Protein 4JIO (pdb70)

CATH classification: 1.20.120.560 (+1 more: 1.20.140.50)

Structure (mmCIF, N/CA/C/O backbone):
data_4JIO
#
_entry.id   4JIO
#
_cell.length_a   63.430
_cell.length_b   92.320
_cell.length_c   229.450
_cell.angle_alpha   90.00
_cell.angle_beta   90.00
_cell.angle_gamma   90.00
#
_symmetry.space_group_name_H-M   'P 21 21 21'
#
loop_
_entity.id
_entity.type
_entity.pdbx_description
1 polymer BRO1
2 polymer Ubiquitin
#
loop_
_atom_site.group_PDB
_atom_site.id
_atom_site.type_symbol
_atom_site.label_atom_id
_atom_site.label_alt_id
_atom_site.label_comp_id
_atom_site.label_asym_id
_atom_site.label_entity_id
_atom_site.label_seq_id
_atom_site.pdbx_PDB_ins_code
_atom_site.Cartn_x
_atom_site.Cartn_y
_atom_site.Cartn_z
_atom_site.occupancy
_atom_site.B_iso_or_equiv
_atom_site.auth_seq_id
_atom_site.auth_comp_id
_atom_site.auth_asym_id
_atom_site.auth_atom_id
_atom_site.pdbx_PDB_model_num
ATOM 1 N N . PRO A 1 3 ? 8.422 63.405 203.287 1.00 159.57 367 PRO A N 1
ATOM 2 C CA . PRO A 1 3 ? 7.052 63.414 203.810 1.00 157.57 367 PRO A CA 1
ATOM 3 C C . PRO A 1 3 ? 6.032 63.733 202.721 1.00 155.06 367 PRO A C 1
ATOM 4 O O . PRO A 1 3 ? 5.721 64.903 202.502 1.00 154.52 367 PRO A O 1
ATOM 6 N N . PHE A 1 4 ? 5.519 62.705 202.050 1.00 179.77 368 PHE A N 1
ATOM 7 C CA . PHE A 1 4 ? 5.894 61.324 202.337 1.00 180.61 368 PHE A CA 1
ATOM 8 C C . PHE A 1 4 ? 6.710 60.715 201.200 1.00 181.68 368 PHE A C 1
ATOM 9 O O . PHE A 1 4 ? 7.149 61.419 200.290 1.00 181.87 368 PHE A O 1
ATOM 11 N N . THR A 1 5 ? 6.905 59.402 201.261 1.00 135.99 369 THR A N 1
ATOM 12 C CA . THR A 1 5 ? 7.699 58.686 200.267 1.00 136.87 369 THR A CA 1
ATOM 13 C C . THR A 1 5 ? 6.825 57.983 199.230 1.00 135.01 369 THR A C 1
ATOM 14 O O . THR A 1 5 ? 7.332 57.413 198.265 1.00 135.40 369 THR A O 1
ATOM 16 N N . GLU A 1 6 ? 5.513 58.021 199.442 1.00 154.68 370 GLU A N 1
ATOM 17 C CA . GLU A 1 6 ? 4.565 57.367 198.545 1.00 152.96 370 GLU A CA 1
ATOM 18 C C . GLU A 1 6 ? 4.535 58.016 197.163 1.00 152.23 370 GLU A C 1
ATOM 19 O O . GLU A 1 6 ? 4.355 57.333 196.151 1.00 151.84 370 GLU A O 1
ATOM 21 N N . ILE A 1 7 ? 4.707 59.334 197.127 1.00 114.76 371 ILE A N 1
ATOM 22 C CA . ILE A 1 7 ? 4.734 60.074 195.869 1.00 112.87 371 ILE A CA 1
ATOM 23 C C . ILE A 1 7 ? 5.858 59.586 194.959 1.00 114.55 371 ILE A C 1
ATOM 24 O O . ILE A 1 7 ? 5.649 59.358 193.765 1.00 113.22 371 ILE A O 1
ATOM 26 N N . TYR A 1 8 ? 7.047 59.421 195.530 1.00 107.15 372 TYR A N 1
ATOM 27 C CA . TYR A 1 8 ? 8.197 58.936 194.776 1.00 109.05 372 TYR A CA 1
ATOM 28 C C . TYR A 1 8 ? 7.996 57.486 194.346 1.00 109.47 372 TYR A C 1
ATOM 29 O O . TYR A 1 8 ? 8.575 57.037 193.358 1.00 109.95 372 TYR A O 1
ATOM 31 N N . GLU A 1 9 ? 7.168 56.760 195.091 1.00 122.13 373 GLU A N 1
ATOM 32 C CA . GLU A 1 9 ? 6.849 55.378 194.757 1.00 122.56 373 GLU A CA 1
ATOM 33 C C . GLU A 1 9 ? 5.950 55.327 193.528 1.00 119.70 373 GLU A C 1
ATOM 34 O O . GLU A 1 9 ? 6.217 54.585 192.581 1.00 120.00 373 GLU A O 1
ATOM 36 N N . LYS A 1 10 ? 4.880 56.117 193.552 1.00 104.25 374 LYS A N 1
ATOM 37 C CA . LYS A 1 10 ? 3.978 56.220 192.410 1.00 101.52 374 LYS A CA 1
ATOM 38 C C . LYS A 1 10 ? 4.730 56.699 191.170 1.00 101.25 374 LYS A C 1
ATOM 39 O O . LYS A 1 10 ? 4.573 56.144 190.077 1.00 100.60 374 LYS A O 1
ATOM 41 N N . GLU A 1 11 ? 5.550 57.731 191.354 1.00 101.88 375 GLU A N 1
ATOM 42 C CA . GLU A 1 11 ? 6.388 58.256 190.282 1.00 102.01 375 GLU A CA 1
ATOM 43 C C . GLU A 1 11 ? 7.308 57.174 189.727 1.00 104.07 375 GLU A C 1
ATOM 44 O O . GLU A 1 11 ? 7.516 57.084 188.516 1.00 103.50 375 GLU A O 1
ATOM 46 N N . SER A 1 12 ? 7.856 56.355 190.620 1.00 106.55 376 SER A N 1
ATOM 47 C CA . SER A 1 12 ? 8.713 55.245 190.219 1.00 108.72 376 SER A CA 1
ATOM 48 C C . SER A 1 12 ? 7.938 54.226 189.390 1.00 107.54 376 SER A C 1
ATOM 49 O O . SER A 1 12 ? 8.467 53.664 188.431 1.00 108.11 376 SER A O 1
ATOM 51 N N . ILE A 1 13 ? 6.686 53.989 189.770 1.00 105.99 377 ILE A N 1
ATOM 52 C CA . ILE A 1 13 ? 5.822 53.068 189.036 1.00 104.87 377 ILE A CA 1
ATOM 53 C C . ILE A 1 13 ? 5.552 53.574 187.619 1.00 102.73 377 ILE A C 1
ATOM 54 O O . ILE A 1 13 ? 5.700 52.831 186.641 1.00 102.95 377 ILE A O 1
ATOM 56 N N . TYR A 1 14 ? 5.156 54.840 187.519 1.00 111.67 378 TYR A N 1
ATOM 57 C CA . TYR A 1 14 ? 4.903 55.463 186.223 1.00 110.18 378 TYR A CA 1
ATOM 58 C C . TYR A 1 14 ? 6.153 55.425 185.350 1.00 112.53 378 TYR A C 1
ATOM 59 O O . TYR A 1 14 ? 6.082 55.135 184.152 1.00 112.60 378 TYR A O 1
ATOM 61 N N . SER A 1 15 ? 7.298 55.714 185.962 1.00 102.29 379 SER A N 1
ATOM 62 C CA . SER A 1 15 ? 8.579 55.659 185.269 1.00 103.94 379 SER A CA 1
ATOM 63 C C . SER A 1 15 ? 8.874 54.247 184.773 1.00 105.22 379 SER A C 1
ATOM 64 O O . SER A 1 15 ? 9.459 54.064 183.706 1.00 105.53 379 SER A O 1
ATOM 66 N N . GLU A 1 16 ? 8.464 53.253 185.555 1.00 106.04 380 GLU A N 1
ATOM 67 C CA . GLU A 1 16 ? 8.643 51.856 185.176 1.00 107.35 380 GLU A CA 1
ATOM 68 C C . GLU A 1 16 ? 7.802 51.518 183.950 1.00 105.42 380 GLU A C 1
ATOM 69 O O . GLU A 1 16 ? 8.287 50.884 183.009 1.00 106.07 380 GLU A O 1
ATOM 71 N N . GLU A 1 17 ? 6.541 51.940 183.970 1.00 103.96 381 GLU A N 1
ATOM 72 C CA . GLU A 1 17 ? 5.646 51.739 182.832 1.00 102.10 381 GLU A CA 1
ATOM 73 C C . GLU A 1 17 ? 6.203 52.387 181.564 1.00 101.48 381 GLU A C 1
ATOM 74 O O . GLU A 1 17 ? 6.268 51.755 180.502 1.00 101.54 381 GLU A O 1
ATOM 76 N N . LYS A 1 18 ? 6.602 53.650 181.687 1.00 100.15 382 LYS A N 1
ATOM 77 C CA . LYS A 1 18 ? 7.205 54.382 180.578 1.00 99.80 382 LYS A CA 1
ATOM 78 C C . LYS A 1 18 ? 8.441 53.658 180.047 1.00 101.89 382 LYS A C 1
ATOM 79 O O . LYS A 1 18 ? 8.653 53.575 178.835 1.00 101.61 382 LYS A O 1
ATOM 81 N N . ALA A 1 19 ? 9.249 53.135 180.964 1.00 104.08 383 ALA A N 1
ATOM 82 C CA . ALA A 1 19 ? 10.437 52.370 180.601 1.00 106.28 383 ALA A CA 1
ATOM 83 C C . ALA A 1 19 ? 10.065 51.116 179.817 1.00 106.27 383 ALA A C 1
ATOM 84 O O . ALA A 1 19 ? 10.777 50.716 178.897 1.00 107.07 383 ALA A O 1
ATOM 86 N N . GLN A 1 20 ? 8.951 50.496 180.195 1.00 105.46 384 GLN A N 1
ATOM 87 C CA . GLN A 1 20 ? 8.463 49.310 179.498 1.00 105.46 384 GLN A CA 1
ATOM 88 C C . GLN A 1 20 ? 8.029 49.643 178.071 1.00 103.70 384 GLN A C 1
ATOM 89 O O . GLN A 1 20 ? 8.398 48.946 177.119 1.00 104.32 384 GLN A O 1
ATOM 91 N N . LEU A 1 21 ?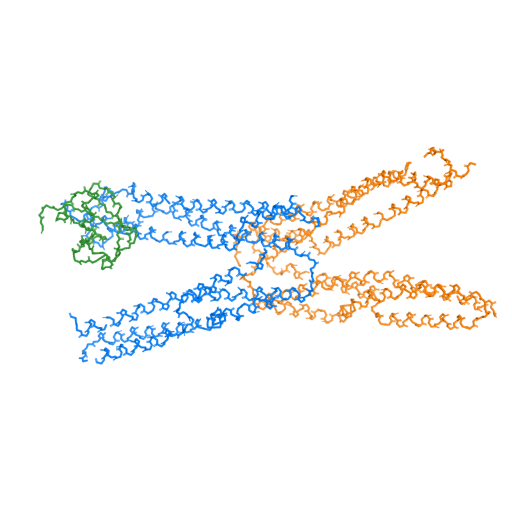 7.241 50.706 177.927 1.00 101.59 385 LEU A N 1
ATOM 92 C CA . LEU A 1 21 ? 6.787 51.139 176.606 1.00 99.99 385 LEU A CA 1
ATOM 93 C C . LEU A 1 21 ? 7.967 51.490 175.701 1.00 100.82 385 LEU A C 1
ATOM 94 O O . LEU A 1 21 ? 8.033 51.057 174.543 1.00 100.78 385 LEU A O 1
ATOM 96 N N . LEU A 1 22 ? 8.903 52.263 176.244 1.00 101.69 386 LEU A N 1
ATOM 97 C CA . LEU A 1 22 ? 10.100 52.655 175.508 1.00 102.72 386 LEU A CA 1
ATOM 98 C C . LEU A 1 22 ? 10.933 51.432 175.138 1.00 104.59 386 LEU A C 1
ATOM 99 O O . LEU A 1 22 ? 11.574 51.405 174.090 1.00 105.01 386 LEU A O 1
ATOM 101 N N . ARG A 1 23 ? 10.922 50.425 176.007 1.00 105.80 387 ARG A N 1
ATOM 102 C CA . ARG A 1 23 ? 11.610 49.169 175.735 1.00 107.65 387 ARG A CA 1
ATOM 103 C C . ARG A 1 23 ? 10.980 48.448 174.547 1.00 106.78 387 ARG A C 1
ATOM 104 O O . ARG A 1 23 ? 11.686 47.954 173.668 1.00 107.67 387 ARG A O 1
ATOM 106 N N . LYS A 1 24 ? 9.651 48.381 174.534 1.00 105.12 388 LYS A N 1
ATOM 107 C CA . LYS A 1 24 ? 8.923 47.764 173.426 1.00 104.28 388 LYS A CA 1
ATOM 108 C C . LYS A 1 24 ? 9.221 48.459 172.100 1.00 103.47 388 LYS A C 1
ATOM 109 O O . LYS A 1 24 ? 9.626 47.817 171.119 1.00 104.13 388 LYS A O 1
ATOM 111 N N . GLU A 1 25 ? 9.014 49.774 172.078 1.00 102.12 389 GLU A N 1
ATOM 112 C CA . GLU A 1 25 ? 9.286 50.571 170.882 1.00 101.46 389 GLU A CA 1
ATOM 113 C C . GLU A 1 25 ? 10.729 50.411 170.419 1.00 103.19 389 GLU A C 1
ATOM 114 O O . GLU A 1 25 ? 11.001 50.321 169.216 1.00 103.24 389 GLU A O 1
ATOM 124 N N . GLU A 1 27 ? 12.619 47.814 170.923 1.00 107.68 391 GLU A N 1
ATOM 125 C CA . GLU A 1 27 ? 12.757 46.473 170.360 1.00 108.71 391 GLU A CA 1
ATOM 126 C C . GLU A 1 27 ? 12.290 46.478 168.911 1.00 107.56 391 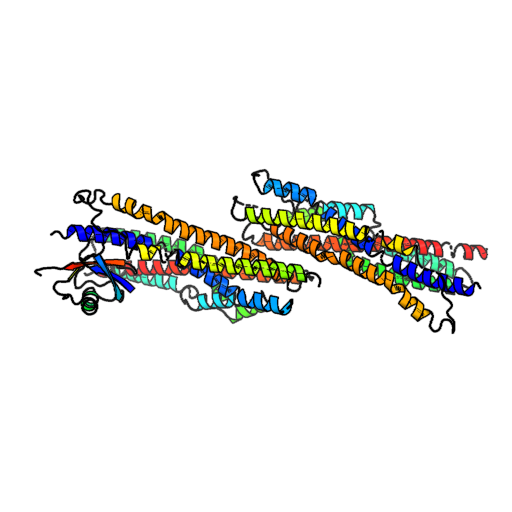GLU A C 1
ATOM 127 O O . GLU A 1 27 ? 12.962 45.934 168.028 1.00 108.46 391 GLU A O 1
ATOM 129 N N . SER A 1 28 ? 11.138 47.100 168.676 1.00 105.64 392 SER A N 1
ATOM 130 C CA . SER A 1 28 ? 10.600 47.234 167.324 1.00 104.55 392 SER A CA 1
ATOM 131 C C . SER A 1 28 ? 11.579 47.918 166.366 1.00 104.88 392 SER A C 1
ATOM 132 O O . SER A 1 28 ? 11.940 47.352 165.328 1.00 105.46 392 SER A O 1
ATOM 134 N N . VAL A 1 29 ? 12.013 49.127 166.714 1.00 104.61 393 VAL A N 1
ATOM 135 C CA . VAL A 1 29 ? 12.956 49.852 165.860 1.00 105.08 393 VAL A CA 1
ATOM 136 C C . VAL A 1 29 ? 14.275 49.111 165.684 1.00 107.06 393 VAL A C 1
ATOM 137 O O . VAL A 1 29 ? 14.896 49.192 164.627 1.00 107.52 393 VAL A O 1
ATOM 139 N N . GLU A 1 30 ? 14.718 48.418 166.729 1.00 109.42 394 GLU A N 1
ATOM 140 C CA . GLU A 1 30 ? 15.939 47.627 166.637 1.00 111.43 394 GLU A CA 1
ATOM 141 C C . GLU A 1 30 ? 15.779 46.517 165.603 1.00 111.62 394 GLU A C 1
ATOM 142 O O . GLU A 1 30 ? 16.674 46.282 164.791 1.00 112.59 394 GLU A O 1
ATOM 144 N N . THR A 1 31 ? 14.633 45.843 165.635 1.00 109.65 395 THR A N 1
ATOM 145 C CA . THR A 1 31 ? 14.333 44.795 164.664 1.00 109.81 395 THR A CA 1
ATOM 146 C C . THR A 1 31 ? 14.290 45.350 163.243 1.00 108.98 395 THR A C 1
ATOM 147 O O . THR A 1 31 ? 14.835 44.749 162.312 1.00 109.79 395 THR A O 1
ATOM 149 N N . ALA A 1 32 ? 13.645 46.504 163.086 1.00 107.46 396 ALA A N 1
ATOM 150 C CA . ALA A 1 32 ? 13.559 47.160 161.784 1.00 106.76 396 ALA A CA 1
ATOM 151 C C . ALA A 1 32 ? 14.941 47.511 161.235 1.00 107.96 396 ALA A C 1
ATOM 152 O O . ALA A 1 32 ? 15.282 47.162 160.101 1.00 108.40 396 ALA A O 1
ATOM 154 N N . ASP A 1 33 ? 15.731 48.200 162.052 1.00 108.57 397 ASP A N 1
ATOM 155 C CA . ASP A 1 33 ? 17.080 48.602 161.672 1.00 109.89 397 ASP A CA 1
ATOM 156 C C . ASP A 1 33 ? 17.948 47.394 161.338 1.00 111.46 397 ASP A C 1
ATOM 157 O O . ASP A 1 33 ? 18.738 47.433 160.398 1.00 112.20 397 ASP A O 1
ATOM 159 N N . LEU A 1 34 ? 17.799 46.325 162.115 1.00 112.04 398 LEU A N 1
ATOM 160 C CA . LEU A 1 34 ? 18.539 45.093 161.866 1.00 113.58 398 LEU A CA 1
ATOM 161 C C . LEU A 1 34 ? 18.149 44.481 160.524 1.00 113.17 398 LEU A C 1
ATOM 162 O O . LEU A 1 34 ? 19.001 43.979 159.788 1.00 114.26 398 LEU A O 1
ATOM 164 N N . GLU A 1 35 ? 16.857 44.535 160.209 1.00 111.66 399 GLU A N 1
ATOM 165 C CA . GLU A 1 35 ? 16.358 44.011 158.941 1.00 111.28 399 GLU A CA 1
ATOM 166 C C . GLU A 1 35 ? 16.916 44.796 157.758 1.00 111.23 399 GLU A C 1
ATOM 167 O O . GLU A 1 35 ? 17.446 44.214 156.807 1.00 112.02 399 GLU A O 1
ATOM 169 N N . TYR A 1 36 ? 16.801 46.119 157.827 1.00 110.38 400 TYR A N 1
ATOM 170 C CA . TYR A 1 36 ? 17.289 46.985 156.759 1.00 110.44 400 TYR A CA 1
ATOM 171 C C . TYR A 1 36 ? 18.804 46.884 156.595 1.00 112.08 400 TYR A C 1
ATOM 172 O O . TYR A 1 36 ? 19.325 46.984 155.483 1.00 112.58 400 TYR A O 1
ATOM 174 N N . THR A 1 37 ? 19.505 46.679 157.706 1.00 113.04 401 THR A N 1
ATOM 175 C CA . THR A 1 37 ? 20.955 46.538 157.672 1.00 114.78 401 THR A CA 1
ATOM 176 C C . THR A 1 37 ? 21.344 45.206 157.047 1.00 115.71 401 THR A C 1
ATOM 177 O O . THR A 1 37 ? 22.338 45.117 156.325 1.00 116.79 401 THR A O 1
ATOM 179 N N . SER A 1 38 ? 20.554 44.173 157.325 1.00 120.15 402 SER A N 1
ATOM 180 C CA . SER A 1 38 ? 20.788 42.860 156.735 1.00 121.03 402 SER A CA 1
ATOM 181 C C . SER A 1 38 ? 20.558 42.910 155.228 1.00 120.52 402 SER A C 1
ATOM 182 O O . SER A 1 38 ? 21.321 42.329 154.451 1.00 121.53 402 SER A O 1
ATOM 184 N N . PHE A 1 39 ? 19.504 43.614 154.824 1.00 139.32 403 PHE A N 1
ATOM 185 C CA . PHE A 1 39 ? 19.197 43.796 153.409 1.00 138.89 403 PHE A CA 1
ATOM 186 C C . PHE A 1 39 ? 20.310 44.557 152.695 1.00 139.64 403 PHE A C 1
ATOM 187 O O . PHE A 1 39 ? 20.808 44.118 151.658 1.00 140.34 403 PHE A O 1
ATOM 189 N N . VAL A 1 40 ? 20.693 45.700 153.256 1.00 114.51 404 VAL A N 1
ATOM 190 C CA . VAL A 1 40 ? 21.736 46.537 152.669 1.00 115.35 404 VAL A CA 1
ATOM 191 C C . VAL A 1 40 ? 23.091 45.835 152.652 1.00 117.05 404 VAL A C 1
ATOM 192 O O . VAL A 1 40 ? 23.942 46.134 151.815 1.00 117.91 404 VAL A O 1
ATOM 194 N N . GLU A 1 41 ? 23.290 44.905 153.580 1.00 125.80 405 GLU A N 1
ATOM 195 C CA . GLU A 1 41 ? 24.532 44.144 153.637 1.00 127.50 405 GLU A CA 1
ATOM 196 C C . GLU A 1 41 ? 24.552 43.054 152.572 1.00 127.81 405 GLU A C 1
ATOM 197 O O . GLU A 1 41 ? 25.555 42.863 151.884 1.00 128.92 405 GLU A O 1
ATOM 199 N N . PHE A 1 42 ? 23.437 42.342 152.444 1.00 123.93 406 PHE A N 1
ATOM 200 C CA . PHE A 1 42 ? 23.330 41.252 151.480 1.00 124.25 406 PHE A CA 1
ATOM 201 C C . PHE A 1 42 ? 23.344 41.752 150.037 1.00 123.97 406 PHE A C 1
ATOM 202 O O . PHE A 1 42 ? 24.050 41.206 149.189 1.00 124.89 406 PHE A O 1
ATOM 204 N N . THR A 1 43 ? 22.558 42.789 149.764 1.00 120.37 407 THR A N 1
ATOM 205 C CA . THR A 1 43 ? 22.408 43.302 148.405 1.00 120.15 407 THR A CA 1
ATOM 206 C C . THR A 1 43 ? 23.647 44.035 147.895 1.00 121.16 407 THR A C 1
ATOM 207 O O . THR A 1 43 ? 23.937 44.005 146.698 1.00 121.60 407 THR A O 1
ATOM 209 N N . ASN A 1 44 ? 24.370 44.686 148.804 1.00 118.84 408 ASN A N 1
ATOM 210 C CA . ASN A 1 44 ? 25.527 45.508 148.448 1.00 119.92 408 ASN A CA 1
ATOM 211 C C . ASN A 1 44 ? 25.183 46.561 147.397 1.00 119.52 408 ASN A C 1
ATOM 212 O O . ASN A 1 44 ? 25.955 46.800 146.468 1.00 120.47 408 ASN A O 1
ATOM 214 N N . LEU A 1 45 ? 24.014 47.176 147.560 1.00 118.19 409 LEU A N 1
ATOM 215 C CA . LEU A 1 45 ? 23.452 48.116 146.589 1.00 117.76 409 LEU A CA 1
ATOM 216 C C . LEU A 1 45 ? 24.407 49.217 146.125 1.00 118.86 409 LEU A C 1
ATOM 217 O O . LEU A 1 45 ? 24.345 49.647 144.973 1.00 119.17 409 LEU A O 1
ATOM 219 N N . PRO A 1 46 ? 25.293 49.675 147.021 1.00 119.63 410 PRO A N 1
ATOM 220 C CA . PRO A 1 46 ? 26.218 50.758 146.669 1.00 120.88 410 PRO A CA 1
ATOM 221 C C . PRO A 1 46 ? 27.248 50.332 145.624 1.00 122.27 410 PRO A C 1
ATOM 222 O O . PRO A 1 46 ? 27.454 51.040 144.636 1.00 122.91 410 PRO A O 1
ATOM 224 N N . LYS A 1 47 ? 27.873 49.178 145.837 1.00 138.13 411 LYS A N 1
ATOM 225 C CA . LYS A 1 47 ? 28.891 48.684 144.918 1.00 139.45 411 LYS A CA 1
ATOM 226 C C . LYS A 1 47 ? 28.259 48.219 143.613 1.00 138.96 411 LYS A C 1
ATOM 227 O O . LYS A 1 47 ? 28.864 48.326 142.547 1.00 139.93 411 LYS A O 1
ATOM 229 N N . LEU A 1 48 ? 27.037 47.704 143.704 1.00 122.24 412 LEU A N 1
ATOM 230 C CA . LEU A 1 48 ? 26.300 47.264 142.527 1.00 121.81 412 LEU A CA 1
ATOM 231 C C . LEU A 1 48 ? 25.935 48.456 141.651 1.00 121.87 412 LEU A C 1
ATOM 232 O O . LEU A 1 48 ? 26.116 48.423 140.433 1.00 122.55 412 LEU A O 1
ATOM 234 N N . ILE A 1 49 ? 25.422 49.508 142.282 1.00 121.25 413 ILE A N 1
ATOM 235 C CA . ILE A 1 49 ? 25.064 50.729 141.570 1.00 121.43 413 ILE A CA 1
ATOM 236 C C . ILE A 1 49 ? 26.297 51.393 140.971 1.00 123.13 413 ILE A C 1
ATOM 237 O O . ILE A 1 49 ? 26.269 51.854 139.831 1.00 123.82 413 ILE A O 1
ATOM 239 N N . ASN A 1 50 ? 27.378 51.439 141.745 1.00 148.54 414 ASN A N 1
ATOM 240 C CA . ASN A 1 50 ? 28.625 52.035 141.275 1.00 150.33 414 ASN A CA 1
ATOM 241 C C . ASN A 1 50 ? 29.215 51.278 140.088 1.00 151.23 414 ASN A C 1
ATOM 242 O O . ASN A 1 50 ? 29.684 51.883 139.121 1.00 152.42 414 ASN A O 1
ATOM 244 N N . ASP A 1 51 ? 29.168 49.951 140.161 1.00 141.83 415 ASP A N 1
ATOM 245 C CA . ASP A 1 51 ? 29.699 49.104 139.099 1.00 142.59 415 ASP A CA 1
ATOM 246 C C . ASP A 1 51 ? 28.854 49.209 137.835 1.00 142.31 415 ASP A C 1
ATOM 247 O O . ASP A 1 51 ? 29.390 49.333 136.733 1.00 143.44 415 ASP A O 1
ATOM 249 N N . LEU A 1 52 ? 27.535 49.149 137.997 1.00 130.44 416 LEU A N 1
ATOM 250 C CA . LEU A 1 52 ? 26.630 49.239 136.858 1.00 130.25 416 LEU A CA 1
ATOM 251 C C . LEU A 1 52 ? 26.744 50.604 136.187 1.00 131.20 416 LEU A C 1
ATOM 252 O O . LEU A 1 52 ? 26.708 50.707 134.962 1.00 132.02 416 LEU A O 1
ATOM 254 N N . ALA A 1 53 ? 26.881 51.649 136.998 1.00 125.99 417 ALA A N 1
ATOM 255 C CA . ALA A 1 53 ? 27.046 53.003 136.480 1.00 127.07 417 ALA A CA 1
ATOM 256 C C . ALA A 1 53 ? 28.387 53.157 135.772 1.00 128.96 417 ALA A C 1
ATOM 257 O O . ALA A 1 53 ? 28.507 53.908 134.803 1.00 130.16 417 ALA A O 1
ATOM 259 N N . ALA A 1 54 ? 29.395 52.442 136.262 1.00 179.30 418 ALA A N 1
ATOM 260 C CA . ALA A 1 54 ? 30.726 52.492 135.667 1.00 181.10 418 ALA A CA 1
ATOM 261 C C . ALA A 1 54 ? 30.770 51.788 134.314 1.00 181.59 418 ALA A C 1
ATOM 262 O O . ALA A 1 54 ? 31.431 52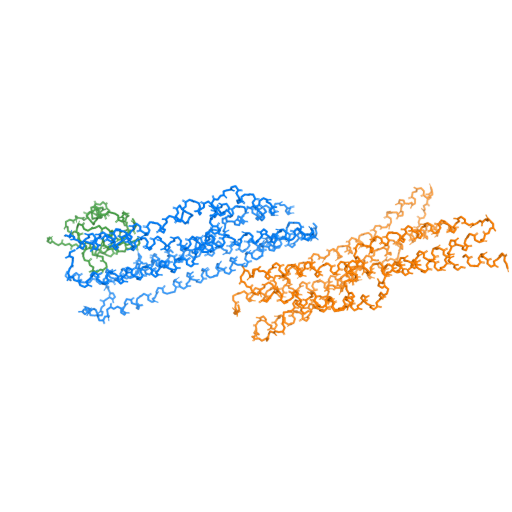.252 133.385 1.00 183.14 418 ALA A O 1
ATOM 264 N N . ALA A 1 55 ? 30.063 50.667 134.207 1.00 177.08 419 ALA A N 1
ATOM 265 C CA . ALA A 1 55 ? 30.065 49.878 132.979 1.00 177.52 419 ALA A CA 1
ATOM 266 C C . ALA A 1 55 ? 29.070 50.403 131.946 1.00 177.60 419 ALA A C 1
ATOM 267 O O . ALA A 1 55 ? 29.044 49.937 130.807 1.00 178.22 419 ALA A O 1
ATOM 269 N N . TYR A 1 56 ? 28.253 51.371 132.347 1.00 169.52 420 TYR A N 1
ATOM 270 C CA . TYR A 1 56 ? 27.241 51.932 131.458 1.00 169.67 420 TYR A CA 1
ATOM 271 C C . TYR A 1 56 ? 27.786 53.124 130.679 1.00 171.49 420 TYR A C 1
ATOM 272 O O . TYR A 1 56 ? 27.878 53.089 129.452 1.00 172.66 420 TYR A O 1
ATOM 274 N N . THR A 1 57 ? 28.145 54.180 131.403 1.00 197.26 421 THR A N 1
ATOM 275 C CA . THR A 1 57 ? 28.626 55.408 130.783 1.00 199.11 421 THR A CA 1
ATOM 276 C C . THR A 1 57 ? 30.059 55.255 130.284 1.00 200.81 421 THR A C 1
ATOM 277 O O . THR A 1 57 ? 30.297 55.101 129.086 1.00 201.99 421 THR A O 1
ATOM 279 N N . PRO A 1 67 ? 27.395 40.178 140.696 1.00 123.96 431 PRO A N 1
ATOM 280 C CA . PRO A 1 67 ? 26.384 39.272 140.142 1.00 123.52 431 PRO A CA 1
ATOM 281 C C . PRO A 1 67 ? 25.470 38.701 141.222 1.00 122.76 431 PRO A C 1
ATOM 282 O O . PRO A 1 67 ? 25.805 38.751 142.404 1.00 122.76 431 PRO A O 1
ATOM 284 N N . GLN A 1 68 ? 24.326 38.169 140.807 1.00 122.62 432 GLN A N 1
ATOM 285 C CA . GLN A 1 68 ? 23.359 37.589 141.732 1.00 121.99 432 GLN A CA 1
ATOM 286 C C . GLN A 1 68 ? 23.905 36.335 142.408 1.00 122.84 432 GLN A C 1
ATOM 287 O O . GLN A 1 68 ? 23.592 36.061 143.564 1.00 122.61 432 GLN A O 1
ATOM 289 N N . LEU A 1 69 ? 24.712 35.574 141.676 1.00 123.53 433 LEU A N 1
ATOM 290 C CA . LEU A 1 69 ? 25.326 34.363 142.209 1.00 124.56 433 LEU A CA 1
ATOM 291 C C . LEU A 1 69 ? 26.292 34.680 143.343 1.00 124.99 433 LEU A C 1
ATOM 292 O O . LEU A 1 69 ? 26.377 33.935 144.322 1.00 125.51 433 LEU A O 1
ATOM 294 N N . GLU A 1 70 ? 27.018 35.785 143.210 1.00 124.95 434 GLU A N 1
ATOM 295 C CA . GLU A 1 70 ? 27.923 36.224 144.262 1.00 125.47 434 GLU A CA 1
ATOM 296 C C . GLU A 1 70 ? 27.116 36.563 145.514 1.00 124.63 434 GLU A C 1
ATOM 297 O O . GLU A 1 70 ? 27.530 36.261 146.638 1.00 125.24 434 GLU A O 1
ATOM 315 N N . ARG A 1 73 ? 25.751 33.390 147.120 1.00 125.60 437 ARG A N 1
ATOM 316 C CA . ARG A 1 73 ? 26.865 32.716 147.763 1.00 127.14 437 ARG A CA 1
ATOM 317 C C . ARG A 1 73 ? 27.156 33.376 149.101 1.00 127.19 437 ARG A C 1
ATOM 318 O O . ARG A 1 73 ? 27.367 32.692 150.100 1.00 128.20 437 ARG A O 1
ATOM 320 N N . ASP A 1 74 ? 27.165 34.707 149.108 1.00 126.25 438 ASP A N 1
ATOM 321 C CA . ASP A 1 74 ? 27.431 35.473 150.323 1.00 126.29 438 ASP A CA 1
ATOM 322 C C . ASP A 1 74 ? 26.383 35.222 151.404 1.00 125.72 438 ASP A C 1
ATOM 323 O O . ASP A 1 74 ? 26.717 34.982 152.566 1.00 126.59 438 ASP A O 1
ATOM 325 N N . GLN A 1 75 ? 25.115 35.277 151.008 1.00 124.36 439 GLN A N 1
ATOM 326 C CA . GLN A 1 75 ? 23.999 35.082 151.926 1.00 123.71 439 GLN A CA 1
ATOM 327 C C . GLN A 1 75 ? 23.948 33.657 152.461 1.00 124.99 439 GLN A C 1
ATOM 328 O O . GLN A 1 75 ? 23.737 33.445 153.657 1.00 125.36 439 GLN A O 1
ATOM 330 N N . ILE A 1 76 ? 24.143 32.683 151.576 1.00 125.77 440 ILE A N 1
ATOM 331 C CA . ILE A 1 76 ? 24.158 31.289 152.002 1.00 127.21 440 ILE A CA 1
ATOM 332 C C . ILE A 1 76 ? 25.331 31.026 152.944 1.00 128.83 440 ILE A C 1
ATOM 333 O O . ILE A 1 76 ? 25.195 30.297 153.925 1.00 129.86 440 ILE A O 1
ATOM 335 N N . LYS A 1 77 ? 26.480 31.624 152.642 1.00 129.19 441 LYS A N 1
ATOM 336 C CA . LYS A 1 77 ? 27.664 31.474 153.483 1.00 130.86 441 LYS A CA 1
ATOM 337 C C . LYS A 1 77 ? 27.431 32.071 154.868 1.00 130.76 441 LYS A C 1
ATOM 338 O O . LYS A 1 77 ? 27.783 31.465 155.880 1.00 132.26 441 LYS A O 1
ATOM 340 N N . SER A 1 78 ? 26.839 33.260 154.901 1.00 129.08 442 SER A N 1
ATOM 341 C CA . SER A 1 78 ? 26.547 33.943 156.157 1.00 128.78 442 SER A CA 1
ATOM 342 C C . SER A 1 78 ? 25.552 33.159 157.009 1.00 128.87 442 SER A C 1
ATOM 343 O O . SER A 1 78 ? 25.765 32.962 158.208 1.00 129.96 442 SER A O 1
ATOM 345 N N . TRP A 1 79 ? 24.469 32.710 156.381 1.00 127.88 443 TRP A N 1
ATOM 346 C CA . TRP A 1 79 ? 23.442 31.940 157.076 1.00 128.00 443 TRP A CA 1
ATOM 347 C C . TRP A 1 79 ? 23.997 30.624 157.615 1.00 130.27 443 TRP A C 1
ATOM 348 O O . TRP A 1 79 ? 23.753 30.260 158.768 1.00 131.12 443 TRP A O 1
ATOM 350 N N . ALA A 1 80 ? 24.747 29.917 156.774 1.00 131.31 444 ALA A N 1
ATOM 351 C CA . ALA A 1 80 ? 25.337 28.641 157.161 1.00 133.58 444 ALA A CA 1
ATOM 352 C C . ALA A 1 80 ? 26.350 28.813 158.287 1.00 135.12 444 ALA A C 1
ATOM 353 O O . ALA A 1 80 ? 26.425 27.985 159.191 1.00 136.85 444 ALA A O 1
ATOM 355 N N . TYR A 1 81 ? 27.134 29.884 158.217 1.00 148.02 445 TYR A N 1
ATOM 356 C CA . TYR A 1 81 ? 28.130 30.175 159.244 1.00 149.55 445 TYR A CA 1
ATOM 357 C C . TYR A 1 81 ? 27.471 30.505 160.580 1.00 149.44 445 TYR A C 1
ATOM 358 O O . TYR A 1 81 ? 27.895 30.017 161.628 1.00 151.35 445 TYR A O 1
ATOM 360 N N . ALA A 1 82 ? 26.434 31.337 160.534 1.00 133.94 446 ALA A N 1
ATOM 361 C CA . ALA A 1 82 ? 25.705 31.716 161.740 1.00 133.57 446 ALA A CA 1
ATOM 362 C C . ALA A 1 82 ? 25.031 30.505 162.376 1.00 134.70 446 ALA A C 1
ATOM 363 O O . ALA A 1 82 ? 25.060 30.337 163.595 1.00 135.92 446 ALA A O 1
ATOM 365 N N . VAL A 1 83 ? 24.422 29.667 161.544 1.00 134.42 447 VAL A N 1
ATOM 366 C CA . VAL A 1 83 ? 23.780 28.444 162.016 1.00 135.68 447 VAL A CA 1
ATOM 367 C C . VAL A 1 83 ? 24.802 27.473 162.603 1.00 13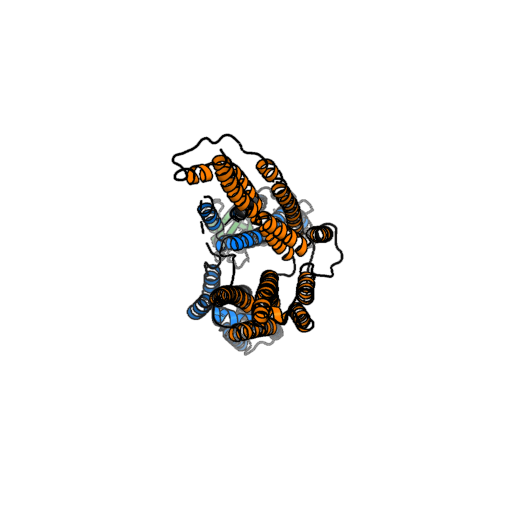8.54 447 VAL A C 1
ATOM 368 O O . VAL A 1 83 ? 24.525 26.776 163.579 1.00 140.07 447 VAL A O 1
ATOM 370 N N . GLN A 1 84 ? 25.984 27.437 161.996 1.00 183.17 448 GLN A N 1
ATOM 371 C CA . GLN A 1 84 ? 27.063 26.556 162.431 1.00 185.94 448 GLN A CA 1
ATOM 372 C C . GLN A 1 84 ? 27.659 26.987 163.766 1.00 187.32 448 GLN A C 1
ATOM 373 O O . GLN A 1 84 ? 28.010 26.148 164.595 1.00 189.74 448 GLN A O 1
ATOM 375 N N . GLN A 1 85 ? 27.777 28.296 163.968 1.00 198.98 449 GLN A N 1
ATOM 376 C CA . GLN A 1 85 ? 28.395 28.827 165.179 1.00 200.33 449 GLN A CA 1
ATOM 377 C C . GLN A 1 85 ? 27.551 28.503 166.407 1.00 200.96 449 GLN A C 1
ATOM 378 O O . GLN A 1 85 ? 28.061 27.977 167.397 1.00 203.41 449 GLN A O 1
ATOM 380 N N . ASN A 1 86 ? 26.263 28.821 166.341 1.00 111.48 450 ASN A N 1
ATOM 381 C CA . ASN A 1 86 ? 25.353 28.533 167.442 1.00 109.99 450 ASN A CA 1
ATOM 382 C C . ASN A 1 86 ? 25.139 27.030 167.587 1.00 107.97 450 ASN A C 1
ATOM 383 O O . ASN A 1 86 ? 24.137 26.487 167.120 1.00 106.84 450 ASN A O 1
ATOM 385 N N . GLU A 1 87 ? 26.088 26.363 168.237 1.00 205.18 451 GLU A N 1
ATOM 386 C CA . GLU A 1 87 ? 26.053 24.912 168.381 1.00 203.51 451 GLU A CA 1
ATOM 387 C C . GLU A 1 87 ? 24.953 24.462 169.335 1.00 201.79 451 GLU A C 1
ATOM 388 O O . GLU A 1 87 ? 25.225 24.052 170.463 1.00 201.21 451 GLU A O 1
ATOM 390 N N . PHE A 1 88 ? 23.710 24.536 168.872 1.00 178.15 452 PHE A N 1
ATOM 391 C CA . PHE A 1 88 ? 22.566 24.112 169.670 1.00 176.83 452 PHE A CA 1
ATOM 392 C C . PHE A 1 88 ? 21.553 23.322 168.845 1.00 176.05 452 PHE A C 1
ATOM 393 O O . PHE A 1 88 ? 21.035 22.299 169.293 1.00 174.74 452 PHE A O 1
ATOM 395 N N . ASN A 1 89 ? 21.278 23.802 167.638 1.00 239.80 453 ASN A N 1
ATOM 396 C CA . ASN A 1 89 ? 20.269 23.190 166.781 1.00 239.54 453 ASN A CA 1
ATOM 397 C C . ASN A 1 89 ? 20.781 21.960 166.035 1.00 239.27 453 ASN A C 1
ATOM 398 O O . ASN A 1 89 ? 20.075 20.959 165.912 1.00 238.62 453 ASN A O 1
ATOM 400 N N . ASP A 1 90 ? 22.010 22.045 165.537 1.00 210.77 454 ASP A N 1
ATOM 401 C CA . ASP A 1 90 ? 22.587 20.989 164.710 1.00 211.06 454 ASP A CA 1
ATOM 402 C C . ASP A 1 90 ? 22.825 19.687 165.475 1.00 209.88 454 ASP A C 1
ATOM 403 O O . ASP A 1 90 ? 22.525 18.603 164.976 1.00 209.77 454 ASP A O 1
ATOM 405 N N . ILE A 1 91 ? 23.371 19.805 166.681 1.00 183.69 455 ILE A N 1
ATOM 406 C CA . ILE A 1 91 ? 23.747 18.643 167.483 1.00 182.64 455 ILE A CA 1
ATOM 407 C C . ILE A 1 91 ? 22.580 17.734 167.869 1.00 181.33 455 ILE A C 1
ATOM 408 O O . ILE A 1 91 ? 22.754 16.519 167.982 1.00 180.84 455 ILE A O 1
ATOM 410 N N . GLU A 1 92 ? 21.406 18.327 168.087 1.00 107.55 456 GLU A N 1
ATOM 411 C CA . GLU A 1 92 ? 20.201 17.590 168.483 1.00 106.62 456 GLU A CA 1
ATOM 412 C C . GLU A 1 92 ? 20.386 16.888 169.833 1.00 105.23 456 GLU A C 1
ATOM 413 O O . GLU A 1 92 ? 19.597 16.022 170.212 1.00 104.45 456 GLU A O 1
ATOM 415 N N . ARG A 1 93 ? 21.440 17.277 170.544 1.00 135.43 457 ARG A N 1
ATOM 416 C CA . ARG A 1 93 ? 21.756 16.767 171.875 1.00 134.27 457 ARG A CA 1
ATOM 417 C C . ARG A 1 93 ? 20.806 17.325 172.929 1.00 133.65 457 ARG A C 1
ATOM 418 O O . ARG A 1 93 ? 20.752 16.832 174.056 1.00 132.62 457 ARG A O 1
ATOM 420 N N . ILE A 1 94 ? 20.061 18.359 172.551 1.00 167.49 458 ILE A N 1
ATOM 421 C CA . ILE A 1 94 ? 19.120 19.023 173.447 1.00 167.53 458 ILE A CA 1
ATOM 422 C C . ILE A 1 94 ? 18.030 18.091 173.970 1.00 169.87 458 ILE A C 1
ATOM 423 O O . ILE A 1 94 ? 17.560 18.262 175.091 1.00 170.08 458 ILE A O 1
ATOM 425 N N . ILE A 1 95 ? 17.613 17.123 173.161 1.00 171.73 459 ILE A N 1
ATOM 426 C CA . ILE A 1 95 ? 16.620 16.152 173.610 1.00 174.14 459 ILE A CA 1
ATOM 427 C C . ILE A 1 95 ? 17.196 15.284 174.730 1.00 174.43 459 ILE A C 1
ATOM 428 O O . ILE A 1 95 ? 16.535 15.035 175.744 1.00 175.55 459 ILE A O 1
ATOM 430 N N . ASN A 1 96 ? 18.433 14.833 174.543 1.00 234.26 460 ASN A N 1
ATOM 431 C CA . ASN A 1 96 ? 19.135 14.059 175.561 1.00 234.41 460 ASN A CA 1
ATOM 432 C C . ASN A 1 96 ? 19.358 14.881 176.827 1.00 233.06 460 ASN A C 1
ATOM 433 O O . ASN A 1 96 ? 19.299 14.358 177.942 1.00 233.91 460 ASN A O 1
ATOM 435 N N . VAL A 1 97 ? 19.613 16.172 176.640 1.00 194.60 461 VAL A N 1
ATOM 436 C CA . VAL A 1 97 ? 19.778 17.100 177.752 1.00 193.21 461 VAL A CA 1
ATOM 437 C C . VAL A 1 97 ? 18.473 17.210 178.528 1.00 194.60 461 VAL A C 1
ATOM 438 O O . VAL A 1 97 ? 18.471 17.237 179.757 1.00 194.69 461 VAL A O 1
ATOM 440 N N . ILE A 1 98 ? 17.367 17.287 177.795 1.00 171.50 462 ILE A N 1
ATOM 441 C CA . ILE A 1 98 ? 16.037 17.325 178.389 1.00 173.17 462 ILE A CA 1
ATOM 442 C C . ILE A 1 98 ? 15.781 16.053 179.187 1.00 175.32 462 ILE A C 1
ATOM 443 O O . ILE A 1 98 ? 15.172 16.092 180.256 1.00 176.24 462 ILE A O 1
ATOM 445 N N . SER A 1 99 ? 16.240 14.923 178.654 1.00 210.22 463 SER A N 1
ATOM 446 C CA . SER A 1 99 ? 16.117 13.648 179.353 1.00 212.27 463 SER A CA 1
ATOM 447 C C . SER A 1 99 ? 16.928 13.664 180.648 1.00 211.45 463 SER A C 1
ATOM 448 O O . SER A 1 99 ? 16.496 13.129 181.671 1.00 213.04 463 SER A O 1
ATOM 450 N N . SER A 1 100 ? 18.102 14.287 180.594 1.00 182.71 464 SER A N 1
ATOM 451 C CA . SER A 1 100 ? 18.967 14.408 181.764 1.00 181.78 464 SER A CA 1
ATOM 452 C C . SER A 1 100 ? 18.305 15.267 182.838 1.00 181.64 464 SER A C 1
ATOM 453 O O . SER A 1 100 ? 18.337 14.933 184.023 1.00 182.48 464 SER A O 1
ATOM 455 N N . LYS A 1 101 ? 17.715 16.378 182.410 1.00 173.04 465 LYS A N 1
ATOM 456 C CA . LYS A 1 101 ? 16.985 17.266 183.306 1.00 172.93 465 LYS A CA 1
ATOM 457 C C . LYS A 1 101 ? 15.812 16.522 183.932 1.00 175.71 465 LYS A C 1
ATOM 458 O O . LYS A 1 101 ? 15.515 16.694 185.113 1.00 176.28 465 LYS A O 1
ATOM 460 N N . ARG A 1 102 ? 15.144 15.703 183.125 1.00 191.12 466 ARG A N 1
ATOM 461 C CA . ARG A 1 102 ? 14.048 14.869 183.603 1.00 194.03 466 ARG A CA 1
ATOM 462 C C . ARG A 1 102 ? 14.545 13.894 184.664 1.00 195.19 466 ARG A C 1
ATOM 463 O O . ARG A 1 102 ? 13.837 13.593 185.625 1.00 197.07 466 ARG A O 1
ATOM 465 N N . LYS A 1 103 ? 15.767 13.401 184.482 1.00 182.17 467 LYS A N 1
ATOM 466 C CA . LYS A 1 103 ? 16.379 12.498 185.450 1.00 183.15 467 LYS A CA 1
ATOM 467 C C . LYS A 1 103 ? 16.683 13.239 186.749 1.00 182.26 467 LYS A C 1
ATOM 468 O O . LYS A 1 103 ? 16.540 12.686 187.841 1.00 183.90 467 LYS A O 1
ATOM 470 N N . GLU A 1 104 ? 17.102 14.494 186.619 1.00 180.27 468 GLU A N 1
ATOM 471 C CA . GLU A 1 104 ? 17.371 15.341 187.776 1.00 179.23 468 GLU A CA 1
ATOM 472 C C . GLU A 1 104 ? 16.090 15.579 188.569 1.00 180.95 468 GLU A C 1
ATOM 473 O O . GLU A 1 104 ? 16.074 15.454 189.794 1.00 181.89 468 GLU A O 1
ATOM 475 N N . ILE A 1 105 ? 15.021 15.929 187.860 1.00 179.35 469 ILE A N 1
ATOM 476 C CA . ILE A 1 105 ? 13.713 16.129 188.472 1.00 181.21 469 ILE A CA 1
ATOM 477 C C . ILE A 1 105 ? 13.215 14.840 189.117 1.00 184.31 469 ILE A C 1
ATOM 478 O O . ILE A 1 105 ? 12.528 14.870 190.138 1.00 185.92 469 ILE A O 1
ATOM 480 N N . LEU A 1 106 ? 13.565 13.710 188.511 1.00 199.93 470 LEU A N 1
ATOM 481 C CA . LEU A 1 106 ? 13.192 12.405 189.043 1.00 202.88 470 LEU A CA 1
ATOM 482 C C . LEU A 1 106 ? 13.920 12.142 190.356 1.00 203.12 470 LEU A C 1
ATOM 483 O O . LEU A 1 106 ? 13.349 11.585 191.294 1.00 205.55 470 LEU A O 1
ATOM 485 N N . ASP A 1 107 ? 15.187 12.542 190.413 1.00 224.57 471 ASP A N 1
ATOM 486 C CA . ASP A 1 107 ? 15.984 12.395 191.626 1.00 224.60 471 ASP A CA 1
ATOM 487 C C . ASP A 1 107 ? 15.454 13.307 192.729 1.00 224.69 471 ASP A C 1
ATOM 488 O O . ASP A 1 107 ? 15.409 12.924 193.898 1.00 226.34 471 ASP A O 1
ATOM 490 N N . ILE A 1 108 ? 15.059 14.516 192.344 1.00 184.41 472 ILE A N 1
ATOM 491 C CA . ILE A 1 108 ? 14.496 15.485 193.277 1.00 184.34 472 ILE A CA 1
ATOM 492 C C . ILE A 1 108 ? 13.167 15.005 193.852 1.00 187.49 472 ILE A C 1
ATOM 493 O O . ILE A 1 108 ? 12.901 15.169 195.043 1.00 188.63 472 ILE A O 1
ATOM 495 N N . LEU A 1 109 ? 12.336 14.418 192.997 1.00 189.01 473 LEU A N 1
ATOM 496 C CA . LEU A 1 109 ? 11.043 13.888 193.417 1.00 192.23 473 LEU A CA 1
ATOM 497 C C . LEU A 1 109 ? 11.196 12.752 194.426 1.00 194.75 473 LEU A C 1
ATOM 498 O O . LEU A 1 109 ? 10.325 12.538 195.270 1.00 197.28 473 LEU A O 1
ATOM 500 N N . ALA A 1 110 ? 12.306 12.028 194.334 1.00 194.17 474 ALA A N 1
ATOM 501 C CA . ALA A 1 110 ? 12.582 10.931 195.255 1.00 196.47 474 ALA A CA 1
ATOM 502 C C . ALA A 1 110 ? 13.049 11.454 196.610 1.00 196.18 474 ALA A C 1
ATOM 503 O O . ALA A 1 110 ? 13.150 12.664 196.820 1.00 194.15 474 ALA A O 1
ATOM 505 N N . LEU A 1 112 ? 10.573 12.434 199.905 1.00 214.74 476 LEU A N 1
ATOM 506 C CA . LEU A 1 112 ? 9.959 12.294 201.220 1.00 217.55 476 LEU A CA 1
ATOM 507 C C . LEU A 1 112 ? 8.893 13.361 201.447 1.00 217.68 476 LEU A C 1
ATOM 508 O O . LEU A 1 112 ? 8.359 13.487 202.549 1.00 219.72 476 LEU A O 1
ATOM 510 N N . PRO A 1 113 ? 8.579 14.132 200.395 1.00 231.36 477 PRO A N 1
ATOM 511 C CA . PRO A 1 113 ? 7.587 15.211 200.450 1.00 231.23 477 PRO A CA 1
ATOM 512 C C . PRO A 1 113 ? 6.180 14.664 200.674 1.00 234.98 477 PRO A C 1
ATOM 513 O O . PRO A 1 113 ? 5.873 13.556 200.235 1.00 237.03 477 PRO A O 1
ATOM 515 N N . ALA A 1 114 ? 5.340 15.441 201.350 1.00 257.51 478 ALA A N 1
ATOM 516 C CA . ALA A 1 114 ? 4.011 14.980 201.739 1.00 261.33 478 ALA A CA 1
ATOM 517 C C . ALA A 1 114 ? 2.912 15.985 201.396 1.00 261.26 478 ALA A C 1
ATOM 518 O O . ALA A 1 114 ? 1.855 15.993 202.026 1.00 264.12 478 ALA A O 1
ATOM 520 N N . GLU A 1 115 ? 3.157 16.826 200.396 1.00 254.66 479 GLU A N 1
ATOM 521 C CA . GLU A 1 115 ? 2.192 17.860 200.034 1.00 254.36 479 GLU A CA 1
ATOM 522 C C . GLU A 1 115 ? 1.736 17.739 198.583 1.00 253.98 479 GLU A C 1
ATOM 523 O O . GLU A 1 115 ? 2.281 16.948 197.812 1.00 253.49 479 GLU A O 1
ATOM 525 N N . GLU A 1 116 ? 0.734 18.533 198.220 1.00 240.44 480 GLU A N 1
ATOM 526 C CA . GLU A 1 116 ? 0.193 18.521 196.865 1.00 240.31 480 GLU A CA 1
ATOM 527 C C . GLU A 1 116 ? 0.895 19.492 195.922 1.00 236.35 480 GLU A C 1
ATOM 528 O O . GLU A 1 116 ? 0.487 19.647 194.771 1.00 235.98 480 GLU A O 1
ATOM 530 N N . LYS A 1 117 ? 1.948 20.145 196.404 1.00 310.15 481 LYS A N 1
ATOM 531 C CA . LYS A 1 117 ? 2.695 21.066 195.556 1.00 302.65 481 LYS A CA 1
ATOM 532 C C . LYS A 1 117 ? 3.691 20.285 194.707 1.00 296.63 481 LYS A C 1
ATOM 533 O O . LYS A 1 117 ? 4.384 20.850 193.861 1.00 290.00 481 LYS A O 1
ATOM 535 N N . GLU A 1 118 ? 3.747 18.978 194.942 1.00 239.71 482 GLU A N 1
ATOM 536 C CA . GLU A 1 118 ? 4.594 18.088 194.163 1.00 234.78 482 GLU A CA 1
ATOM 537 C C . GLU A 1 118 ? 3.819 17.652 192.930 1.00 233.49 482 GLU A C 1
ATOM 538 O O . GLU A 1 118 ? 4.368 17.547 191.834 1.00 227.38 482 GLU A O 1
ATOM 540 N N . ASN A 1 119 ? 2.529 17.395 193.131 1.00 239.50 483 ASN A N 1
ATOM 541 C CA . ASN A 1 119 ? 1.632 17.017 192.048 1.00 239.30 483 ASN A CA 1
ATOM 542 C C . ASN A 1 119 ? 1.410 18.174 191.083 1.00 234.73 483 ASN A C 1
ATOM 543 O O . ASN A 1 119 ? 1.295 17.972 189.876 1.00 230.88 483 ASN A O 1
ATOM 545 N N . ILE A 1 120 ? 1.332 19.385 191.628 1.00 255.23 484 ILE A N 1
ATOM 546 C CA . ILE A 1 120 ? 1.230 20.591 190.815 1.00 250.84 484 ILE A CA 1
ATOM 547 C C . ILE A 1 120 ? 2.484 20.761 189.964 1.00 242.68 484 ILE A C 1
ATOM 548 O O . ILE A 1 120 ? 2.409 21.104 188.782 1.00 238.11 484 ILE A O 1
ATOM 550 N N . LEU A 1 121 ? 3.637 20.515 190.581 1.00 222.64 485 LEU A N 1
ATOM 551 C CA . LEU A 1 121 ? 4.916 20.556 189.883 1.00 215.32 485 LEU A CA 1
ATOM 552 C C . LEU A 1 121 ? 4.935 19.509 188.778 1.00 212.55 485 LEU A C 1
ATOM 553 O O . LEU A 1 121 ? 5.494 19.730 187.703 1.00 206.32 485 LEU A O 1
ATOM 555 N N . LYS A 1 122 ? 4.320 18.364 189.057 1.00 215.94 486 LYS A N 1
ATOM 556 C CA . LYS A 1 122 ? 4.202 17.290 188.081 1.00 214.29 486 LYS A CA 1
ATOM 557 C C . LYS A 1 122 ? 3.352 17.739 186.898 1.00 212.45 486 LYS A C 1
ATOM 558 O O . LYS A 1 122 ? 3.676 17.445 185.751 1.00 207.53 486 LYS A O 1
ATOM 560 N N . LEU A 1 123 ? 2.252 18.428 187.187 1.00 238.49 487 LEU A N 1
ATOM 561 C CA . LEU A 1 123 ? 1.393 18.987 186.147 1.00 237.17 487 LEU A CA 1
ATOM 562 C C . LEU A 1 123 ? 2.151 19.991 185.280 1.00 229.86 487 LEU A C 1
ATOM 563 O O . LEU A 1 123 ? 2.016 19.994 184.053 1.00 226.01 487 LEU A O 1
ATOM 565 N N . LYS A 1 124 ? 2.943 20.843 185.925 1.00 206.26 488 LYS A N 1
ATOM 566 C CA . LYS A 1 124 ? 3.780 21.805 185.211 1.00 199.46 488 LYS A CA 1
ATOM 567 C C . LYS A 1 124 ? 4.771 21.076 184.309 1.00 193.65 488 LYS A C 1
ATOM 568 O O . LYS A 1 124 ? 5.038 21.499 183.180 1.00 188.27 488 LYS A O 1
ATOM 570 N N . ALA A 1 125 ? 5.303 19.970 184.820 1.00 194.95 489 ALA A N 1
ATOM 571 C CA . ALA A 1 125 ? 6.221 19.126 184.067 1.00 190.18 489 ALA A CA 1
ATOM 572 C C . ALA A 1 125 ? 5.518 18.546 182.845 1.00 189.18 489 ALA A C 1
ATOM 573 O O . ALA A 1 125 ? 6.110 18.436 181.774 1.00 183.59 489 ALA A O 1
ATOM 575 N N . SER A 1 126 ? 4.260 18.158 183.026 1.00 194.81 490 SER A N 1
ATOM 576 C CA . SER A 1 126 ? 3.440 17.640 181.938 1.00 194.73 490 SER A CA 1
ATOM 577 C C . SER A 1 126 ? 3.253 18.702 180.862 1.00 190.30 490 SER A C 1
ATOM 578 O O . SER A 1 126 ? 3.363 18.413 179.670 1.00 186.28 490 SER A O 1
ATOM 580 N N . LEU A 1 127 ? 2.952 19.927 181.286 1.00 191.24 491 LEU A N 1
ATOM 581 C CA . LEU A 1 127 ? 2.811 21.044 180.356 1.00 187.20 491 LEU A CA 1
ATOM 582 C C . LEU A 1 127 ? 4.108 21.271 179.579 1.00 179.70 491 LEU A C 1
ATOM 583 O O . LEU A 1 127 ? 4.087 21.527 178.371 1.00 175.50 491 LEU A O 1
ATOM 585 N N . VAL A 1 128 ? 5.234 21.161 180.279 1.00 178.19 492 VAL A N 1
ATOM 586 C CA . VAL A 1 128 ? 6.546 21.300 179.652 1.00 171.43 492 VAL A CA 1
ATOM 587 C C . VAL A 1 128 ? 6.771 20.187 178.632 1.00 168.66 492 VAL A C 1
ATOM 588 O O . VAL A 1 128 ? 7.381 20.400 177.582 1.00 162.95 492 VAL A O 1
ATOM 590 N N . GLU A 1 129 ? 6.270 18.999 178.956 1.00 185.35 493 GLU A N 1
ATOM 591 C CA . GLU A 1 129 ? 6.363 17.842 178.075 1.00 183.64 493 GLU A CA 1
ATOM 592 C C . GLU A 1 129 ? 5.572 18.100 176.800 1.00 181.93 493 GLU A C 1
ATOM 593 O O . GLU A 1 129 ? 6.035 17.799 175.701 1.00 177.22 493 GLU A O 1
ATOM 595 N N . ALA A 1 130 ? 4.368 18.641 176.960 1.00 173.50 494 ALA A N 1
ATOM 596 C CA . ALA A 1 130 ? 3.533 19.015 175.825 1.00 172.35 494 ALA A CA 1
ATOM 597 C C . ALA A 1 130 ? 4.261 20.039 174.961 1.00 165.79 494 ALA A C 1
ATOM 598 O O . ALA A 1 130 ? 4.218 19.972 173.731 1.00 162.20 494 ALA A O 1
ATOM 600 N N . SER A 1 131 ? 4.928 20.987 175.615 1.00 164.39 495 SER A N 1
ATOM 601 C CA . SER A 1 131 ? 5.717 21.992 174.908 1.00 158.32 495 SER A CA 1
ATOM 602 C C . SER A 1 131 ? 6.837 21.331 174.106 1.00 152.82 495 SER A C 1
ATOM 603 O O . SER A 1 131 ? 7.169 21.770 173.004 1.00 147.89 495 SER A O 1
ATOM 605 N N . GLN A 1 132 ? 7.411 20.270 174.667 1.00 178.70 496 GLN A N 1
ATOM 606 C CA . GLN A 1 132 ? 8.452 19.503 173.986 1.00 174.07 496 GLN A CA 1
ATOM 607 C C . GLN A 1 132 ? 7.877 18.797 172.759 1.00 173.08 496 GLN A C 1
ATOM 608 O O . GLN A 1 132 ? 8.512 18.740 171.702 1.00 167.91 496 GLN A O 1
ATOM 610 N N . SER A 1 133 ? 6.675 18.251 172.916 1.00 153.38 497 SER A N 1
ATOM 611 C CA . SER A 1 133 ? 5.977 17.581 171.826 1.00 153.29 497 SER A CA 1
ATOM 612 C C . SER A 1 133 ? 5.741 18.562 170.683 1.00 149.47 497 SER A C 1
ATOM 613 O O . SER A 1 133 ? 5.941 18.228 169.516 1.00 145.78 497 SER A O 1
ATOM 615 N N . ASP A 1 134 ? 5.303 19.769 171.030 1.00 150.54 498 ASP A N 1
ATOM 616 C CA . ASP A 1 134 ? 5.122 20.830 170.045 1.00 147.04 498 ASP A CA 1
ATOM 617 C C . ASP A 1 134 ? 6.460 21.188 169.402 1.00 140.28 498 ASP A C 1
ATOM 618 O O . ASP A 1 134 ? 6.523 21.531 168.221 1.00 136.34 498 ASP A O 1
ATOM 620 N N . GLU A 1 135 ? 7.526 21.105 170.192 1.00 172.60 499 GLU A N 1
ATOM 621 C CA . GLU A 1 135 ? 8.878 21.394 169.720 1.00 166.56 499 GLU A CA 1
ATOM 622 C C . GLU A 1 135 ? 9.342 20.356 168.699 1.00 163.31 499 GLU A C 1
ATOM 623 O O . GLU A 1 135 ? 10.156 20.651 167.824 1.00 157.99 499 GLU A O 1
ATOM 625 N N . LYS A 1 136 ? 8.815 19.142 168.821 1.00 172.03 500 LYS A N 1
ATOM 626 C CA . LYS A 1 136 ? 9.167 18.044 167.923 1.00 169.64 500 LYS A CA 1
ATOM 627 C C . LYS A 1 136 ? 8.636 18.249 166.502 1.00 167.13 500 LYS A C 1
ATOM 628 O O . LYS A 1 136 ? 9.271 17.837 165.532 1.00 162.93 500 LYS A O 1
ATOM 630 N N . LEU A 1 137 ? 7.465 18.867 166.387 1.00 162.39 501 LEU A N 1
ATOM 631 C CA . LEU A 1 137 ? 6.829 19.107 165.091 1.00 161.12 501 LEU A CA 1
ATOM 632 C C . LEU A 1 137 ? 7.694 19.931 164.132 1.00 153.50 501 LEU A C 1
ATOM 633 O O . LEU A 1 137 ? 7.647 19.733 162.918 1.00 150.01 501 LEU A O 1
ATOM 635 N N . PHE A 1 138 ? 8.476 20.854 164.682 1.00 121.03 502 PHE A N 1
ATOM 636 C CA . PHE A 1 138 ? 9.343 21.723 163.886 1.00 115.32 502 PHE A CA 1
ATOM 637 C C . PHE A 1 138 ? 10.680 21.074 163.521 1.00 110.93 502 PHE A C 1
ATOM 638 O O . PHE A 1 138 ? 11.484 21.661 162.797 1.00 106.07 502 PHE A O 1
ATOM 640 N N . ARG A 1 139 ? 10.914 19.869 164.029 1.00 159.19 503 ARG A N 1
ATOM 641 C CA . ARG A 1 139 ? 12.161 19.150 163.775 1.00 149.93 503 ARG A CA 1
ATOM 642 C C . ARG A 1 139 ? 12.288 18.650 162.335 1.00 145.17 503 ARG A C 1
ATOM 643 O O . ARG A 1 139 ? 13.398 18.459 161.841 1.00 137.23 503 ARG A O 1
ATOM 645 N N . LEU A 1 140 ? 11.156 18.431 161.673 1.00 152.02 504 LEU A N 1
ATOM 646 C CA . LEU A 1 140 ? 11.147 17.908 160.307 1.00 147.31 504 LEU A CA 1
ATOM 647 C C . LEU A 1 140 ? 11.920 18.791 159.326 1.00 139.76 504 LEU A C 1
ATOM 648 O O . LEU A 1 140 ? 12.897 18.348 158.723 1.00 131.55 504 LEU A O 1
ATOM 650 N N . ILE A 1 141 ? 11.479 20.034 159.168 1.00 98.65 505 ILE A N 1
ATOM 651 C CA . ILE A 1 141 ? 12.139 20.966 158.259 1.00 93.63 505 ILE A CA 1
ATOM 652 C C . ILE A 1 141 ? 13.535 21.341 158.749 1.00 90.44 505 ILE A C 1
ATOM 653 O O . ILE A 1 141 ? 14.436 21.597 157.951 1.00 86.95 505 ILE A O 1
ATOM 655 N N . LYS A 1 142 ? 13.701 21.374 160.067 1.00 267.87 506 LYS A N 1
ATOM 656 C CA . LYS A 1 142 ? 14.959 21.789 160.681 1.00 264.51 506 LYS A CA 1
ATOM 657 C C . LYS A 1 142 ? 16.115 20.830 160.399 1.00 261.55 506 LYS A C 1
ATOM 658 O O . LYS A 1 142 ? 17.155 21.244 159.887 1.00 258.40 506 LYS A O 1
ATOM 660 N N . PRO A 1 143 ? 15.931 19.543 160.733 1.00 186.55 507 PRO A N 1
ATOM 661 C CA . PRO A 1 143 ? 16.971 18.510 160.644 1.00 185.89 507 PRO A CA 1
ATOM 662 C C . PRO A 1 143 ? 17.563 18.350 159.246 1.00 182.23 507 PRO A C 1
ATOM 663 O O . PRO A 1 143 ? 18.784 18.265 159.116 1.00 180.28 507 PRO A O 1
ATOM 665 N N . TYR A 1 144 ? 16.717 18.305 158.222 1.00 110.87 508 TYR A N 1
ATOM 666 C CA . TYR A 1 144 ? 17.201 18.153 156.855 1.00 107.59 508 TYR A CA 1
ATOM 667 C C . TYR A 1 144 ? 18.014 19.363 156.406 1.00 104.03 508 TYR A C 1
ATOM 668 O O . TYR A 1 144 ? 19.087 19.220 155.820 1.00 101.50 508 TYR A O 1
ATOM 670 N N . VAL A 1 145 ? 17.495 20.553 156.687 1.00 145.48 509 VAL A N 1
ATOM 671 C CA . VAL A 1 145 ? 18.172 21.795 156.331 1.00 142.41 509 VAL A CA 1
ATOM 672 C C . VAL A 1 145 ? 19.481 22.002 157.091 1.00 141.75 509 VAL A C 1
ATOM 673 O O . VAL A 1 145 ? 20.533 22.217 156.489 1.00 138.82 509 VAL A O 1
ATOM 675 N N . ALA A 1 146 ? 19.402 21.938 158.418 1.00 136.69 510 ALA A N 1
ATOM 676 C CA . ALA A 1 146 ? 20.557 22.176 159.282 1.00 136.56 510 ALA A CA 1
ATOM 677 C C . ALA A 1 146 ? 21.716 21.204 159.071 1.00 135.57 510 ALA A C 1
ATOM 678 O O . ALA A 1 146 ? 22.878 21.605 159.123 1.00 133.65 510 ALA A O 1
ATOM 680 N N . GLU A 1 147 ? 21.406 19.932 158.839 1.00 139.60 511 GLU A N 1
ATOM 681 C CA . GLU A 1 147 ? 22.458 18.940 158.641 1.00 139.03 511 GLU A CA 1
ATOM 682 C C . GLU A 1 147 ? 23.203 19.181 157.334 1.00 135.18 511 GLU A C 1
ATOM 683 O O . GLU A 1 147 ? 24.427 19.063 157.276 1.00 133.70 511 GLU A O 1
ATOM 685 N N . ILE A 1 148 ? 22.458 19.520 156.287 1.00 222.05 512 ILE A N 1
ATOM 686 C CA . ILE A 1 148 ? 23.054 19.797 154.986 1.00 218.48 512 ILE A CA 1
ATOM 687 C C . ILE A 1 148 ? 23.798 21.128 155.004 1.00 215.91 512 ILE A C 1
ATOM 688 O O . ILE A 1 148 ? 24.686 21.367 154.186 1.00 212.90 512 ILE A O 1
ATOM 690 N N . LYS A 1 149 ? 23.425 21.988 155.946 1.00 106.94 513 LYS A N 1
ATOM 691 C CA . LYS A 1 149 ? 24.072 23.284 156.115 1.00 104.99 513 LYS A CA 1
ATOM 692 C C . LYS A 1 149 ? 25.326 23.186 156.977 1.00 105.16 513 LYS A C 1
ATOM 693 O O . LYS A 1 149 ? 26.292 23.920 156.766 1.00 102.76 513 LYS A O 1
ATOM 695 N N . LEU A 1 150 ? 25.299 22.280 157.949 1.00 195.55 514 LEU A N 1
ATOM 696 C CA . LEU A 1 150 ? 26.430 22.078 158.851 1.00 196.20 514 LEU A CA 1
ATOM 697 C C . LEU A 1 150 ? 27.696 21.642 158.117 1.00 193.75 514 LEU A C 1
ATOM 698 O O . LEU A 1 150 ? 28.807 21.976 158.528 1.00 192.88 514 LEU A O 1
ATOM 700 N N . LEU A 1 151 ? 27.520 20.896 157.032 1.00 144.35 515 LEU A N 1
ATOM 701 C CA . LEU A 1 151 ? 28.649 20.437 156.231 1.00 144.57 515 LEU A CA 1
ATOM 702 C C . LEU A 1 151 ? 29.008 21.442 155.140 1.00 146.33 515 LEU A C 1
ATOM 703 O O . LEU A 1 151 ? 28.203 21.724 154.253 1.00 147.68 515 LEU A O 1
ATOM 705 N N . CYS A 1 152 ? 30.221 21.981 155.214 1.00 170.66 516 CYS A N 1
ATOM 706 C CA . CYS A 1 152 ? 30.693 22.948 154.231 1.00 172.36 516 CYS A CA 1
ATOM 707 C C . CYS A 1 152 ? 30.883 22.285 152.872 1.00 173.23 516 CYS A C 1
ATOM 708 O O . CYS A 1 152 ? 30.554 22.865 151.835 1.00 174.90 516 CYS A O 1
ATOM 710 N N . ASN A 1 153 ? 31.412 21.066 152.889 1.00 142.66 517 ASN A N 1
ATOM 711 C CA . ASN A 1 153 ? 31.691 20.321 151.667 1.00 143.55 517 ASN A CA 1
ATOM 712 C C . ASN A 1 153 ? 30.435 20.065 150.841 1.00 144.26 517 ASN A C 1
ATOM 713 O O . ASN A 1 153 ? 30.403 20.341 149.642 1.00 145.89 517 ASN A O 1
ATOM 715 N N . ASP A 1 154 ? 29.404 19.534 151.491 1.00 128.27 518 ASP A N 1
ATOM 716 C CA . ASP A 1 154 ? 28.154 19.204 150.815 1.00 129.22 518 ASP A CA 1
ATOM 717 C C . ASP A 1 154 ? 27.460 20.446 150.262 1.00 130.99 518 ASP A C 1
ATOM 718 O O . ASP A 1 154 ? 26.980 20.444 149.127 1.00 132.63 518 ASP A O 1
ATOM 720 N N . SER A 1 155 ? 27.402 21.501 151.069 1.00 108.72 519 SER A N 1
ATOM 721 C CA . SER A 1 155 ? 26.773 22.750 150.650 1.00 110.49 519 SER A CA 1
ATOM 722 C C . SER A 1 155 ? 27.508 23.389 149.475 1.00 112.21 519 SER A C 1
ATOM 723 O O . SER A 1 155 ? 26.884 23.846 148.514 1.00 114.15 519 SER A O 1
ATOM 725 N N . SER A 1 156 ? 28.836 23.409 149.550 1.00 142.71 520 SER A N 1
ATOM 726 C CA . SER A 1 156 ? 29.652 23.965 148.476 1.00 144.25 520 SER A CA 1
ATOM 727 C C . SER A 1 156 ? 29.512 23.149 147.196 1.00 145.25 520 SER A C 1
ATOM 728 O O . SER A 1 156 ? 29.471 23.703 146.097 1.00 147.22 520 SER A O 1
ATOM 730 N N . LEU A 1 157 ? 29.432 21.832 147.348 1.00 132.47 521 LEU A N 1
ATOM 731 C CA . LEU A 1 157 ? 29.296 20.933 146.208 1.00 133.36 521 LEU A CA 1
ATOM 732 C C . LEU A 1 157 ? 27.947 21.114 145.524 1.00 135.03 521 LEU A C 1
ATOM 733 O O . LEU A 1 157 ? 27.866 21.182 144.297 1.00 136.88 521 LEU A O 1
ATOM 735 N N . TRP A 1 158 ? 26.890 21.190 146.327 1.00 109.51 522 TRP A N 1
ATOM 736 C CA . TRP A 1 158 ? 25.542 21.381 145.806 1.00 111.14 522 TRP A CA 1
ATOM 737 C C . TRP A 1 158 ? 25.396 22.741 145.130 1.00 113.34 522 TRP A C 1
ATOM 738 O O . TRP A 1 158 ? 24.776 22.853 144.072 1.00 115.44 522 TRP A O 1
ATOM 740 N N . ARG A 1 159 ? 25.964 23.771 145.750 1.00 134.95 523 ARG A N 1
ATOM 741 C CA . ARG A 1 159 ? 25.918 25.117 145.188 1.00 137.08 523 ARG A CA 1
ATOM 742 C C . ARG A 1 159 ? 26.692 25.199 143.874 1.00 138.67 523 ARG A C 1
ATOM 743 O O . ARG A 1 159 ? 26.243 25.829 142.916 1.00 141.06 523 ARG A O 1
ATOM 745 N N . LYS A 1 160 ? 27.856 24.558 143.839 1.00 180.42 524 LYS A N 1
ATOM 746 C CA . LYS A 1 160 ? 28.696 24.535 142.645 1.00 181.74 524 LYS A CA 1
ATOM 747 C C . LYS A 1 160 ? 28.073 23.735 141.503 1.00 183.09 524 LYS A C 1
ATOM 748 O O . LYS A 1 160 ? 28.240 24.079 140.333 1.00 185.13 524 LYS A O 1
ATOM 750 N N . PHE A 1 161 ? 27.365 22.664 141.850 1.00 173.86 525 PHE A N 1
ATOM 751 C CA . PHE A 1 161 ? 26.730 21.800 140.858 1.00 175.12 525 PHE A CA 1
ATOM 752 C C . PHE A 1 161 ? 25.710 22.541 139.996 1.00 177.84 525 PHE A C 1
ATOM 753 O O . PHE A 1 161 ? 25.725 22.427 138.770 1.00 179.80 525 PHE A O 1
ATOM 755 N N . ASP A 1 162 ? 24.825 23.294 140.640 1.00 189.56 526 ASP A N 1
ATOM 756 C CA . ASP A 1 162 ? 23.809 24.060 139.926 1.00 192.29 526 ASP A CA 1
ATOM 757 C C . ASP A 1 162 ? 24.432 25.186 139.105 1.00 194.27 526 ASP A C 1
ATOM 758 O O . ASP A 1 162 ? 24.687 25.029 137.911 1.00 195.99 526 ASP A O 1
ATOM 760 N N . ASP A 1 179 ? 23.611 45.879 123.983 1.00 189.35 543 ASP A N 1
ATOM 761 C CA . ASP A 1 179 ? 22.609 46.114 122.951 1.00 193.70 543 ASP A CA 1
ATOM 762 C C . ASP A 1 179 ? 21.981 47.497 123.086 1.00 197.31 543 ASP A C 1
ATOM 763 O O . ASP A 1 179 ? 22.633 48.445 123.525 1.00 197.43 543 ASP A O 1
ATOM 765 N N . SER A 1 180 ? 20.712 47.606 122.705 1.00 200.39 544 SER A N 1
ATOM 766 C CA . SER A 1 180 ? 19.991 48.872 122.785 1.00 204.20 544 SER A CA 1
ATOM 767 C C . SER A 1 180 ? 19.162 48.967 124.062 1.00 202.61 544 SER A C 1
ATOM 768 O O . SER A 1 180 ? 18.348 49.876 124.222 1.00 205.67 544 SER A O 1
ATOM 770 N N . LYS A 1 181 ? 19.379 48.020 124.970 1.00 287.33 545 LYS A N 1
ATOM 771 C CA . LYS A 1 181 ? 18.639 47.965 126.226 1.00 285.39 545 LYS A CA 1
ATOM 772 C C . LYS A 1 181 ? 19.333 48.774 127.318 1.00 283.59 545 LYS A C 1
ATOM 773 O O . LYS A 1 181 ? 18.930 48.741 128.481 1.00 281.43 545 LYS A O 1
ATOM 775 N N . THR A 1 182 ? 20.383 49.492 126.932 1.00 131.87 546 THR A N 1
ATOM 776 C CA . THR A 1 182 ? 21.176 50.286 127.867 1.00 133.41 546 THR A CA 1
ATOM 777 C C . THR A 1 182 ? 20.373 51.379 128.571 1.00 135.06 546 THR A C 1
ATOM 778 O O . THR A 1 182 ? 20.552 51.611 129.766 1.00 136.23 546 THR A O 1
ATOM 780 N N . GLU A 1 183 ? 19.500 52.055 127.829 1.00 134.45 547 GLU A N 1
ATOM 781 C CA . GLU A 1 183 ? 18.690 53.134 128.390 1.00 136.07 547 GLU A CA 1
ATOM 782 C C . GLU A 1 183 ? 17.764 52.640 129.500 1.00 136.41 547 GLU A C 1
ATOM 783 O O . GLU A 1 183 ? 17.582 53.315 130.518 1.00 137.91 547 GLU A O 1
ATOM 785 N N . LEU A 1 184 ? 17.186 51.459 129.298 1.00 162.18 548 LEU A N 1
ATOM 786 C CA . LEU A 1 184 ? 16.326 50.841 130.300 1.00 162.41 548 LEU A CA 1
ATOM 787 C C . LEU A 1 184 ? 17.114 50.554 131.573 1.00 163.08 548 LEU A C 1
ATOM 788 O O . LEU A 1 184 ? 16.642 50.812 132.681 1.00 164.25 548 LEU A O 1
ATOM 790 N N . ILE A 1 185 ? 18.316 50.012 131.399 1.00 77.32 549 ILE A N 1
ATOM 791 C CA . ILE A 1 185 ? 19.221 49.753 132.511 1.00 77.99 549 ILE A CA 1
ATOM 792 C C . ILE A 1 185 ? 19.556 51.041 133.256 1.00 79.79 549 ILE A C 1
ATOM 793 O O . ILE A 1 185 ? 19.635 51.052 134.482 1.00 80.82 549 ILE A O 1
ATOM 795 N N . LEU A 1 186 ? 19.766 52.118 132.507 1.00 73.27 550 LEU A N 1
ATOM 796 C CA . LEU A 1 186 ? 20.051 53.422 133.095 1.00 75.08 550 LEU A CA 1
ATOM 797 C C . LEU A 1 186 ? 18.885 53.926 133.943 1.00 76.25 550 LEU A C 1
ATOM 798 O O . LEU A 1 186 ? 19.078 54.383 135.073 1.00 77.61 550 LEU A O 1
ATOM 800 N N . SER A 1 187 ? 17.677 53.840 133.392 1.00 140.04 551 SER A N 1
ATOM 801 C CA . SER A 1 187 ? 16.478 54.269 134.107 1.00 141.11 551 SER A CA 1
ATOM 802 C C . SER A 1 187 ? 16.274 53.453 135.381 1.00 141.27 551 SER A C 1
ATOM 803 O O . SER A 1 187 ? 15.980 54.003 136.447 1.00 142.70 551 SER A O 1
ATOM 805 N N . LYS A 1 188 ? 16.436 52.139 135.257 1.00 91.33 552 LYS A N 1
ATOM 806 C CA . LYS A 1 188 ? 16.343 51.235 136.397 1.00 91.44 552 LYS A CA 1
ATOM 807 C C . LYS A 1 188 ? 17.378 51.584 137.460 1.00 92.60 552 LYS A C 1
ATOM 808 O O . LYS A 1 188 ? 17.099 51.518 138.655 1.00 93.57 552 LYS A O 1
ATOM 810 N N . LEU A 1 189 ? 18.577 51.945 137.013 1.00 77.15 553 LEU A N 1
ATOM 811 C CA . LEU A 1 189 ? 19.647 52.363 137.911 1.00 78.31 553 LEU A CA 1
ATOM 812 C C . LEU A 1 189 ? 19.264 53.625 138.675 1.00 80.13 553 LEU A C 1
ATOM 813 O O . LEU A 1 189 ? 19.476 53.715 139.885 1.00 81.24 553 LEU A O 1
ATOM 815 N N . LYS A 1 190 ? 18.709 54.601 137.962 1.00 93.23 554 LYS A N 1
ATOM 816 C CA . LYS A 1 190 ? 18.252 55.839 138.586 1.00 95.01 554 LYS A CA 1
ATOM 817 C C . LYS A 1 190 ? 17.175 55.567 139.637 1.00 95.57 554 LYS A C 1
ATOM 818 O O . LYS A 1 190 ? 17.227 56.098 140.754 1.00 97.01 554 LYS A O 1
ATOM 820 N N . ALA A 1 191 ? 16.206 54.733 139.272 1.00 116.57 555 ALA A N 1
ATOM 821 C CA . ALA A 1 191 ? 15.133 54.353 140.185 1.00 117.02 555 ALA A CA 1
ATOM 822 C C . ALA A 1 191 ? 15.683 53.644 141.419 1.00 117.35 555 ALA A C 1
ATOM 823 O O . ALA A 1 191 ? 15.206 53.856 142.534 1.00 118.53 555 ALA A O 1
ATOM 825 N N . ILE A 1 192 ? 16.689 52.801 141.208 1.00 77.85 556 ILE A N 1
ATOM 826 C CA . ILE A 1 192 ? 17.345 52.087 142.298 1.00 78.17 556 ILE A CA 1
ATOM 827 C C . ILE A 1 192 ? 18.056 53.056 143.234 1.00 79.82 556 ILE A C 1
ATOM 828 O O . ILE A 1 192 ? 18.035 52.885 144.453 1.00 80.77 556 ILE A O 1
ATOM 830 N N . THR A 1 193 ? 18.690 54.071 142.654 1.00 82.77 557 THR A N 1
ATOM 831 C CA . THR A 1 193 ? 19.364 55.102 143.433 1.00 84.42 557 THR A CA 1
ATOM 832 C C . THR A 1 193 ? 18.369 55.860 144.304 1.00 85.85 557 THR A C 1
ATOM 833 O O . THR A 1 193 ? 18.573 56.011 145.512 1.00 87.04 557 THR A O 1
ATOM 835 N N . GLN A 1 194 ? 17.292 56.335 143.683 1.00 139.91 558 GLN A N 1
ATOM 836 C CA . GLN A 1 194 ? 16.253 57.061 144.407 1.00 141.23 558 GLN A CA 1
ATOM 837 C C . GLN A 1 194 ? 15.643 56.209 145.519 1.00 141.39 558 GLN A C 1
ATOM 838 O O . GLN A 1 194 ? 15.391 56.698 146.622 1.00 142.87 558 GLN A O 1
ATOM 840 N N . PHE A 1 195 ? 15.415 54.933 145.222 1.00 111.13 559 PHE A N 1
ATOM 841 C CA . PHE A 1 195 ? 14.867 54.001 146.201 1.00 111.22 559 PHE A CA 1
ATOM 842 C C . PHE A 1 195 ? 15.811 53.807 147.384 1.00 112.06 559 PHE A C 1
ATOM 843 O O . PHE A 1 195 ? 15.382 53.799 148.539 1.00 113.14 559 PHE A O 1
ATOM 845 N N . ALA A 1 196 ? 17.098 53.650 147.086 1.00 108.52 560 ALA A N 1
ATOM 846 C CA . ALA A 1 196 ? 18.118 53.479 148.116 1.00 109.39 560 ALA A CA 1
ATOM 847 C C . ALA A 1 196 ? 18.190 54.698 149.029 1.00 111.31 560 ALA A C 1
ATOM 848 O O . ALA A 1 196 ? 18.174 54.572 150.258 1.00 112.39 560 ALA A O 1
ATOM 850 N N . GLU A 1 197 ? 18.273 55.877 148.418 1.00 90.79 561 GLU A N 1
ATOM 851 C CA . GLU A 1 197 ? 18.309 57.129 149.164 1.00 92.59 561 GLU A CA 1
ATOM 852 C C . GLU A 1 197 ? 17.063 57.278 150.032 1.00 93.47 561 GLU A C 1
ATOM 853 O O . GLU A 1 197 ? 17.142 57.736 151.173 1.00 94.90 561 GLU A O 1
ATOM 855 N N . ASP A 1 198 ? 15.917 56.884 149.484 1.00 111.66 562 ASP A N 1
ATOM 856 C CA . ASP A 1 198 ? 14.660 56.936 150.222 1.00 112.43 562 ASP A CA 1
ATOM 857 C C . ASP A 1 198 ? 14.680 55.991 151.422 1.00 112.68 562 ASP A C 1
ATOM 858 O O . ASP A 1 198 ? 14.133 56.304 152.480 1.00 113.95 562 ASP A O 1
ATOM 860 N N . LEU A 1 199 ? 15.320 54.838 151.250 1.00 91.80 563 LEU A N 1
ATOM 861 C CA . LEU A 1 199 ? 15.424 53.850 152.319 1.00 92.04 563 LEU A CA 1
ATOM 862 C C . LEU A 1 199 ? 16.316 54.356 153.451 1.00 93.49 563 LEU A C 1
ATOM 863 O O . LEU A 1 199 ? 15.955 54.269 154.630 1.00 94.57 563 LEU A O 1
ATOM 865 N N . ARG A 1 200 ? 17.480 54.886 153.085 1.00 128.62 564 ARG A N 1
ATOM 866 C CA . ARG A 1 200 ? 18.405 55.446 154.066 1.00 130.34 564 ARG A CA 1
ATOM 867 C C . ARG A 1 200 ? 17.761 56.615 154.806 1.00 131.67 564 ARG A C 1
ATOM 868 O O . ARG A 1 200 ? 17.920 56.761 156.022 1.00 133.20 564 ARG A O 1
ATOM 870 N N . LEU A 1 201 ? 17.026 57.438 154.064 1.00 109.11 565 LEU A N 1
ATOM 871 C CA . LEU A 1 201 ? 16.313 58.569 154.647 1.00 110.61 565 LEU A CA 1
ATOM 872 C C . LEU A 1 201 ? 15.227 58.086 155.603 1.00 111.09 565 LEU A C 1
ATOM 873 O O . LEU A 1 201 ? 14.949 58.728 156.617 1.00 112.58 565 LEU A O 1
ATOM 875 N N . LEU A 1 202 ? 14.621 56.950 155.275 1.00 117.19 566 LEU A N 1
ATOM 876 C CA . LEU A 1 202 ? 13.604 56.352 156.132 1.00 117.58 566 LEU A CA 1
ATOM 877 C C . LEU A 1 202 ? 14.223 55.887 157.445 1.00 118.45 566 LEU A C 1
ATOM 878 O O . LEU A 1 202 ? 13.679 56.140 158.525 1.00 119.71 566 LEU A O 1
ATOM 880 N N . LYS A 1 203 ? 15.364 55.211 157.345 1.00 88.70 567 LYS A N 1
ATOM 881 C CA . LYS A 1 203 ? 16.086 54.747 158.526 1.00 89.55 567 LYS A CA 1
ATOM 882 C C . LYS A 1 203 ? 16.481 55.920 159.420 1.00 91.28 567 LYS A C 1
ATOM 883 O O . LYS A 1 203 ? 16.279 55.884 160.640 1.00 92.48 567 LYS A O 1
ATOM 885 N N . GLU A 1 204 ? 17.046 56.956 158.806 1.00 107.13 568 GLU A N 1
ATOM 886 C CA . GLU A 1 204 ? 17.414 58.171 159.526 1.00 108.79 568 GLU A CA 1
ATOM 887 C C . GLU A 1 204 ? 16.206 58.794 160.223 1.00 109.92 568 GLU A C 1
ATOM 888 O O . GLU A 1 204 ? 16.294 59.234 161.373 1.00 111.40 568 GLU A O 1
ATOM 890 N N . GLU A 1 205 ? 15.077 58.813 159.520 1.00 149.37 569 GLU A N 1
ATOM 891 C CA . GLU A 1 205 ? 13.847 59.389 160.051 1.00 150.38 569 GLU A CA 1
ATOM 892 C C . GLU A 1 205 ? 13.341 58.612 161.262 1.00 150.94 569 GLU A C 1
ATOM 893 O O . GLU A 1 205 ? 12.858 59.203 162.228 1.00 152.36 569 GLU A O 1
ATOM 895 N N . ARG A 1 206 ? 13.453 57.288 161.204 1.00 94.15 570 ARG A N 1
ATOM 896 C CA . ARG A 1 206 ? 13.051 56.443 162.325 1.00 94.69 570 ARG A CA 1
ATOM 897 C C . ARG A 1 206 ? 13.960 56.673 163.529 1.00 96.02 570 ARG A C 1
ATOM 898 O O . ARG A 1 206 ? 13.485 56.858 164.655 1.00 97.32 570 ARG A O 1
ATOM 900 N N . ALA A 1 207 ? 15.267 56.663 163.280 1.00 128.26 571 ALA A N 1
ATOM 901 C CA . ALA A 1 207 ? 16.252 56.901 164.329 1.00 129.69 571 ALA A CA 1
ATOM 902 C C . ALA A 1 207 ? 16.009 58.233 165.036 1.00 131.10 571 ALA A C 1
ATOM 903 O O . ALA A 1 207 ? 16.025 58.303 166.265 1.00 132.39 571 ALA A O 1
ATOM 905 N N . ARG A 1 208 ? 15.775 59.285 164.256 1.00 92.43 572 ARG A N 1
ATOM 906 C CA . ARG A 1 208 ? 15.474 60.598 164.822 1.00 94.00 572 ARG A CA 1
ATOM 907 C C . ARG A 1 208 ? 14.150 60.588 165.581 1.00 94.73 572 ARG A C 1
ATOM 908 O O . ARG A 1 208 ? 14.021 61.218 166.637 1.00 96.27 572 ARG A O 1
ATOM 910 N N . THR A 1 209 ? 13.172 59.867 165.041 1.00 151.85 573 THR A N 1
ATOM 911 C CA . THR A 1 209 ? 11.853 59.772 165.661 1.00 152.47 573 THR A CA 1
ATOM 912 C C . THR A 1 209 ? 11.972 59.221 167.082 1.00 153.47 573 THR A C 1
ATOM 913 O O . THR A 1 209 ? 11.459 59.805 168.056 1.00 154.91 573 THR A O 1
ATOM 923 N N . GLY A 1 211 ? 14.871 58.967 168.823 1.00 96.83 575 GLY A N 1
ATOM 924 C CA . GLY A 1 211 ? 15.728 59.899 169.541 1.00 98.26 575 GLY A CA 1
ATOM 925 C C . GLY A 1 211 ? 14.936 60.983 170.242 1.00 99.73 575 GLY A C 1
ATOM 926 O O . GLY A 1 211 ? 15.226 61.338 171.389 1.00 101.19 575 GLY A O 1
ATOM 927 N N . GLU A 1 212 ? 13.895 61.467 169.570 1.00 121.65 576 GLU A N 1
ATOM 928 C CA . GLU A 1 212 ? 13.012 62.462 170.163 1.00 123.01 576 GLU A CA 1
ATOM 929 C C . GLU A 1 212 ? 12.050 61.836 171.178 1.00 123.59 576 GLU A C 1
ATOM 930 O O . GLU A 1 212 ? 11.703 62.474 172.176 1.00 125.09 576 GLU A O 1
ATOM 932 N N . LEU A 1 213 ? 11.631 60.592 170.944 1.00 100.23 577 LEU A N 1
ATOM 933 C CA . LEU A 1 213 ? 10.720 59.939 171.893 1.00 100.82 577 LEU A CA 1
ATOM 934 C C . LEU A 1 213 ? 11.399 59.651 173.239 1.00 102.00 577 LEU A C 1
ATOM 935 O O . LEU A 1 213 ? 10.832 59.901 174.306 1.00 103.33 577 LEU A O 1
ATOM 937 N N . LYS A 1 214 ? 12.615 59.119 173.169 1.00 101.53 578 LYS A N 1
ATOM 938 C CA . LYS A 1 214 ? 13.444 58.849 174.335 1.00 102.62 578 LYS A CA 1
ATOM 939 C C . LYS A 1 214 ? 13.917 60.144 174.983 1.00 104.14 578 LYS A C 1
ATOM 940 O O . LYS A 1 214 ? 14.013 60.232 176.206 1.00 105.52 578 LYS A O 1
ATOM 942 N N . ASP A 1 215 ? 14.222 61.148 174.165 1.00 103.93 579 ASP A N 1
ATOM 943 C CA . ASP A 1 215 ? 14.620 62.441 174.709 1.00 105.42 579 ASP A CA 1
ATOM 944 C C . ASP A 1 215 ? 13.428 63.141 175.351 1.00 106.56 579 ASP A C 1
ATOM 945 O O . ASP A 1 215 ? 13.599 64.093 176.107 1.00 108.04 579 ASP A O 1
ATOM 947 N N . TYR A 1 216 ? 12.221 62.673 175.048 1.00 105.92 580 TYR A N 1
ATOM 948 C CA . TYR A 1 216 ? 11.033 63.238 175.675 1.00 107.02 580 TYR A CA 1
ATOM 949 C C . TYR A 1 216 ? 10.788 62.638 177.056 1.00 108.05 580 TYR A C 1
ATOM 950 O O . TYR A 1 216 ? 10.104 63.240 177.884 1.00 109.38 580 TYR A O 1
ATOM 952 N N . VAL A 1 217 ? 11.344 61.456 177.309 1.00 107.51 581 VAL A N 1
ATOM 953 C CA . VAL A 1 217 ? 11.186 60.830 178.617 1.00 108.54 581 VAL A CA 1
ATOM 954 C C . VAL A 1 217 ? 12.256 61.295 179.602 1.00 109.88 581 VAL A C 1
ATOM 955 O O . VAL A 1 217 ? 11.995 61.426 180.797 1.00 111.28 581 VAL A O 1
ATOM 957 N N . ASN A 1 218 ? 13.463 61.538 179.098 1.00 121.57 582 ASN A N 1
ATOM 958 C CA . ASN A 1 218 ? 14.545 62.050 179.931 1.00 121.62 582 ASN A CA 1
ATOM 959 C C . ASN A 1 218 ? 14.604 63.576 179.942 1.00 121.45 582 ASN A C 1
ATOM 960 O O . ASN A 1 218 ? 15.666 64.158 180.162 1.00 122.44 582 ASN A O 1
ATOM 962 N N . ASN A 1 219 ? 13.467 64.219 179.704 1.00 158.17 583 ASN A N 1
ATOM 963 C CA . ASN A 1 219 ? 13.389 65.674 179.769 1.00 157.86 583 ASN A CA 1
ATOM 964 C C . ASN A 1 219 ? 12.054 66.162 180.316 1.00 155.45 583 ASN A C 1
ATOM 965 O O . ASN A 1 219 ? 11.744 65.974 181.492 1.00 153.42 583 ASN A O 1
ATOM 967 N N . ASN A 1 220 ? 11.269 66.791 179.447 1.00 139.55 584 ASN A N 1
ATOM 968 C CA . ASN A 1 220 ? 10.001 67.390 179.841 1.00 137.56 584 ASN A CA 1
ATOM 969 C C . ASN A 1 220 ? 8.863 66.376 179.899 1.00 136.25 584 ASN A C 1
ATOM 970 O O . ASN A 1 220 ? 7.804 66.584 179.306 1.00 136.01 584 ASN A O 1
ATOM 972 N N . ASP A 1 221 ? 9.088 65.280 180.615 1.00 135.91 585 ASP A N 1
ATOM 973 C CA . ASP A 1 221 ? 8.065 64.258 180.795 1.00 134.61 585 ASP A CA 1
ATOM 974 C C . ASP A 1 221 ? 7.276 64.519 182.071 1.00 131.90 585 ASP A C 1
ATOM 975 O O . ASP A 1 221 ? 6.704 63.598 182.656 1.00 130.52 585 ASP A O 1
ATOM 977 N N . ASP A 1 222 ? 7.258 65.782 182.491 1.00 250.36 586 ASP A N 1
ATOM 978 C CA . ASP A 1 222 ? 6.586 66.207 183.718 1.00 247.91 586 ASP A CA 1
ATOM 979 C C . ASP A 1 222 ? 7.100 65.455 184.943 1.00 246.70 586 ASP A C 1
ATOM 980 O O . ASP A 1 222 ? 8.215 64.931 184.940 1.00 247.91 586 ASP A O 1
ATOM 982 N N . ILE A 1 223 ? 6.282 65.410 185.989 1.00 164.54 587 ILE A N 1
ATOM 983 C CA . ILE A 1 223 ? 6.649 64.723 187.220 1.00 163.20 587 ILE A CA 1
ATOM 984 C C . ILE A 1 223 ? 5.414 64.412 188.057 1.00 160.76 587 ILE A C 1
ATOM 985 O O . ILE A 1 223 ? 4.397 63.956 187.535 1.00 160.47 587 ILE A O 1
ATOM 987 N N . THR A 1 224 ? 5.511 64.664 189.359 1.00 209.01 588 THR A N 1
ATOM 988 C CA . THR A 1 224 ? 4.400 64.426 190.271 1.00 206.63 588 THR A CA 1
ATOM 989 C C . THR A 1 224 ? 3.534 65.673 190.413 1.00 205.62 588 THR A C 1
ATOM 990 O O . THR A 1 224 ? 2.543 65.673 191.143 1.00 203.67 588 THR A O 1
ATOM 992 N N . SER A 1 225 ? 3.917 66.734 189.710 1.00 95.69 589 SER A N 1
ATOM 993 C CA . SER A 1 225 ? 3.169 67.986 189.742 1.00 95.06 589 SER A CA 1
ATOM 994 C C . SER A 1 225 ? 1.810 67.824 189.069 1.00 94.71 589 SER A C 1
ATOM 995 O O . SER A 1 225 ? 0.865 68.552 189.372 1.00 93.56 589 SER A O 1
ATOM 997 N N . LEU A 1 226 ? 1.720 66.865 188.153 1.00 191.87 590 LEU A N 1
ATOM 998 C CA . LEU A 1 226 ? 0.465 66.569 187.475 1.00 191.72 590 LEU A CA 1
ATOM 999 C C . LEU A 1 226 ? -0.351 65.566 188.282 1.00 189.83 590 LEU A C 1
ATOM 1000 O O . LEU A 1 226 ? -1.527 65.337 188.001 1.00 189.28 590 LEU A O 1
ATOM 1002 N N . LEU A 1 227 ? 0.283 64.969 189.287 1.00 158.00 591 LEU A N 1
ATOM 1003 C CA . LEU A 1 227 ? -0.386 64.009 190.156 1.00 156.17 591 LEU A CA 1
ATOM 1004 C C . LEU A 1 227 ? -1.140 64.725 191.271 1.00 154.00 591 LEU A C 1
ATOM 1005 O O . LEU A 1 227 ? -0.700 64.741 192.421 1.00 152.78 591 LEU A O 1
ATOM 1007 N N . LEU A 1 228 ? -2.278 65.318 190.923 1.00 157.28 592 LEU A N 1
ATOM 1008 C CA . LEU A 1 228 ? -3.081 66.061 191.885 1.00 160.52 592 LEU A CA 1
ATOM 1009 C C . LEU A 1 228 ? -4.384 65.337 192.206 1.00 162.70 592 LEU A C 1
ATOM 1010 O O . LEU A 1 228 ? -5.140 65.762 193.079 1.00 165.85 592 LEU A O 1
ATOM 1012 N N . ALA A 1 229 ? -4.642 64.243 191.496 1.00 165.09 593 ALA A N 1
ATOM 1013 C CA . ALA A 1 229 ? -5.844 63.449 191.724 1.00 167.45 593 ALA A CA 1
ATOM 1014 C C . ALA A 1 229 ? -5.770 62.723 193.064 1.00 170.29 593 ALA A C 1
ATOM 1015 O O . ALA A 1 229 ? -5.582 61.506 193.108 1.00 170.25 593 ALA A O 1
ATOM 1017 N N . ASN A 1 230 ? -5.919 63.484 194.147 1.00 153.17 594 ASN A N 1
ATOM 1018 C CA . ASN A 1 230 ? -5.830 62.956 195.507 1.00 156.37 594 ASN A CA 1
ATOM 1019 C C . ASN A 1 230 ? -4.513 62.231 195.769 1.00 154.96 594 ASN A C 1
ATOM 1020 O O . ASN A 1 230 ? -3.535 62.416 195.044 1.00 151.57 594 ASN A O 1
ATOM 1022 N N . LYS A 1 231 ? -4.491 61.411 196.813 1.00 166.99 595 LYS A N 1
ATOM 1023 C CA . LYS A 1 231 ? -3.308 60.625 197.138 1.00 166.48 595 LYS A CA 1
ATOM 1024 C C . LYS A 1 231 ? -3.526 59.172 196.736 1.00 166.66 595 LYS A C 1
ATOM 1025 O O . LYS A 1 231 ? -3.241 58.257 197.510 1.00 169.36 595 LYS A O 1
ATOM 1027 N N . ASP A 1 232 ? -4.025 58.978 195.516 1.00 191.21 596 ASP A N 1
ATOM 1028 C CA . ASP A 1 232 ? -4.391 57.657 195.011 1.00 191.44 596 ASP A CA 1
ATOM 1029 C C . ASP A 1 232 ? -5.351 56.961 195.971 1.00 196.63 596 ASP A C 1
ATOM 1030 O O . ASP A 1 232 ? -6.259 57.591 196.514 1.00 199.32 596 ASP A O 1
ATOM 1032 N N . LYS A 1 233 ? -5.153 55.664 196.175 1.00 249.33 597 LYS A N 1
ATOM 1033 C CA . LYS A 1 233 ? -5.969 54.917 197.132 1.00 254.98 597 LYS A CA 1
ATOM 1034 C C . LYS A 1 233 ? -5.204 53.876 197.984 1.00 258.06 597 LYS A C 1
ATOM 1035 O O . LYS A 1 233 ? -5.252 53.966 199.211 1.00 262.30 597 LYS A O 1
ATOM 1037 N N . SER A 1 234 ? -4.505 52.903 197.387 1.00 224.94 598 SER A N 1
ATOM 1038 C CA . SER A 1 234 ? -4.285 52.768 195.947 1.00 219.88 598 SER A CA 1
ATOM 1039 C C . SER A 1 234 ? -4.873 51.458 195.441 1.00 221.51 598 SER A C 1
ATOM 1040 O O . SER A 1 234 ? -5.747 50.879 196.088 1.00 226.49 598 SER A O 1
ATOM 1042 N N . ASP A 1 235 ? -4.417 51.025 194.267 1.00 241.81 599 ASP A N 1
ATOM 1043 C CA . ASP A 1 235 ? -4.833 49.754 193.667 1.00 242.92 599 ASP A CA 1
ATOM 1044 C C . ASP A 1 235 ? -6.237 49.834 193.069 1.00 243.49 599 ASP A C 1
ATOM 1045 O O . ASP A 1 235 ? -6.811 48.825 192.659 1.00 245.31 599 ASP A O 1
ATOM 1047 N N . ALA A 1 236 ? -6.780 51.047 193.027 1.00 201.83 600 ALA A N 1
ATOM 1048 C CA . ALA A 1 236 ? -8.116 51.280 192.497 1.00 202.73 600 ALA A CA 1
ATOM 1049 C C . ALA A 1 236 ? -8.031 52.186 191.277 1.00 197.40 600 ALA A C 1
ATOM 1050 O O . ALA A 1 236 ? -9.021 52.798 190.876 1.00 197.74 600 ALA A O 1
ATOM 1052 N N . GLU A 1 237 ? -6.831 52.263 190.705 1.00 96.14 601 GLU A N 1
ATOM 1053 C CA . GLU A 1 237 ? -6.572 53.006 189.474 1.00 91.20 601 GLU A CA 1
ATOM 1054 C C . GLU A 1 237 ? -6.858 54.510 189.592 1.00 90.48 601 GLU A C 1
ATOM 1055 O O . GLU A 1 237 ? -8.017 54.904 189.460 1.00 92.28 601 GLU A O 1
ATOM 1057 N N . LEU A 1 238 ? -5.859 55.374 189.826 1.00 93.02 602 LEU A N 1
ATOM 1058 C CA . LEU A 1 238 ? -4.418 55.110 190.058 1.00 91.28 602 LEU A CA 1
ATOM 1059 C C . LEU A 1 238 ? -3.578 54.590 188.876 1.00 87.37 602 LEU A C 1
ATOM 1060 O O . LEU A 1 238 ? -2.365 54.799 188.847 1.00 85.39 602 LEU A O 1
ATOM 1062 N N . GLN A 1 239 ? -4.203 53.921 187.913 1.00 122.29 603 GLN A N 1
ATOM 1063 C CA . GLN A 1 239 ? -3.492 53.429 186.740 1.00 118.74 603 GLN A CA 1
ATOM 1064 C C . GLN A 1 239 ? -4.093 54.018 185.471 1.00 116.27 603 GLN A C 1
ATOM 1065 O O . GLN A 1 239 ? -3.457 54.024 184.417 1.00 112.97 603 GLN A O 1
ATOM 1067 N N . SER A 1 240 ? -5.323 54.511 185.581 1.00 234.50 604 SER A N 1
ATOM 1068 C CA . SER A 1 240 ? -6.008 55.122 184.449 1.00 233.09 604 SER A CA 1
ATOM 1069 C C . SER A 1 240 ? -5.306 56.415 184.057 1.00 230.19 604 SER A C 1
ATOM 1070 O O . SER A 1 240 ? -5.302 56.810 182.890 1.00 231.28 604 SER A O 1
ATOM 1072 N N . LEU A 1 241 ? -4.703 57.061 185.049 1.00 133.59 605 LEU A N 1
ATOM 1073 C CA . LEU A 1 241 ? -3.943 58.282 184.831 1.00 130.38 605 LEU A CA 1
ATOM 1074 C C . LEU A 1 241 ? -2.639 57.957 184.119 1.00 126.72 605 LEU A C 1
ATOM 1075 O O . LEU A 1 241 ? -2.138 58.749 183.322 1.00 124.89 605 LEU A O 1
ATOM 1077 N N . PHE A 1 242 ? -2.095 56.780 184.412 1.00 144.99 606 PHE A N 1
ATOM 1078 C CA . PHE A 1 242 ? -0.861 56.336 183.784 1.00 142.87 606 PHE A CA 1
ATOM 1079 C C . PHE A 1 242 ? -1.125 55.962 182.332 1.00 145.11 606 PHE A C 1
ATOM 1080 O O . PHE A 1 242 ? -0.345 56.301 181.444 1.00 143.68 606 PHE A O 1
ATOM 1082 N N . GLU A 1 243 ? -2.229 55.260 182.099 1.00 168.09 607 GLU A N 1
ATOM 1083 C CA . GLU A 1 243 ? -2.643 54.909 180.746 1.00 170.62 607 GLU A CA 1
ATOM 1084 C C . GLU A 1 243 ? -2.943 56.157 179.921 1.00 171.62 607 GLU A C 1
ATOM 1085 O O . GLU A 1 243 ? -2.579 56.238 178.748 1.00 172.00 607 GLU A O 1
ATOM 1087 N N . SER A 1 244 ? -3.611 57.126 180.541 1.00 188.98 608 SER A N 1
ATOM 1088 C CA . SER A 1 244 ? -3.937 58.384 179.874 1.00 191.79 608 SER A CA 1
ATOM 1089 C C . SER A 1 244 ? -2.684 59.193 179.543 1.00 189.74 608 SER A C 1
ATOM 1090 O O . SER A 1 244 ? -2.568 59.754 178.453 1.00 191.94 608 SER A O 1
ATOM 1092 N N . GLU A 1 245 ? -1.754 59.253 180.491 1.00 148.78 609 GLU A N 1
ATOM 1093 C CA . GLU A 1 245 ? -0.501 59.976 180.298 1.00 146.55 609 GLU A CA 1
ATOM 1094 C C . GLU A 1 245 ? 0.362 59.298 179.240 1.00 144.27 609 GLU A C 1
ATOM 1095 O O . GLU A 1 245 ? 1.117 59.953 178.521 1.00 143.73 609 GLU A O 1
ATOM 1097 N N . LEU A 1 246 ? 0.241 57.978 179.156 1.00 181.32 610 LEU A N 1
ATOM 1098 C CA . LEU A 1 246 ? 0.994 57.182 178.195 1.00 180.29 610 LEU A CA 1
ATOM 1099 C C . LEU A 1 246 ? 0.392 57.302 176.801 1.00 183.57 610 LEU A C 1
ATOM 1100 O O . LEU A 1 246 ? 1.083 57.128 175.797 1.00 182.16 610 LEU A O 1
ATOM 1102 N N . ALA A 1 247 ? -0.902 57.598 176.746 1.00 206.11 611 ALA A N 1
ATOM 1103 C CA . ALA A 1 247 ? -1.619 57.678 175.479 1.00 209.89 611 ALA A CA 1
ATOM 1104 C C . ALA A 1 247 ? -1.218 58.894 174.644 1.00 208.52 611 ALA A C 1
ATOM 1105 O O . ALA A 1 247 ? -1.625 59.015 173.488 1.00 211.18 611 ALA A O 1
ATOM 1107 N N . LYS A 1 248 ? -0.425 59.792 175.221 1.00 123.92 612 LYS A N 1
ATOM 1108 C CA . LYS A 1 248 ? -0.002 60.984 174.495 1.00 123.34 612 LYS A CA 1
ATOM 1109 C C . LYS A 1 248 ? 1.370 60.749 173.872 1.00 119.44 612 LYS A C 1
ATOM 1110 O O . LYS A 1 248 ? 1.957 61.645 173.265 1.00 118.46 612 LYS A O 1
ATOM 1112 N N . PHE A 1 249 ? 1.872 59.530 174.042 1.00 169.15 613 PHE A N 1
ATOM 1113 C CA . PHE A 1 249 ? 3.142 59.104 173.465 1.00 165.04 613 PHE A CA 1
ATOM 1114 C C . PHE A 1 249 ? 2.882 58.476 172.100 1.00 166.47 613 PHE A C 1
ATOM 1115 O O . PHE A 1 249 ? 3.803 58.230 171.320 1.00 163.65 613 PHE A O 1
ATOM 1117 N N . GLU A 1 250 ? 1.604 58.222 171.839 1.00 133.95 614 GLU A N 1
ATOM 1118 C CA . GLU A 1 250 ? 1.127 57.570 170.623 1.00 133.50 614 GLU A CA 1
ATOM 1119 C C . GLU A 1 250 ? 1.559 58.231 169.317 1.00 132.85 614 GLU A C 1
ATOM 1120 O O . GLU A 1 250 ? 1.810 57.540 168.333 1.00 131.87 614 GLU A O 1
ATOM 1122 N N . PRO A 1 251 ? 1.641 59.570 169.298 1.00 133.45 615 PRO A N 1
ATOM 1123 C CA . PRO A 1 251 ? 1.993 60.164 168.003 1.00 132.88 615 PRO A CA 1
ATOM 1124 C C . PRO A 1 251 ? 3.444 59.926 167.578 1.00 131.32 615 PRO A C 1
ATOM 1125 O O . PRO A 1 251 ? 3.760 60.108 166.402 1.00 130.67 615 PRO A O 1
ATOM 1127 N N . LEU A 1 252 ? 4.308 59.526 168.506 1.00 130.76 616 LEU A N 1
ATOM 1128 C CA . LEU A 1 252 ? 5.695 59.225 168.161 1.00 129.29 616 LEU A CA 1
ATOM 1129 C C . LEU A 1 252 ? 5.844 57.767 167.728 1.00 128.28 616 LEU A C 1
ATOM 1130 O O . LEU A 1 252 ? 6.536 57.453 166.752 1.00 127.21 616 LEU A O 1
ATOM 1132 N N . THR A 1 253 ? 5.170 56.884 168.460 1.00 128.72 617 THR A N 1
ATOM 1133 C CA . THR A 1 253 ? 5.144 55.462 168.141 1.00 128.00 617 THR A CA 1
ATOM 1134 C C . THR A 1 253 ? 4.485 55.211 166.793 1.00 127.96 617 THR A C 1
ATOM 1135 O O . THR A 1 253 ? 4.940 54.372 166.016 1.00 127.00 617 THR A O 1
ATOM 1137 N N . THR A 1 254 ? 3.406 55.940 166.525 1.00 159.68 618 THR A N 1
ATOM 1138 C CA . THR A 1 254 ? 2.708 55.831 165.251 1.00 159.40 618 THR A CA 1
ATOM 1139 C C . THR A 1 254 ? 3.607 56.274 164.104 1.00 157.68 618 THR A C 1
ATOM 1140 O O . THR A 1 254 ? 3.571 55.691 163.023 1.00 156.39 618 THR A O 1
ATOM 1142 N N . ARG A 1 255 ? 4.408 57.307 164.343 1.00 128.05 619 ARG A N 1
ATOM 1143 C CA . ARG A 1 255 ? 5.370 57.767 163.348 1.00 127.14 619 ARG A CA 1
ATOM 1144 C C . ARG A 1 255 ? 6.462 56.726 163.122 1.00 125.77 619 ARG A C 1
ATOM 1145 O O . ARG A 1 255 ? 6.935 56.539 161.997 1.00 125.00 619 ARG A O 1
ATOM 1147 N N . ILE A 1 256 ? 6.844 56.035 164.193 1.00 125.51 620 ILE A N 1
ATOM 1148 C CA . ILE A 1 256 ? 7.858 54.988 164.100 1.00 124.29 620 ILE A CA 1
ATOM 1149 C C . ILE A 1 256 ? 7.357 53.808 163.271 1.00 124.04 620 ILE A C 1
ATOM 1150 O O . ILE A 1 256 ? 8.051 53.321 162.374 1.00 123.13 620 ILE A O 1
ATOM 1152 N N . GLU A 1 257 ? 6.145 53.358 163.578 1.00 124.93 621 GLU A N 1
ATOM 1153 C CA . GLU A 1 257 ? 5.515 52.269 162.842 1.00 124.91 621 GLU A CA 1
ATOM 1154 C C . GLU A 1 257 ? 5.287 52.661 161.387 1.00 124.83 621 GLU A C 1
ATOM 1155 O O . GLU A 1 257 ? 5.439 51.840 160.481 1.00 124.28 621 GLU A O 1
ATOM 1157 N N . ALA A 1 258 ? 4.912 53.919 161.173 1.00 181.81 622 ALA A N 1
ATOM 1158 C CA . ALA A 1 258 ? 4.691 54.441 159.831 1.00 181.31 622 ALA A CA 1
ATOM 1159 C C . ALA A 1 258 ? 5.969 54.391 159.004 1.00 179.14 622 ALA A C 1
ATOM 1160 O O . ALA A 1 258 ? 5.967 53.894 157.878 1.00 177.91 622 ALA A O 1
ATOM 1162 N N . THR A 1 259 ? 7.058 54.913 159.562 1.00 123.72 623 THR A N 1
ATOM 1163 C CA . THR A 1 259 ? 8.347 54.875 158.879 1.00 122.61 623 THR A CA 1
ATOM 1164 C C . THR A 1 259 ? 8.826 53.442 158.654 1.00 121.79 623 THR A C 1
ATOM 1165 O O . THR A 1 259 ? 9.484 53.148 157.655 1.00 121.07 623 THR A O 1
ATOM 1167 N N . ILE A 1 260 ? 8.482 52.550 159.579 1.00 121.98 624 ILE A N 1
ATOM 1168 C CA . ILE A 1 260 ? 8.859 51.144 159.453 1.00 121.34 624 ILE A CA 1
ATOM 1169 C C . ILE A 1 260 ? 8.132 50.457 158.300 1.00 121.54 624 ILE A C 1
ATOM 1170 O O . ILE A 1 260 ? 8.744 49.739 157.506 1.00 120.85 624 ILE A O 1
ATOM 1172 N N . PHE A 1 261 ? 6.826 50.687 158.209 1.00 122.52 625 PHE A N 1
ATOM 1173 C CA . PHE A 1 261 ? 6.021 50.114 157.137 1.00 122.84 625 PHE A CA 1
ATOM 1174 C C . PHE A 1 261 ? 6.403 50.709 155.787 1.00 122.47 625 PHE A C 1
ATOM 1175 O O . PHE A 1 261 ? 6.482 49.998 154.778 1.00 122.17 625 PHE A O 1
ATOM 1177 N N . LYS A 1 262 ? 6.646 52.017 155.778 1.00 122.55 626 LYS A N 1
ATOM 1178 C CA . LYS A 1 262 ? 7.055 52.701 154.561 1.00 122.24 626 LYS A CA 1
ATOM 1179 C C . LYS A 1 262 ? 8.392 52.157 154.084 1.00 121.13 626 LYS A C 1
ATOM 1180 O O . LYS A 1 262 ? 8.597 51.972 152.887 1.00 120.84 626 LYS A O 1
ATOM 1182 N N . GLN A 1 263 ? 9.299 51.891 155.022 1.00 120.56 627 GLN A N 1
ATOM 1183 C CA . GLN A 1 263 ? 10.589 51.316 154.661 1.00 119.54 627 GLN A CA 1
ATOM 1184 C C . GLN A 1 263 ? 10.399 49.859 154.251 1.00 119.40 627 GLN A C 1
ATOM 1185 O O . GLN A 1 263 ? 11.242 49.275 153.568 1.00 118.74 627 GLN A O 1
ATOM 1187 N N . GLY A 1 264 ? 9.272 49.287 154.663 1.00 120.11 628 GLY A N 1
ATOM 1188 C CA . GLY A 1 264 ? 8.932 47.921 154.312 1.00 120.16 628 GLY A CA 1
ATOM 1189 C C . GLY A 1 264 ? 8.560 47.803 152.848 1.00 120.32 628 GLY A C 1
ATOM 1190 O O . GLY A 1 264 ? 9.159 47.025 152.093 1.00 119.85 628 GLY A O 1
ATOM 1191 N N . SER A 1 265 ? 7.573 48.596 152.438 1.00 121.03 629 SER A N 1
ATOM 1192 C CA . SER A 1 265 ? 7.162 48.608 151.040 1.00 121.25 629 SER A CA 1
ATOM 1193 C C . SER A 1 265 ? 8.268 49.177 150.160 1.00 120.53 629 SER A C 1
ATOM 1194 O O . SER A 1 265 ? 8.405 48.789 149.000 1.00 120.40 629 SER A O 1
ATOM 1196 N N . THR A 1 266 ? 9.051 50.101 150.711 1.00 120.13 630 THR A N 1
ATOM 1197 C CA . THR A 1 266 ? 10.217 50.622 150.010 1.00 119.42 630 THR A CA 1
ATOM 1198 C C . THR A 1 266 ? 11.177 49.482 149.707 1.00 118.71 630 THR A C 1
ATOM 1199 O O . THR A 1 266 ? 11.676 49.355 148.591 1.00 118.42 630 THR A O 1
ATOM 1201 N N . ILE A 1 267 ? 11.428 48.655 150.719 1.00 118.49 631 ILE A N 1
ATOM 1202 C CA . ILE A 1 267 ? 12.289 47.488 150.569 1.00 117.91 631 ILE A CA 1
ATOM 1203 C C . ILE A 1 267 ? 11.751 46.518 149.523 1.00 118.24 631 ILE A C 1
ATOM 1204 O O . ILE A 1 267 ? 12.509 45.990 148.707 1.00 117.84 631 ILE A O 1
ATOM 1206 N N . ASN A 1 268 ? 10.440 46.291 149.544 1.00 119.02 632 ASN A N 1
ATOM 1207 C CA . ASN A 1 268 ? 9.816 45.395 148.573 1.00 119.45 632 ASN A CA 1
ATOM 1208 C C . ASN A 1 268 ? 9.943 45.889 147.130 1.00 119.45 632 ASN A C 1
ATOM 1209 O O . ASN A 1 268 ? 10.409 45.159 146.249 1.00 119.27 632 ASN A O 1
ATOM 1211 N N . GLY A 1 269 ? 9.532 47.133 146.900 1.00 119.70 633 GLY A N 1
ATOM 1212 C CA . GLY A 1 269 ? 9.615 47.741 145.583 1.00 119.73 633 GLY A CA 1
ATOM 1213 C C . GLY A 1 269 ? 11.034 47.828 145.060 1.00 118.95 633 GLY A C 1
ATOM 1214 O O . GLY A 1 269 ? 11.292 47.563 143.884 1.00 118.92 633 GLY A O 1
ATOM 1215 N N . VAL A 1 270 ? 11.959 48.201 145.939 1.00 118.35 634 VAL A N 1
ATOM 1216 C CA . VAL A 1 270 ? 13.369 48.276 145.579 1.00 117.60 634 VAL A CA 1
ATOM 1217 C C . VAL A 1 270 ? 13.899 46.898 145.212 1.00 117.37 634 VAL A C 1
ATOM 1218 O O . VAL A 1 270 ? 14.681 46.760 144.275 1.00 117.10 634 VAL A O 1
ATOM 1220 N N . LYS A 1 271 ? 13.475 45.882 145.957 1.00 121.82 635 LYS A N 1
ATOM 1221 C CA . LYS A 1 271 ? 13.865 44.509 145.658 1.00 121.74 635 LYS A CA 1
ATOM 1222 C C . LYS A 1 271 ? 13.357 44.077 144.285 1.00 122.24 635 LYS A C 1
ATOM 1223 O O . LYS A 1 271 ? 14.083 43.440 143.520 1.00 122.08 635 LYS A O 1
ATOM 1225 N N . ILE A 1 272 ? 12.113 44.433 143.977 1.00 118.64 636 ILE A N 1
ATOM 1226 C CA . ILE A 1 272 ? 11.524 44.103 142.681 1.00 119.18 636 ILE A CA 1
ATOM 1227 C C . ILE A 1 272 ? 12.255 44.782 141.525 1.00 118.93 636 ILE A C 1
ATOM 1228 O O . ILE A 1 272 ? 12.672 44.124 140.566 1.00 118.98 636 ILE A O 1
ATOM 1230 N N . GLU A 1 273 ? 12.411 46.099 141.626 1.00 118.71 637 GLU A N 1
ATOM 1231 C CA . GLU A 1 273 ? 13.074 46.879 140.585 1.00 118.49 637 GLU A CA 1
ATOM 1232 C C . GLU A 1 273 ? 14.523 46.446 140.385 1.00 117.86 637 GLU A C 1
ATOM 1233 O O . GLU A 1 273 ? 15.001 46.354 139.254 1.00 117.89 637 GLU A O 1
ATOM 1235 N N . LEU A 1 274 ? 15.218 46.180 141.486 1.00 117.34 638 LEU A N 1
ATOM 1236 C CA . LEU A 1 274 ? 16.604 45.732 141.422 1.00 116.76 638 LEU A CA 1
ATOM 1237 C C . LEU A 1 274 ? 16.698 44.326 140.846 1.00 117.02 638 LEU A C 1
ATOM 1238 O O . LEU A 1 274 ? 17.692 43.978 140.214 1.00 116.81 638 LEU A O 1
ATOM 1240 N N . ASP A 1 275 ? 15.670 43.515 141.077 1.00 123.84 639 ASP A N 1
ATOM 1241 C CA . ASP A 1 275 ? 15.624 42.180 140.492 1.00 124.23 639 ASP A CA 1
ATOM 1242 C C . ASP A 1 275 ? 15.442 42.265 138.980 1.00 124.68 639 ASP A C 1
ATOM 1243 O O . ASP A 1 275 ? 16.099 41.546 138.221 1.00 124.77 639 ASP A O 1
ATOM 1245 N N . ASN A 1 276 ? 14.556 43.158 138.548 1.00 118.72 640 ASN A N 1
ATOM 1246 C CA . ASN A 1 276 ? 14.337 43.388 137.124 1.00 119.15 640 ASN A CA 1
ATOM 1247 C C . ASN A 1 276 ? 15.589 43.920 136.433 1.00 118.72 640 ASN A C 1
ATOM 1248 O O . ASN A 1 276 ? 15.966 43.454 135.356 1.00 118.99 640 ASN A O 1
ATOM 1250 N N . ILE A 1 277 ? 16.230 44.898 137.066 1.00 118.10 641 ILE A N 1
ATOM 1251 C CA . ILE A 1 277 ? 17.464 45.478 136.548 1.00 117.66 641 ILE A CA 1
ATOM 1252 C C . ILE A 1 277 ? 18.582 44.444 136.488 1.00 117.44 641 ILE A C 1
ATOM 1253 O O . ILE A 1 277 ? 19.356 44.409 135.533 1.00 117.48 641 ILE A O 1
ATOM 1255 N N . PHE A 1 278 ? 18.666 43.608 137.517 1.00 160.47 642 PHE A N 1
ATOM 1256 C CA . PHE A 1 278 ? 19.683 42.566 137.568 1.00 160.30 642 PHE A CA 1
ATOM 1257 C C . PHE A 1 278 ? 19.410 41.467 136.550 1.00 161.01 642 PHE A C 1
ATOM 1258 O O . PHE A 1 278 ? 20.329 40.767 136.126 1.00 161.05 642 PHE A O 1
ATOM 1260 N N . GLY A 1 279 ? 18.150 41.315 136.154 1.00 185.73 643 GLY A N 1
ATOM 1261 C CA . GLY A 1 279 ? 17.816 40.316 135.156 1.00 186.46 643 GLY A CA 1
ATOM 1262 C C . GLY A 1 279 ? 17.973 40.854 133.748 1.00 186.79 643 GLY A C 1
ATOM 1263 O O . GLY A 1 279 ? 18.143 40.090 132.798 1.00 187.33 643 GLY A O 1
ATOM 1264 N N . LEU A 1 280 ? 17.916 42.176 133.611 1.00 119.18 644 LEU A N 1
ATOM 1265 C CA . LEU A 1 280 ? 18.110 42.816 132.315 1.00 119.44 644 LEU A CA 1
ATOM 1266 C C . LEU A 1 280 ? 19.592 43.048 132.034 1.00 119.03 644 LEU A C 1
ATOM 1267 O O . LEU A 1 280 ? 20.019 43.095 130.881 1.00 119.37 644 LEU A O 1
ATOM 1269 N N . THR A 1 281 ? 20.368 43.192 133.104 1.00 190.51 645 THR A N 1
ATOM 1270 C CA . THR A 1 281 ? 21.798 43.472 133.005 1.00 190.15 645 THR A CA 1
ATOM 1271 C C . THR A 1 281 ? 22.624 42.302 132.474 1.00 190.49 645 THR A C 1
ATOM 1272 O O . THR A 1 281 ? 23.514 42.489 131.645 1.00 190.67 645 THR A O 1
ATOM 1274 N N . GLY A 1 282 ? 22.330 41.101 132.962 1.00 182.84 646 GLY A N 1
ATOM 1275 C CA . GLY A 1 282 ? 23.130 39.931 132.645 1.00 183.19 646 GLY A CA 1
ATOM 1276 C C . GLY A 1 282 ? 22.974 39.390 131.237 1.00 183.92 646 GLY A C 1
ATOM 1277 O O . GLY A 1 282 ? 22.956 40.147 130.266 1.00 184.05 646 GLY A O 1
ATOM 1278 N N . ILE A 1 283 ? 22.877 38.067 131.133 1.00 120.20 647 ILE A N 1
ATOM 1279 C CA . ILE A 1 283 ? 22.711 37.387 129.850 1.00 121.14 647 ILE A CA 1
ATOM 1280 C C . ILE A 1 283 ? 21.514 37.910 129.062 1.00 121.58 647 ILE A C 1
ATOM 1281 O O . ILE A 1 283 ? 21.673 38.715 128.142 1.00 121.71 647 ILE A O 1
ATOM 1283 N N . GLN A 1 284 ? 20.325 37.443 129.433 1.00 239.86 648 GLN A N 1
ATOM 1284 C CA . GLN A 1 284 ? 19.083 37.800 128.749 1.00 240.20 648 GLN A CA 1
ATOM 1285 C C . GLN A 1 284 ? 19.163 37.538 127.247 1.00 240.87 648 GLN A C 1
ATOM 1286 O O . GLN A 1 284 ? 19.341 38.463 126.454 1.00 240.84 648 GLN A O 1
ATOM 1288 N N . ASP A 1 285 ? 19.032 36.273 126.865 1.00 180.26 649 ASP A N 1
ATOM 1289 C CA . ASP A 1 285 ? 19.062 35.890 125.454 1.00 180.98 649 ASP A CA 1
ATOM 1290 C C . ASP A 1 285 ? 17.951 34.901 125.032 1.00 181.66 649 ASP A C 1
ATOM 1291 O O . ASP A 1 285 ? 17.258 35.176 124.053 1.00 182.09 649 ASP A O 1
ATOM 1293 N N . LYS A 1 286 ? 17.757 33.770 125.721 1.00 224.35 650 LYS A N 1
ATOM 1294 C CA . LYS A 1 286 ? 18.563 33.293 126.845 1.00 224.12 650 LYS A CA 1
ATOM 1295 C C . LYS A 1 286 ? 19.174 31.938 126.510 1.00 224.88 650 LYS A C 1
ATOM 1296 O O . LYS A 1 286 ? 20.347 31.853 126.143 1.00 225.06 650 LYS A O 1
ATOM 1298 N N . THR A 1 287 ? 18.361 30.892 126.648 1.00 149.17 651 THR A N 1
ATOM 1299 C CA . THR A 1 287 ? 18.729 29.516 126.305 1.00 149.96 651 THR A CA 1
ATOM 1300 C C . THR A 1 287 ? 19.868 28.944 127.161 1.00 149.54 651 THR A C 1
ATOM 1301 O O . THR A 1 287 ? 20.671 29.689 127.720 1.00 148.71 651 THR A O 1
ATOM 1303 N N . PRO A 1 288 ? 19.927 27.606 127.280 1.00 127.51 652 PRO A N 1
ATOM 1304 C CA . PRO A 1 288 ? 18.954 26.607 126.827 1.00 128.45 652 PRO A CA 1
ATOM 1305 C C . PRO A 1 288 ? 17.816 26.478 127.829 1.00 128.15 652 PRO A C 1
ATOM 1306 O O . PRO A 1 288 ? 17.730 27.286 128.754 1.00 127.25 652 PRO A O 1
ATOM 1308 N N . GLU A 1 289 ? 16.953 25.485 127.649 1.00 91.85 653 GLU A N 1
ATOM 1309 C CA . GLU A 1 289 ? 15.869 25.264 128.596 1.00 93.01 653 GLU A CA 1
ATOM 1310 C C . GLU A 1 289 ? 16.457 24.693 129.880 1.00 92.49 653 GLU A C 1
ATOM 1311 O O . GLU A 1 289 ? 15.971 24.964 130.980 1.00 92.57 653 GLU A O 1
ATOM 1313 N N . GLU A 1 290 ? 17.518 23.907 129.725 1.00 86.28 654 GLU A N 1
ATOM 1314 C CA . GLU A 1 290 ? 18.210 23.311 130.859 1.00 85.85 654 GLU A CA 1
ATOM 1315 C C . GLU A 1 290 ? 18.906 24.380 131.694 1.00 83.87 654 GLU A C 1
ATOM 1316 O O . GLU A 1 290 ? 19.185 24.174 132.873 1.00 83.63 654 GLU A O 1
ATOM 1318 N N . GLN A 1 291 ? 19.187 25.519 131.070 1.00 86.75 655 GLN A N 1
ATOM 1319 C CA . GLN A 1 291 ? 19.802 26.644 131.763 1.00 84.96 655 GLN A CA 1
ATOM 1320 C C . GLN A 1 291 ? 18.801 27.294 132.709 1.00 85.40 655 GLN A C 1
ATOM 1321 O O . GLN A 1 291 ? 19.098 27.523 133.882 1.00 84.79 655 GLN A O 1
ATOM 1323 N N . LYS A 1 292 ? 17.614 27.591 132.189 1.00 79.88 656 LYS A N 1
ATOM 1324 C CA . LYS A 1 292 ? 16.549 28.174 132.995 1.00 80.52 656 LYS A CA 1
ATOM 1325 C C . LYS A 1 292 ? 16.090 27.191 134.068 1.00 81.77 656 LYS A C 1
ATOM 1326 O O . LYS A 1 292 ? 15.731 27.589 135.176 1.00 81.81 656 LYS A O 1
ATOM 1328 N N . ALA A 1 293 ? 16.111 25.904 133.732 1.00 88.33 657 ALA A N 1
ATOM 1329 C CA . ALA A 1 293 ? 15.749 24.861 134.684 1.00 89.69 657 ALA A CA 1
ATOM 1330 C C . ALA A 1 293 ? 16.772 24.777 135.813 1.00 88.63 657 ALA A C 1
ATOM 1331 O O . ALA A 1 293 ? 16.409 24.648 136.983 1.00 89.26 657 ALA A O 1
ATOM 1333 N N . GLU A 1 294 ? 18.051 24.849 135.455 1.00 81.68 658 GLU A N 1
ATOM 1334 C CA . GLU A 1 294 ? 19.131 24.821 136.436 1.00 80.58 658 GLU A CA 1
ATOM 1335 C C . GLU A 1 294 ? 19.073 26.040 137.349 1.00 79.58 658 GLU A C 1
ATOM 1336 O O . GLU A 1 294 ? 19.254 25.925 138.560 1.00 79.69 658 GLU A O 1
ATOM 1338 N N . LEU A 1 295 ? 18.826 27.206 136.760 1.00 78.74 659 LEU A N 1
ATOM 1339 C CA . LEU A 1 295 ? 18.678 28.436 137.529 1.00 77.95 659 LEU A CA 1
ATOM 1340 C C . LEU A 1 295 ? 17.493 28.325 138.484 1.00 79.48 659 LEU A C 1
ATOM 1341 O O . LEU A 1 295 ? 17.555 28.780 139.629 1.00 79.26 659 LEU A O 1
ATOM 1343 N N . GLU A 1 296 ? 16.413 27.717 138.000 1.00 111.78 660 GLU A N 1
ATOM 1344 C CA . GLU A 1 296 ? 15.231 27.477 138.819 1.00 113.45 660 GLU A CA 1
ATOM 1345 C C . GLU A 1 296 ? 15.575 26.582 140.005 1.00 114.11 660 GLU A C 1
ATOM 1346 O O . GLU A 1 296 ? 15.125 26.822 141.123 1.00 114.69 660 GLU A O 1
ATOM 1348 N N . ARG A 1 297 ? 16.365 25.545 139.748 1.00 83.48 661 ARG A N 1
ATOM 1349 C CA . ARG A 1 297 ? 16.830 24.648 140.801 1.00 84.13 661 ARG A CA 1
ATOM 1350 C C . ARG A 1 297 ? 17.678 25.397 141.830 1.00 82.78 661 ARG A C 1
ATOM 1351 O O . ARG A 1 297 ? 17.571 25.154 143.035 1.00 83.59 661 ARG A O 1
ATOM 1353 N N . LYS A 1 298 ? 18.526 26.299 141.345 1.00 80.84 662 LYS A N 1
ATOM 1354 C CA . LYS A 1 298 ? 19.356 27.128 142.213 1.00 79.49 662 LYS A CA 1
ATOM 1355 C C . LYS A 1 298 ? 18.484 27.987 143.123 1.00 80.00 662 LYS A C 1
ATOM 1356 O O . LYS A 1 298 ? 18.727 28.081 144.326 1.00 80.18 662 LYS A O 1
ATOM 1358 N N . LEU A 1 299 ? 17.467 28.613 142.538 1.00 82.19 663 LEU A N 1
ATOM 1359 C CA . LEU A 1 299 ? 16.539 29.447 143.297 1.00 82.80 663 LEU A CA 1
ATOM 1360 C C . LEU A 1 299 ? 15.714 28.596 144.259 1.00 84.81 663 LEU A C 1
ATOM 1361 O O . LEU A 1 299 ? 15.208 29.091 145.266 1.00 85.41 663 LEU A O 1
ATOM 1363 N N . PHE A 1 300 ? 15.583 27.314 143.935 1.00 101.63 664 PHE A N 1
ATOM 1364 C CA . PHE A 1 300 ? 14.855 26.367 144.769 1.00 103.69 664 PHE A CA 1
ATOM 1365 C C . PHE A 1 300 ? 15.682 26.011 145.999 1.00 103.74 664 PHE A C 1
ATOM 1366 O O . PHE A 1 300 ? 15.149 25.875 147.099 1.00 105.08 664 PHE A O 1
ATOM 1368 N N . PHE A 1 301 ? 16.987 25.851 145.801 1.00 110.28 665 PHE A N 1
ATOM 1369 C CA . PHE A 1 301 ? 17.908 25.548 146.895 1.00 110.21 665 PHE A CA 1
ATOM 1370 C C . PHE A 1 301 ? 18.000 26.709 147.885 1.00 109.59 665 PHE A C 1
ATOM 1371 O O . PHE A 1 301 ? 18.399 26.528 149.034 1.00 110.11 665 PHE A O 1
ATOM 1373 N N . ASP A 1 302 ? 17.627 27.899 147.427 1.00 83.15 666 ASP A N 1
ATOM 1374 C CA . ASP A 1 302 ? 17.643 29.100 148.256 1.00 82.60 666 ASP A CA 1
ATOM 1375 C C . ASP A 1 302 ? 16.420 29.169 149.168 1.00 84.44 666 ASP A C 1
ATOM 1376 O O . ASP A 1 302 ? 16.281 30.097 149.964 1.00 84.37 666 ASP A O 1
ATOM 1378 N N . LYS A 1 303 ? 15.536 28.183 149.044 1.00 88.48 667 LYS A N 1
ATOM 1379 C CA . LYS A 1 303 ? 14.356 28.087 149.896 1.00 90.43 667 LYS A CA 1
ATOM 1380 C C . LYS A 1 303 ? 14.723 27.373 151.191 1.00 91.66 667 LYS A C 1
ATOM 1381 O O . LYS A 1 303 ? 13.968 27.390 152.164 1.00 93.24 667 LYS A O 1
ATOM 1383 N N . LEU A 1 304 ? 15.896 26.748 151.191 1.00 125.87 668 LEU A N 1
ATOM 1384 C CA . LEU A 1 304 ? 16.427 26.087 152.376 1.00 126.94 668 LEU A CA 1
ATOM 1385 C C . LEU A 1 304 ? 16.810 27.128 153.422 1.00 126.42 668 LEU A C 1
ATOM 1386 O O . LEU A 1 304 ? 16.655 26.900 154.621 1.00 127.91 668 LEU A O 1
ATOM 1388 N N . GLU A 1 305 ? 17.323 28.263 152.954 1.00 87.23 669 GLU A N 1
ATOM 1389 C CA . GLU A 1 305 ? 17.708 29.372 153.823 1.00 86.62 669 GLU A CA 1
ATOM 1390 C C . GLU A 1 305 ? 16.542 29.824 154.701 1.00 88.25 669 GLU A C 1
ATOM 1391 O O . GLU A 1 305 ? 16.730 30.172 155.868 1.00 88.89 669 GLU A O 1
ATOM 1393 N N . GLU A 1 306 ? 15.344 29.838 154.125 1.00 111.91 670 GLU A N 1
ATOM 1394 C CA . GLU A 1 306 ? 14.135 30.175 154.869 1.00 113.60 670 GLU A CA 1
ATOM 1395 C C . GLU A 1 306 ? 13.962 29.220 156.048 1.00 115.76 670 GLU A C 1
ATOM 1396 O O . GLU A 1 306 ? 13.724 29.648 157.180 1.00 116.79 670 GLU A O 1
ATOM 1398 N N . ALA A 1 307 ? 14.080 27.925 155.770 1.00 129.13 671 ALA A N 1
ATOM 1399 C CA . ALA A 1 307 ? 13.982 26.896 156.800 1.00 131.30 671 ALA A CA 1
ATOM 1400 C C . ALA A 1 307 ? 15.077 27.068 157.849 1.00 131.11 671 ALA A C 1
ATOM 1401 O O . ALA A 1 307 ? 14.875 26.763 159.024 1.00 132.96 671 ALA A O 1
ATOM 1403 N N . THR A 1 308 ? 16.237 27.551 157.413 1.00 93.40 672 THR A N 1
ATOM 1404 C CA . THR A 1 308 ? 17.344 27.834 158.319 1.00 93.01 672 THR A CA 1
ATOM 1405 C C . THR A 1 308 ? 16.943 28.942 159.285 1.00 93.49 672 THR A C 1
ATOM 1406 O O . THR A 1 308 ? 17.182 28.845 160.488 1.00 94.80 672 THR A O 1
ATOM 1408 N N . THR A 1 309 ? 16.343 29.998 158.744 1.00 126.46 673 THR A N 1
ATOM 1409 C CA . THR A 1 309 ? 15.841 31.105 159.553 1.00 126.91 673 THR A CA 1
ATOM 1410 C C . THR A 1 309 ? 14.790 30.612 160.544 1.00 129.32 673 THR A C 1
ATOM 1411 O O . THR A 1 309 ? 14.757 31.045 161.697 1.00 130.39 673 THR A O 1
ATOM 1413 N N . LYS A 1 310 ? 13.929 29.710 160.083 1.00 96.82 674 LYS A N 1
ATOM 1414 C CA . LYS A 1 310 ? 12.882 29.142 160.925 1.00 99.46 674 LYS A CA 1
ATOM 1415 C C . LYS A 1 310 ? 13.484 28.352 162.085 1.00 101.06 674 LYS A C 1
ATOM 1416 O O . LYS A 1 310 ? 13.026 28.455 163.224 1.00 102.94 674 LYS A O 1
ATOM 1418 N N . PHE A 1 311 ? 14.510 27.562 161.786 1.00 100.38 675 PHE A N 1
ATOM 1419 C CA . PHE A 1 311 ? 15.203 26.779 162.804 1.00 101.83 675 PHE A CA 1
ATOM 1420 C C . PHE A 1 311 ? 15.934 27.695 163.780 1.00 101.50 675 PHE A C 1
ATOM 1421 O O . PHE A 1 311 ? 16.083 27.374 164.960 1.00 103.37 675 PHE A O 1
ATOM 1423 N N . THR A 1 312 ? 16.396 28.835 163.275 1.00 99.23 676 THR A N 1
ATOM 1424 C CA . THR A 1 312 ? 17.018 29.854 164.110 1.00 98.83 676 THR A CA 1
ATOM 1425 C C . THR A 1 312 ? 15.983 30.405 165.081 1.00 100.74 676 THR A C 1
ATOM 1426 O O . THR A 1 312 ? 16.273 30.634 166.255 1.00 101.98 676 THR A O 1
ATOM 1428 N N . ILE A 1 313 ? 14.772 30.625 164.576 1.00 120.85 677 ILE A N 1
ATOM 1429 C CA . ILE A 1 313 ? 13.665 31.086 165.405 1.00 122.76 677 ILE A CA 1
ATOM 1430 C C . ILE A 1 313 ? 13.273 30.019 166.425 1.00 125.61 677 ILE A C 1
ATOM 1431 O O . ILE A 1 313 ? 12.777 30.333 167.507 1.00 127.49 677 ILE A O 1
ATOM 1433 N N . PHE A 1 314 ? 13.502 28.758 166.072 1.00 121.43 678 PHE A N 1
ATOM 1434 C CA . PHE A 1 314 ? 13.175 27.642 166.953 1.00 124.22 678 PHE A CA 1
ATOM 1435 C C . PHE A 1 314 ? 14.267 27.440 167.997 1.00 124.96 678 PHE A C 1
ATOM 1436 O O . PHE A 1 314 ? 14.050 26.794 169.021 1.00 127.53 678 PHE A O 1
ATOM 1438 N N . SER A 1 315 ? 15.446 27.990 167.723 1.00 107.58 679 SER A N 1
ATOM 1439 C CA . SER A 1 315 ? 16.565 27.925 168.657 1.00 108.07 679 SER A CA 1
ATOM 1440 C C . SER A 1 315 ? 16.278 28.767 169.896 1.00 109.56 679 SER A C 1
ATOM 1441 O O . SER A 1 315 ? 16.626 28.386 171.013 1.00 111.54 679 SER A O 1
ATOM 1443 N N . SER A 1 316 ? 15.642 29.915 169.687 1.00 108.72 680 SER A N 1
ATOM 1444 C CA . SER A 1 316 ? 15.319 30.833 170.775 1.00 110.03 680 SER A CA 1
ATOM 1445 C C . SER A 1 316 ? 14.170 30.312 171.634 1.00 113.13 680 SER A C 1
ATOM 1446 O O . SER A 1 316 ? 13.863 30.876 172.683 1.00 114.78 680 SER A O 1
ATOM 1448 N N . ASP A 1 317 ? 13.537 29.234 171.182 1.00 113.99 681 ASP A N 1
ATOM 1449 C CA . ASP A 1 317 ? 12.437 28.624 171.919 1.00 116.99 681 ASP A CA 1
ATOM 1450 C C . ASP A 1 317 ? 12.973 27.523 172.825 1.00 119.24 681 ASP A C 1
ATOM 1451 O O . ASP A 1 317 ? 12.600 27.431 173.995 1.00 121.88 681 ASP A O 1
ATOM 1453 N N . ILE A 1 318 ? 13.845 26.687 172.270 1.00 118.27 682 ILE A N 1
ATOM 1454 C CA . ILE A 1 318 ? 14.468 25.605 173.023 1.00 120.27 682 ILE A CA 1
ATOM 1455 C C . ILE A 1 318 ? 15.311 26.166 174.163 1.00 120.97 682 ILE A C 1
ATOM 1456 O O . ILE A 1 318 ? 15.425 25.554 175.225 1.00 123.63 682 ILE A O 1
ATOM 1458 N N . GLN A 1 319 ? 15.905 27.332 173.929 1.00 133.56 683 GLN A N 1
ATOM 1459 C CA . GLN A 1 319 ? 16.688 28.022 174.947 1.00 134.05 683 GLN A CA 1
ATOM 1460 C C . GLN A 1 319 ? 15.796 28.427 176.113 1.00 136.76 683 GLN A C 1
ATOM 1461 O O . GLN A 1 319 ? 16.136 28.202 177.274 1.00 139.03 683 GLN A O 1
ATOM 1463 N N . LYS A 1 320 ? 14.657 29.035 175.793 1.00 121.68 684 LYS A N 1
ATOM 1464 C CA . LYS A 1 320 ? 13.694 29.458 176.804 1.00 124.19 684 LYS A CA 1
ATOM 1465 C C . LYS A 1 320 ? 13.145 28.264 177.582 1.00 127.54 684 LYS A C 1
ATOM 1466 O O . LYS A 1 320 ? 12.955 28.338 178.797 1.00 130.18 684 LYS A O 1
ATOM 1468 N N . GLY A 1 321 ? 12.892 27.168 176.874 1.00 127.52 685 GLY A N 1
ATOM 1469 C CA . GLY A 1 321 ? 12.377 25.961 177.496 1.00 130.67 685 GLY A CA 1
ATOM 1470 C C . GLY A 1 321 ? 13.408 25.324 178.407 1.00 132.34 685 GLY A C 1
ATOM 1471 O O . GLY A 1 321 ? 13.069 24.744 179.439 1.00 135.58 685 GLY A O 1
ATOM 1472 N N . LEU A 1 322 ? 14.675 25.437 178.022 1.00 140.21 686 LEU A N 1
ATOM 1473 C CA . LEU A 1 322 ? 15.772 24.929 178.834 1.00 141.53 686 LEU A CA 1
ATOM 1474 C C . LEU A 1 322 ? 15.942 25.807 180.067 1.00 143.00 686 LEU A C 1
ATOM 1475 O O . LEU A 1 322 ? 16.324 25.331 181.137 1.00 145.62 686 LEU A O 1
ATOM 1477 N N . ASN A 1 323 ? 15.656 27.094 179.903 1.00 131.39 687 ASN A N 1
ATOM 1478 C CA . ASN A 1 323 ? 15.693 28.039 181.010 1.00 132.76 687 ASN A CA 1
ATOM 1479 C C . ASN A 1 323 ? 14.602 27.725 182.025 1.00 136.41 687 ASN A C 1
ATOM 1480 O O . ASN A 1 323 ? 14.839 27.747 183.232 1.00 138.97 687 ASN A O 1
ATOM 1482 N N . PHE A 1 324 ? 13.404 27.437 181.524 1.00 142.63 688 PHE A N 1
ATOM 1483 C CA . PHE A 1 324 ? 12.283 27.069 182.380 1.00 146.06 688 PHE A CA 1
ATOM 1484 C C . PHE A 1 324 ? 12.541 25.737 183.078 1.00 149.01 688 PHE A C 1
ATOM 1485 O O . PHE A 1 324 ? 12.210 25.570 184.252 1.00 152.31 688 PHE A O 1
ATOM 1487 N N . TYR A 1 325 ? 13.124 24.790 182.348 1.00 142.00 689 TYR A N 1
ATOM 1488 C CA . TYR A 1 325 ? 13.471 23.490 182.914 1.00 144.66 689 TYR A CA 1
ATOM 1489 C C . TYR A 1 325 ? 14.500 23.625 184.036 1.00 146.20 689 TYR A C 1
ATOM 1490 O O . TYR A 1 325 ? 14.338 23.049 185.114 1.00 149.74 689 TYR A O 1
ATOM 1492 N N . ASN A 1 326 ? 15.558 24.386 183.772 1.00 143.61 690 ASN A N 1
ATOM 1493 C CA . ASN A 1 326 ? 16.586 24.655 184.773 1.00 144.78 690 ASN A CA 1
ATOM 1494 C C . ASN A 1 326 ? 16.014 25.378 185.986 1.00 147.39 690 ASN A C 1
ATOM 1495 O O . ASN A 1 326 ? 16.404 25.114 187.124 1.00 150.26 690 ASN A O 1
ATOM 1497 N N . SER A 1 327 ? 15.084 26.293 185.727 1.00 146.46 691 SER A N 1
ATOM 1498 C CA . SER A 1 327 ? 14.406 27.029 186.785 1.00 148.84 691 SER A CA 1
ATOM 1499 C C . SER A 1 327 ? 13.617 26.073 187.667 1.00 152.95 691 SER A C 1
ATOM 1500 O O . SER A 1 327 ? 13.636 26.186 188.890 1.00 155.98 691 SER A O 1
ATOM 1502 N N . LEU A 1 328 ? 12.912 25.142 187.032 1.00 153.13 692 LEU A N 1
ATOM 1503 C CA . LEU A 1 328 ? 12.154 24.126 187.752 1.00 156.98 692 LEU A CA 1
ATOM 1504 C C . LEU A 1 328 ? 13.069 23.225 188.579 1.00 159.49 692 LEU A C 1
ATOM 1505 O O . LEU A 1 328 ? 12.731 22.849 189.702 1.00 163.30 692 LEU A O 1
ATOM 1507 N N . LEU A 1 329 ? 14.224 22.880 188.017 1.00 170.94 693 LEU A N 1
ATOM 1508 C CA . LEU A 1 329 ? 15.198 22.048 188.720 1.00 173.07 693 LEU A CA 1
ATOM 1509 C C . LEU A 1 329 ? 15.745 22.753 189.958 1.00 174.93 693 LEU A C 1
ATOM 1510 O O . LEU A 1 329 ? 15.860 22.152 191.030 1.00 178.61 693 LEU A O 1
ATOM 1512 N N . LYS A 1 330 ? 16.075 24.032 189.805 1.00 159.00 694 LYS A N 1
ATOM 1513 C CA . LYS A 1 330 ? 16.557 24.837 190.922 1.00 160.57 694 LYS A CA 1
ATOM 1514 C C . LYS A 1 330 ? 15.460 25.010 191.967 1.00 164.19 694 LYS A C 1
ATOM 1515 O O . LYS A 1 330 ? 15.729 25.073 193.167 1.00 167.27 694 LYS A O 1
ATOM 1525 N N . SER A 1 332 ? 13.218 22.777 192.564 1.00 170.85 696 SER A N 1
ATOM 1526 C CA . SER A 1 332 ? 13.149 21.497 193.254 1.00 174.71 696 SER A CA 1
ATOM 1527 C C . SER A 1 332 ? 14.282 21.378 194.266 1.00 176.81 696 SER A C 1
ATOM 1528 O O . SER A 1 332 ? 14.106 20.814 195.348 1.00 181.00 696 SER A O 1
ATOM 1530 N N . LYS A 1 333 ? 15.443 21.922 193.911 1.00 173.98 697 LYS A N 1
ATOM 1531 C CA . LYS A 1 333 ? 16.586 21.936 194.818 1.00 175.65 697 LYS A CA 1
ATOM 1532 C C . LYS A 1 333 ? 16.289 22.781 196.053 1.00 178.38 697 LYS A C 1
ATOM 1533 O O . LYS A 1 333 ? 16.624 22.400 197.175 1.00 182.07 697 LYS A O 1
ATOM 1535 N N . ASP A 1 334 ? 15.658 23.931 195.836 1.00 176.66 698 ASP A N 1
ATOM 1536 C CA . ASP A 1 334 ? 15.269 24.818 196.925 1.00 179.08 698 ASP A CA 1
ATOM 1537 C C . ASP A 1 334 ? 14.172 24.187 197.776 1.00 183.46 698 ASP A C 1
ATOM 1538 O O . ASP A 1 334 ? 14.221 24.232 199.005 1.00 187.18 698 ASP A O 1
ATOM 1540 N N . LEU A 1 335 ? 13.181 23.603 197.109 1.00 183.08 699 LEU A N 1
ATOM 1541 C CA . LEU A 1 335 ? 12.065 22.947 197.785 1.00 187.05 699 LEU A CA 1
ATOM 1542 C C . LEU A 1 335 ? 12.515 21.736 198.595 1.00 190.92 699 LEU A C 1
ATOM 1543 O O . LEU A 1 335 ? 11.852 21.344 199.556 1.00 195.12 699 LEU A O 1
ATOM 1545 N N . GLN A 1 336 ? 13.638 21.144 198.203 1.00 189.61 700 GLN A N 1
ATOM 1546 C CA . GLN A 1 336 ? 14.185 20.004 198.929 1.00 193.17 700 GLN A CA 1
ATOM 1547 C C . GLN A 1 336 ? 14.720 20.428 200.295 1.00 196.43 700 GLN A C 1
ATOM 1548 O O . GLN A 1 336 ? 14.433 19.788 201.308 1.00 200.97 700 GLN A O 1
ATOM 1550 N N . ASN A 1 337 ? 15.489 21.512 200.317 1.00 194.20 701 ASN A N 1
ATOM 1551 C CA . ASN A 1 337 ? 16.064 22.023 201.558 1.00 197.01 701 ASN A CA 1
ATOM 1552 C C . ASN A 1 337 ? 16.528 23.471 201.433 1.00 194.13 701 ASN A C 1
ATOM 1553 O O . ASN A 1 337 ? 17.690 23.735 201.125 1.00 191.83 701 ASN A O 1
ATOM 1555 N N . SER A 1 338 ? 15.615 24.406 201.677 1.00 194.36 702 SER A N 1
ATOM 1556 C CA . SER A 1 338 ? 15.940 25.827 201.609 1.00 191.96 702 SER A CA 1
ATOM 1557 C C . SER A 1 338 ? 16.478 26.338 202.941 1.00 195.26 702 SER A C 1
ATOM 1558 O O . SER A 1 338 ? 16.302 27.507 203.284 1.00 195.06 702 SER A O 1
ATOM 1560 N N . PHE B 1 4 ? 24.819 59.945 72.733 1.00 213.68 368 PHE B N 1
ATOM 1561 C CA . PHE B 1 4 ? 24.742 60.501 74.079 1.00 210.70 368 PHE B CA 1
ATOM 1562 C C . PHE B 1 4 ? 23.850 59.651 74.977 1.00 208.31 368 PHE B C 1
ATOM 1563 O O . PHE B 1 4 ? 23.159 60.172 75.852 1.00 205.98 368 PHE B O 1
ATOM 1565 N N . THR B 1 5 ? 23.870 58.340 74.756 1.00 234.77 369 THR B N 1
ATOM 1566 C CA . THR B 1 5 ? 23.034 57.427 75.527 1.00 232.86 369 THR B CA 1
ATOM 1567 C C . THR B 1 5 ? 23.819 56.733 76.637 1.00 231.29 369 THR B C 1
ATOM 1568 O O . THR B 1 5 ? 23.242 56.035 77.471 1.00 229.49 369 THR B O 1
ATOM 1570 N N . GLU B 1 6 ? 25.135 56.924 76.642 1.00 221.67 370 GLU B N 1
ATOM 1571 C CA . GLU B 1 6 ? 25.987 56.312 77.655 1.00 220.38 370 GLU B CA 1
ATOM 1572 C C . GLU B 1 6 ? 25.716 56.928 79.023 1.00 217.42 370 GLU B C 1
ATOM 1573 O O . GLU B 1 6 ? 25.736 56.238 80.046 1.00 215.67 370 GLU B O 1
ATOM 1575 N N . ILE B 1 7 ? 25.462 58.233 79.026 1.00 229.53 371 ILE B N 1
ATOM 1576 C CA . ILE B 1 7 ? 25.128 58.957 80.246 1.00 226.91 371 ILE B CA 1
ATOM 1577 C C . ILE B 1 7 ? 23.850 58.399 80.860 1.00 225.02 371 ILE B C 1
ATOM 1578 O O . ILE B 1 7 ? 23.780 58.153 82.064 1.00 222.87 371 ILE B O 1
ATOM 1580 N N . TYR B 1 8 ? 22.841 58.203 80.017 1.00 197.33 372 TYR B N 1
ATOM 1581 C CA . TYR B 1 8 ? 21.566 57.652 80.456 1.00 195.91 372 TYR B CA 1
ATOM 1582 C C . TYR B 1 8 ? 21.711 56.195 80.884 1.00 195.64 372 TYR B C 1
ATOM 1583 O O . TYR B 1 8 ? 20.927 55.697 81.691 1.00 193.96 372 TYR B O 1
ATOM 1585 N N . GLU B 1 9 ? 22.718 55.517 80.341 1.00 245.95 373 GLU B N 1
ATOM 1586 C CA . GLU B 1 9 ? 22.993 54.132 80.706 1.00 246.16 373 GLU B CA 1
ATOM 1587 C C . GLU B 1 9 ? 23.581 54.053 82.110 1.00 244.73 373 GLU B C 1
ATOM 1588 O O . GLU B 1 9 ? 23.112 53.279 82.949 1.00 244.02 373 GLU B O 1
ATOM 1590 N N . LYS B 1 10 ? 24.612 54.857 82.356 1.00 195.07 374 LYS B N 1
ATOM 1591 C CA . LYS B 1 10 ? 25.222 54.941 83.679 1.00 193.13 374 LYS B CA 1
ATOM 1592 C C . LYS B 1 10 ? 24.191 55.383 84.712 1.00 190.64 374 LYS B C 1
ATOM 1593 O O . LYS B 1 10 ? 24.100 54.812 85.801 1.00 188.98 374 LYS B O 1
ATOM 1595 N N . GLU B 1 11 ? 23.419 56.406 84.356 1.00 190.49 375 GLU B N 1
ATOM 1596 C CA . GLU B 1 11 ? 22.342 56.901 85.205 1.00 188.34 375 GLU B CA 1
ATOM 1597 C C . GLU B 1 11 ? 21.332 55.800 85.512 1.00 187.64 375 GLU B C 1
ATOM 1598 O O . GLU B 1 11 ? 20.841 55.696 86.634 1.00 185.65 375 GLU B O 1
ATOM 1600 N N . SER B 1 12 ? 21.021 54.989 84.505 1.00 241.88 376 SER B N 1
ATOM 1601 C CA . SER B 1 12 ? 20.109 53.864 84.681 1.00 241.48 376 SER B CA 1
ATOM 1602 C C . SER B 1 12 ? 20.680 52.831 85.647 1.00 241.73 376 SER B C 1
ATOM 1603 O O . SER B 1 12 ? 19.951 52.260 86.459 1.00 240.68 376 SER B O 1
ATOM 1605 N N . ILE B 1 13 ? 21.984 52.592 85.552 1.00 189.12 377 ILE B N 1
ATOM 1606 C CA . ILE B 1 13 ? 22.658 51.652 86.444 1.00 188.42 377 ILE B CA 1
ATOM 1607 C C . ILE B 1 13 ? 22.613 52.135 87.893 1.00 185.94 377 ILE B C 1
ATOM 1608 O O . ILE B 1 13 ? 22.242 51.383 88.801 1.00 184.75 377 ILE B O 1
ATOM 1610 N N . TYR B 1 14 ? 22.995 53.392 88.097 1.00 195.98 378 TYR B N 1
ATOM 1611 C CA . TYR B 1 14 ? 22.966 54.001 89.423 1.00 193.78 378 TYR B CA 1
ATOM 1612 C C . TYR B 1 14 ? 21.554 53.984 89.998 1.00 192.26 378 TYR B C 1
ATOM 1613 O O . TYR B 1 14 ? 21.356 53.694 91.180 1.00 190.63 378 TYR B O 1
ATOM 1615 N N . SER B 1 15 ? 20.576 54.298 89.153 1.00 182.23 379 SER B N 1
ATOM 1616 C CA . SER B 1 15 ? 19.173 54.265 89.546 1.00 181.10 379 SER B CA 1
ATOM 1617 C C . SER B 1 15 ? 18.747 52.856 89.944 1.00 181.01 379 SER B C 1
ATOM 1618 O O . SER B 1 15 ? 17.937 52.678 90.854 1.00 179.55 379 SER B O 1
ATOM 1620 N N . GLU B 1 16 ? 19.295 51.860 89.256 1.00 182.69 380 GLU B N 1
ATOM 1621 C CA . GLU B 1 16 ? 19.007 50.464 89.569 1.00 182.89 380 GLU B CA 1
ATOM 1622 C C . GLU B 1 16 ? 19.560 50.089 90.941 1.00 181.33 380 GLU B C 1
ATOM 1623 O O . GLU B 1 16 ? 18.868 49.466 91.751 1.00 180.38 380 GLU B O 1
ATOM 1625 N N . GLU B 1 17 ? 20.810 50.470 91.193 1.00 199.02 381 GLU B N 1
ATOM 1626 C CA . GLU B 1 17 ? 21.439 50.230 92.490 1.00 197.63 381 GLU B CA 1
ATOM 1627 C C . GLU B 1 17 ? 20.653 50.890 93.622 1.00 195.52 381 GLU B C 1
ATOM 1628 O O . GLU B 1 17 ? 20.348 50.255 94.638 1.00 194.47 381 GLU B O 1
ATOM 1630 N N . LYS B 1 18 ? 20.333 52.168 93.436 1.00 177.19 382 LYS B N 1
ATOM 1631 C CA . LYS B 1 18 ? 19.539 52.919 94.403 1.00 175.33 382 LYS B CA 1
ATOM 1632 C C . LYS B 1 18 ? 18.194 52.245 94.654 1.00 174.89 382 LYS B C 1
ATOM 1633 O O . LYS B 1 18 ? 17.727 52.173 95.792 1.00 173.42 382 LYS B O 1
ATOM 1635 N N . ALA B 1 19 ? 17.576 51.757 93.582 1.00 176.30 383 ALA B N 1
ATOM 1636 C CA . ALA B 1 19 ? 16.312 51.039 93.683 1.00 176.26 383 ALA B CA 1
ATOM 1637 C C . ALA B 1 19 ? 16.468 49.766 94.510 1.00 176.05 383 ALA B C 1
ATOM 1638 O O . ALA B 1 19 ? 15.574 49.398 95.272 1.00 175.20 383 ALA B O 1
ATOM 1640 N N . GLN B 1 20 ? 17.608 49.100 94.354 1.00 192.07 384 GLN B N 1
ATOM 1641 C CA . GLN B 1 20 ? 17.896 47.887 95.114 1.00 191.99 384 GLN B CA 1
ATOM 1642 C C . GLN B 1 20 ? 18.036 48.190 96.603 1.00 192.69 384 GLN B C 1
ATOM 1643 O O . GLN B 1 20 ? 17.448 47.505 97.446 1.00 193.65 384 GLN B O 1
ATOM 1645 N N . LEU B 1 21 ? 18.817 49.220 96.919 1.00 191.36 385 LEU B N 1
ATOM 1646 C CA . LEU B 1 21 ? 19.011 49.637 98.305 1.00 192.01 385 LEU B CA 1
ATOM 1647 C C . LEU B 1 21 ? 17.685 50.029 98.952 1.00 191.75 385 LEU B C 1
ATOM 1648 O O . LEU B 1 21 ? 17.380 49.620 100.077 1.00 192.60 385 LEU B O 1
ATOM 1650 N N . LEU B 1 22 ? 16.899 50.821 98.228 1.00 171.21 386 LEU B N 1
ATOM 1651 C CA . LEU B 1 22 ? 15.591 51.253 98.705 1.00 170.17 386 LEU B CA 1
ATOM 1652 C C . LEU B 1 22 ? 14.663 50.060 98.903 1.00 170.55 386 LEU B C 1
ATOM 1653 O O . LEU B 1 22 ? 13.830 50.056 99.809 1.00 169.53 386 LEU B O 1
ATOM 1655 N N . ARG B 1 23 ? 14.811 49.050 98.051 1.00 201.18 387 ARG B N 1
ATOM 1656 C CA . ARG B 1 23 ? 14.039 47.818 98.178 1.00 201.86 387 ARG B CA 1
ATOM 1657 C C . ARG B 1 23 ? 14.399 47.089 99.468 1.00 203.64 387 ARG B C 1
ATOM 1658 O O . ARG B 1 23 ? 13.519 46.630 100.202 1.00 203.82 387 ARG B O 1
ATOM 1660 N N . LYS B 1 24 ? 15.699 46.987 99.736 1.00 179.55 388 LYS B N 1
ATOM 1661 C CA . LYS B 1 24 ? 16.187 46.362 100.962 1.00 178.86 388 LYS B CA 1
ATOM 1662 C C . LYS B 1 24 ? 15.643 47.074 102.198 1.00 177.11 388 LYS B C 1
ATOM 1663 O O . LYS B 1 24 ? 15.054 46.445 103.085 1.00 176.74 388 LYS B O 1
ATOM 1665 N N . GLU B 1 25 ? 15.849 48.387 102.248 1.00 168.58 389 GLU B N 1
ATOM 1666 C CA . GLU B 1 25 ? 15.355 49.200 103.354 1.00 167.00 389 GLU B CA 1
ATOM 1667 C C . GLU B 1 25 ? 13.845 49.054 103.523 1.00 166.79 389 GLU B C 1
ATOM 1668 O O . GLU B 1 25 ? 13.336 49.032 104.644 1.00 165.85 389 GLU B O 1
ATOM 1678 N N . GLU B 1 27 ? 12.009 46.415 102.693 1.00 169.49 391 GLU B N 1
ATOM 1679 C CA . GLU B 1 27 ? 11.802 45.103 103.297 1.00 170.10 391 GLU B CA 1
ATOM 1680 C C . GLU B 1 27 ? 12.022 45.181 104.805 1.00 168.77 391 GLU B C 1
ATOM 1681 O O . GLU B 1 27 ? 11.231 44.648 105.589 1.00 168.70 391 GLU B O 1
ATOM 1683 N N . SER B 1 28 ? 13.103 45.849 105.199 1.00 167.85 392 SER B N 1
ATOM 1684 C CA . SER B 1 28 ? 13.415 46.057 106.611 1.00 166.62 392 SER B CA 1
ATOM 1685 C C . SER B 1 28 ? 12.275 46.743 107.366 1.00 165.55 392 SER B C 1
ATOM 1686 O O . SER B 1 28 ? 11.792 46.229 108.377 1.00 165.32 392 SER B O 1
ATOM 1688 N N . VAL B 1 29 ? 11.853 47.904 106.872 1.00 164.98 393 VAL B N 1
ATOM 1689 C CA . VAL B 1 29 ? 10.776 48.667 107.500 1.00 163.99 393 VAL B CA 1
ATOM 1690 C C . VAL B 1 29 ? 9.468 47.881 107.555 1.00 164.66 393 VAL B C 1
ATOM 1691 O O . VAL B 1 29 ? 8.715 47.975 108.529 1.00 164.04 393 VAL B O 1
ATOM 1693 N N . GLU B 1 30 ? 9.206 47.102 106.510 1.00 166.94 394 GLU B N 1
ATOM 1694 C CA . GLU B 1 30 ? 8.022 46.252 106.470 1.00 167.90 394 GLU B CA 1
ATOM 1695 C C . GLU B 1 30 ? 8.088 45.210 107.580 1.00 168.10 394 GLU B C 1
ATOM 1696 O O . GLU B 1 30 ? 7.096 44.952 108.268 1.00 168.11 394 GLU B O 1
ATOM 1698 N N . THR B 1 31 ? 9.267 44.619 107.749 1.00 167.45 395 THR B N 1
ATOM 1699 C CA . THR B 1 31 ? 9.497 43.645 108.810 1.00 167.67 395 THR B CA 1
ATOM 1700 C C . THR B 1 31 ? 9.281 44.274 110.183 1.00 166.28 395 THR B C 1
ATOM 1701 O O . THR B 1 31 ? 8.682 43.663 111.067 1.00 166.52 395 THR B O 1
ATOM 1703 N N . ALA B 1 3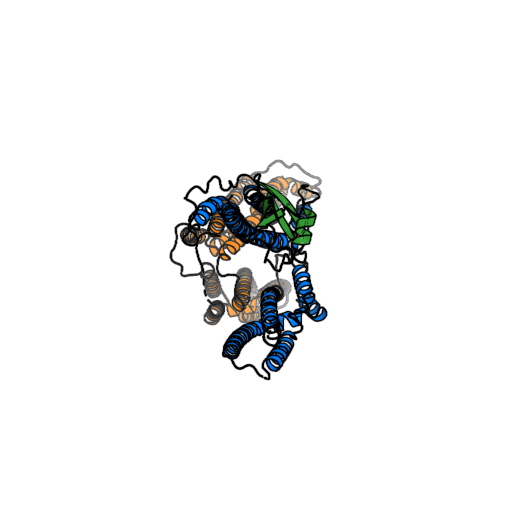2 ? 9.782 45.495 110.356 1.00 164.97 396 ALA B N 1
ATOM 1704 C CA . ALA B 1 32 ? 9.614 46.229 111.608 1.00 163.69 396 ALA B CA 1
ATOM 1705 C C . ALA B 1 32 ? 8.142 46.471 111.934 1.00 163.54 396 ALA B C 1
ATOM 1706 O O . ALA B 1 32 ? 7.681 46.164 113.038 1.00 163.40 396 ALA B O 1
ATOM 1708 N N . ASP B 1 33 ? 7.410 47.026 110.971 1.00 163.66 397 ASP B N 1
ATOM 1709 C CA . ASP B 1 33 ? 5.987 47.299 111.149 1.00 163.63 397 ASP B CA 1
ATOM 1710 C C . ASP B 1 33 ? 5.215 46.017 111.452 1.00 164.88 397 ASP B C 1
ATOM 1711 O O . ASP B 1 33 ? 4.311 46.006 112.292 1.00 164.76 397 ASP B O 1
ATOM 1713 N N . LEU B 1 34 ? 5.587 44.939 110.769 1.00 166.19 398 LEU B N 1
ATOM 1714 C CA . LEU B 1 34 ? 4.973 43.636 110.998 1.00 167.62 398 LEU B CA 1
ATOM 1715 C C . LEU B 1 34 ? 5.243 43.161 112.422 1.00 167.33 398 LEU B C 1
ATOM 1716 O O . LEU B 1 34 ? 4.377 42.566 113.064 1.00 168.01 398 LEU B O 1
ATOM 1718 N N . GLU B 1 35 ? 6.454 43.425 112.904 1.00 166.44 399 GLU B N 1
ATOM 1719 C CA . GLU B 1 35 ? 6.847 43.058 114.260 1.00 166.15 399 GLU B CA 1
ATOM 1720 C C . GLU B 1 35 ? 6.027 43.808 115.305 1.00 165.24 399 GLU B C 1
ATOM 1721 O O . GLU B 1 35 ? 5.484 43.202 116.229 1.00 165.75 399 GLU B O 1
ATOM 1723 N N . TYR B 1 36 ? 5.942 45.128 115.157 1.00 163.98 400 TYR B N 1
ATOM 1724 C CA . TYR B 1 36 ? 5.183 45.949 116.098 1.00 163.10 400 TYR B CA 1
ATOM 1725 C C . TYR B 1 36 ? 3.698 45.596 116.070 1.00 163.94 400 TYR B C 1
ATOM 1726 O O . TYR B 1 36 ? 3.017 45.632 117.100 1.00 163.87 400 TYR B O 1
ATOM 1728 N N . THR B 1 37 ? 3.205 45.231 114.890 1.00 164.88 401 THR B N 1
ATOM 1729 C CA . THR B 1 37 ? 1.808 44.843 114.744 1.00 165.91 401 THR B CA 1
ATOM 1730 C C . THR B 1 37 ? 1.569 43.496 115.414 1.00 167.28 401 THR B C 1
ATOM 1731 O O . THR B 1 37 ? 0.514 43.264 116.005 1.00 167.87 401 THR B O 1
ATOM 1733 N N . SER B 1 38 ? 2.561 42.616 115.324 1.00 226.43 402 SER B N 1
ATOM 1734 C CA . SER B 1 38 ? 2.497 41.312 115.971 1.00 228.71 402 SER B CA 1
ATOM 1735 C C . SER B 1 38 ? 2.493 41.468 117.487 1.00 228.36 402 SER B C 1
ATOM 1736 O O . SER B 1 38 ? 1.767 40.766 118.192 1.00 227.99 402 SER B O 1
ATOM 1738 N N . PHE B 1 39 ? 3.314 42.390 117.980 1.00 167.03 403 PHE B N 1
ATOM 1739 C CA . PHE B 1 39 ? 3.367 42.690 119.406 1.00 166.39 403 PHE B CA 1
ATOM 1740 C C . PHE B 1 39 ? 2.028 43.228 119.896 1.00 166.32 403 PHE B C 1
ATOM 1741 O O . PHE B 1 39 ? 1.475 42.738 120.882 1.00 167.02 403 PHE B O 1
ATOM 1743 N N . VAL B 1 40 ? 1.512 44.238 119.202 1.00 165.54 404 VAL B N 1
ATOM 1744 C CA . VAL B 1 40 ? 0.243 44.852 119.581 1.00 165.41 404 VAL B CA 1
ATOM 1745 C C . VAL B 1 40 ? -0.931 43.879 119.463 1.00 167.14 404 VAL B C 1
ATOM 1746 O O . VAL B 1 40 ? -1.931 44.016 120.166 1.00 167.46 404 VAL B O 1
ATOM 1748 N N . GLU B 1 41 ? -0.803 42.898 118.575 1.00 170.09 405 GLU B N 1
ATOM 1749 C CA . GLU B 1 41 ? -1.846 41.892 118.397 1.00 171.98 405 GLU B CA 1
ATOM 1750 C C . GLU B 1 41 ? -1.807 40.838 119.499 1.00 173.10 405 GLU B C 1
ATOM 1751 O O . GLU B 1 41 ? -2.842 40.471 120.057 1.00 174.19 405 GLU B O 1
ATOM 1753 N N . PHE B 1 42 ? -0.608 40.355 119.805 1.00 171.22 406 PHE B N 1
ATOM 1754 C CA . PHE B 1 42 ? -0.430 39.323 120.821 1.00 172.32 406 PHE B CA 1
ATOM 1755 C C . PHE B 1 42 ? -0.734 39.848 122.219 1.00 171.73 406 PHE B C 1
ATOM 1756 O O . PHE B 1 42 ? -1.436 39.201 122.997 1.00 173.02 406 PHE B O 1
ATOM 1758 N N . THR B 1 43 ? -0.199 41.023 122.533 1.00 169.89 407 THR B N 1
ATOM 1759 C CA . THR B 1 43 ? -0.339 41.595 123.867 1.00 169.27 407 THR B CA 1
ATOM 1760 C C . THR B 1 43 ? -1.755 42.086 124.153 1.00 169.53 407 THR B C 1
ATOM 1761 O O . THR B 1 43 ? -2.205 42.046 125.299 1.00 169.95 407 THR B O 1
ATOM 1763 N N . ASN B 1 44 ? -2.448 42.542 123.111 1.00 107.88 408 ASN B N 1
ATOM 1764 C CA . ASN B 1 44 ? -3.777 43.138 123.257 1.00 108.44 408 ASN B CA 1
ATOM 1765 C C . ASN B 1 44 ? -3.756 44.284 124.264 1.00 107.48 408 ASN B C 1
ATOM 1766 O O . ASN B 1 44 ? -4.657 44.416 125.092 1.00 107.25 408 ASN B O 1
ATOM 1768 N N . LEU B 1 45 ? -2.705 45.097 124.178 1.00 139.13 409 LEU B N 1
ATOM 1769 C CA . LEU B 1 45 ? -2.425 46.163 125.139 1.00 137.22 409 LEU B CA 1
ATOM 1770 C C . LEU B 1 45 ? -3.605 47.082 125.454 1.00 136.81 409 LEU B C 1
ATOM 1771 O O . LEU B 1 45 ? -3.725 47.564 126.576 1.00 135.36 409 LEU B O 1
ATOM 1773 N N . PRO B 1 46 ? -4.471 47.337 124.462 1.00 110.99 410 PRO B N 1
ATOM 1774 C CA . PRO B 1 46 ? -5.592 48.236 124.758 1.00 111.80 410 PRO B CA 1
ATOM 1775 C C . PRO B 1 46 ? -6.589 47.605 125.728 1.00 110.91 410 PRO B C 1
ATOM 1776 O O . PRO B 1 46 ? -6.970 48.227 126.724 1.00 110.26 410 PRO B O 1
ATOM 1778 N N . LYS B 1 47 ? -6.989 46.370 125.442 1.00 125.21 411 LYS B N 1
ATOM 1779 C CA . LYS B 1 47 ? -7.946 45.661 126.280 1.00 125.50 411 LYS B CA 1
ATOM 1780 C C . LYS B 1 47 ? -7.302 45.238 127.594 1.00 124.12 411 LYS B C 1
ATOM 1781 O O . LYS B 1 47 ? -7.964 45.179 128.630 1.00 123.42 411 LYS B O 1
ATOM 1783 N N . LEU B 1 48 ? -6.006 44.948 127.544 1.00 112.84 412 LEU B N 1
ATOM 1784 C CA . LEU B 1 48 ? -5.263 44.565 128.736 1.00 111.13 412 LEU B CA 1
ATOM 1785 C C . LEU B 1 48 ? -5.161 45.739 129.701 1.00 110.30 412 LEU B C 1
ATOM 1786 O O . LEU B 1 48 ? -5.405 45.591 130.897 1.00 109.52 412 LEU B O 1
ATOM 1788 N N . ILE B 1 49 ? -4.800 46.905 129.174 1.00 101.38 413 ILE B N 1
ATOM 1789 C CA . ILE B 1 49 ? -4.712 48.118 129.980 1.00 103.93 413 ILE B CA 1
ATOM 1790 C C . ILE B 1 49 ? -6.084 48.528 130.502 1.00 106.09 413 ILE B C 1
ATOM 1791 O O . ILE B 1 49 ? -6.221 48.918 131.661 1.00 107.86 413 ILE B O 1
ATOM 1793 N N . ASN B 1 50 ? -7.095 48.439 129.642 1.00 140.27 414 ASN B N 1
ATOM 1794 C CA . ASN B 1 50 ? -8.454 48.800 130.033 1.00 140.27 414 ASN B CA 1
ATOM 1795 C C . ASN B 1 50 ? -8.991 47.907 131.148 1.00 140.76 414 ASN B C 1
ATOM 1796 O O . ASN B 1 50 ? -9.631 48.386 132.084 1.00 140.36 414 ASN B O 1
ATOM 1798 N N . ASP B 1 51 ? -8.727 46.608 131.042 1.00 113.32 415 ASP B N 1
ATOM 1799 C CA . ASP B 1 51 ? -9.169 45.652 132.050 1.00 113.43 415 ASP B CA 1
ATOM 1800 C C . ASP B 1 51 ? -8.395 45.815 133.355 1.00 112.41 415 ASP B C 1
ATOM 1801 O O . ASP B 1 51 ? -8.979 45.829 134.438 1.00 113.15 415 ASP B O 1
ATOM 1803 N N . LEU B 1 52 ? -7.076 45.937 133.239 1.00 103.02 416 LEU B N 1
ATOM 1804 C CA . LEU B 1 52 ? -6.200 46.075 134.399 1.00 103.98 416 LEU B CA 1
ATOM 1805 C C . LEU B 1 52 ? -6.458 47.356 135.186 1.00 107.53 416 LEU B C 1
ATOM 1806 O O . LEU B 1 52 ? -6.398 47.356 136.415 1.00 109.75 416 LEU B O 1
ATOM 1808 N N . ALA B 1 53 ? -6.747 48.444 134.478 1.00 140.68 417 ALA B N 1
ATOM 1809 C CA . ALA B 1 53 ? -7.015 49.725 135.125 1.00 141.82 417 ALA B CA 1
ATOM 1810 C C . ALA B 1 53 ? -8.289 49.674 135.961 1.00 143.11 417 ALA B C 1
ATOM 1811 O O . ALA B 1 53 ? -8.391 50.338 136.993 1.00 144.25 417 ALA B O 1
ATOM 1813 N N . ALA B 1 54 ? -9.258 48.884 135.512 1.00 184.60 418 ALA B N 1
ATOM 1814 C CA . ALA B 1 54 ? -10.513 48.731 136.236 1.00 185.66 418 ALA B CA 1
ATOM 1815 C C . ALA B 1 54 ? -10.305 47.924 137.513 1.00 187.24 418 ALA B C 1
ATOM 1816 O O . ALA B 1 54 ? -10.894 48.222 138.551 1.00 188.17 418 ALA B O 1
ATOM 1818 N N . ALA B 1 55 ? -9.460 46.901 137.427 1.00 173.87 419 ALA B N 1
ATOM 1819 C CA . ALA B 1 55 ? -9.194 46.016 138.556 1.00 175.79 419 ALA B CA 1
ATOM 1820 C C . ALA B 1 55 ? -8.134 46.578 139.501 1.00 176.03 419 ALA B C 1
ATOM 1821 O O . ALA B 1 55 ? -7.875 46.009 140.562 1.00 177.94 419 ALA B O 1
ATOM 1823 N N . TYR B 1 56 ? -7.523 47.692 139.113 1.00 199.41 420 TYR B N 1
ATOM 1824 C CA . TYR B 1 56 ? -6.454 48.294 139.906 1.00 199.69 420 TYR B CA 1
ATOM 1825 C C . TYR B 1 56 ? -6.974 49.293 140.937 1.00 200.21 420 TYR B C 1
ATOM 1826 O O . TYR B 1 56 ? -6.806 49.096 142.140 1.00 201.93 420 TYR B O 1
ATOM 1828 N N . THR B 1 57 ? -7.598 50.365 140.460 1.00 172.37 421 THR B N 1
ATOM 1829 C CA . THR B 1 57 ? -8.069 51.432 141.338 1.00 174.17 421 THR B CA 1
ATOM 1830 C C . THR B 1 57 ? -9.327 51.039 142.109 1.00 175.49 421 THR B C 1
ATOM 1831 O O . THR B 1 57 ? -9.297 50.135 142.944 1.00 176.02 421 THR B O 1
ATOM 1833 N N . THR B 1 58 ? -10.429 51.726 141.829 1.00 151.33 422 THR B N 1
ATOM 1834 C CA . THR B 1 58 ? -11.685 51.482 142.531 1.00 155.41 422 THR B CA 1
ATOM 1835 C C . THR B 1 58 ? -12.415 50.262 141.979 1.00 152.74 422 THR B C 1
ATOM 1836 O O . THR B 1 58 ? -13.577 50.350 141.582 1.00 153.80 422 THR B O 1
ATOM 1838 N N . GLY B 1 59 ? -11.731 49.123 141.963 1.00 163.31 423 GLY B N 1
ATOM 1839 C CA . GLY B 1 59 ? -12.304 47.905 141.425 1.00 163.11 423 GLY B CA 1
ATOM 1840 C C . GLY B 1 59 ? -12.096 46.689 142.306 1.00 164.42 423 GLY B C 1
ATOM 1841 O O . GLY B 1 59 ? -11.014 46.103 142.330 1.00 162.70 423 GLY B O 1
ATOM 1842 N N . GLY B 1 60 ? -13.141 46.314 143.036 1.00 235.68 424 GLY B N 1
ATOM 1843 C CA . GLY B 1 60 ? -13.125 45.099 143.828 1.00 237.72 424 GLY B CA 1
ATOM 1844 C C . GLY B 1 60 ? -13.891 44.008 143.108 1.00 238.33 424 GLY B C 1
ATOM 1845 O O . GLY B 1 60 ? -14.583 43.200 143.729 1.00 241.06 424 GLY B O 1
ATOM 1846 N N . ASN B 1 61 ? -13.762 43.991 141.785 1.00 196.74 425 ASN B N 1
ATOM 1847 C CA . ASN B 1 61 ? -14.509 43.067 140.943 1.00 197.46 425 ASN B CA 1
ATOM 1848 C C . ASN B 1 61 ? -13.812 42.865 139.597 1.00 195.71 425 ASN B C 1
ATOM 1849 O O . ASN B 1 61 ? -13.209 43.799 139.068 1.00 193.88 425 ASN B O 1
ATOM 1851 N N . ASN B 1 62 ? -13.885 41.656 139.041 1.00 247.41 426 ASN B N 1
ATOM 1852 C CA . ASN B 1 62 ? -14.583 40.529 139.654 1.00 249.47 426 ASN B CA 1
ATOM 1853 C C . ASN B 1 62 ? -13.835 39.219 139.443 1.00 249.31 426 ASN B C 1
ATOM 1854 O O . ASN B 1 62 ? -14.423 38.140 139.533 1.00 250.60 426 ASN B O 1
ATOM 1856 N N . ASN B 1 63 ? -12.539 39.326 139.156 1.00 168.66 427 ASN B N 1
ATOM 1857 C CA . ASN B 1 63 ? -11.691 38.167 138.875 1.00 168.22 427 ASN B CA 1
ATOM 1858 C C . ASN B 1 63 ? -12.205 37.318 137.714 1.00 168.33 427 ASN B C 1
ATOM 1859 O O . ASN B 1 63 ? -13.044 37.767 136.932 1.00 168.65 427 ASN B O 1
ATOM 1861 N N . ASP B 1 64 ? -11.689 36.095 137.613 1.00 187.99 428 ASP B N 1
ATOM 1862 C CA . ASP B 1 64 ? -12.072 35.153 136.560 1.00 188.14 428 ASP B CA 1
ATOM 1863 C C . ASP B 1 64 ? -11.850 35.711 135.152 1.00 187.48 428 ASP B C 1
ATOM 1864 O O . ASP B 1 64 ? -12.748 36.321 134.572 1.00 188.24 428 ASP B O 1
ATOM 1866 N N . ALA B 1 65 ? -10.658 35.494 134.602 1.00 107.32 429 ALA B N 1
ATOM 1867 C CA . ALA B 1 65 ? -9.601 34.754 135.284 1.00 107.77 429 ALA B CA 1
ATOM 1868 C C . ALA B 1 65 ? -8.255 35.447 135.109 1.00 104.70 429 ALA B C 1
ATOM 1869 O O . ALA B 1 65 ? -8.189 36.668 134.965 1.00 103.23 429 ALA B O 1
ATOM 1871 N N . ASP B 1 66 ? -7.183 34.660 135.124 1.00 104.30 430 ASP B N 1
ATOM 1872 C CA . ASP B 1 66 ? -5.840 35.189 134.925 1.00 101.94 430 ASP B CA 1
ATOM 1873 C C . ASP B 1 66 ? -5.676 35.689 133.496 1.00 98.71 430 ASP B C 1
ATOM 1874 O O . ASP B 1 66 ? -5.834 34.922 132.546 1.00 98.16 430 ASP B O 1
ATOM 1876 N N . PRO B 1 67 ? -5.360 36.984 133.342 1.00 102.97 431 PRO B N 1
ATOM 1877 C CA . PRO B 1 67 ? -5.207 37.635 132.036 1.00 102.86 431 PRO B CA 1
ATOM 1878 C C . PRO B 1 67 ? -4.126 36.979 131.183 1.00 102.17 431 PRO B C 1
ATOM 1879 O O . PRO B 1 67 ? -4.301 36.843 129.971 1.00 102.51 431 PRO B O 1
ATOM 1881 N N . GLN B 1 68 ? -3.029 36.573 131.815 1.00 94.05 432 GLN B N 1
ATOM 1882 C CA . GLN B 1 68 ? -1.929 35.942 131.099 1.00 93.46 432 GLN B CA 1
ATOM 1883 C C . GLN B 1 68 ? -2.345 34.592 130.527 1.00 94.27 432 GLN B C 1
ATOM 1884 O O . GLN B 1 68 ? -1.911 34.211 129.440 1.00 93.75 432 GLN B O 1
ATOM 1886 N N . LEU B 1 69 ? -3.183 33.872 131.266 1.00 96.13 433 LEU B N 1
ATOM 1887 C CA . LEU B 1 69 ? -3.701 32.591 130.804 1.00 97.68 433 LEU B CA 1
ATOM 1888 C C . LEU B 1 69 ? -4.603 32.793 129.595 1.00 96.74 433 LEU B C 1
ATOM 1889 O O . LEU B 1 69 ? -4.578 32.005 128.648 1.00 97.32 433 LEU B O 1
ATOM 1891 N N . GLU B 1 70 ? -5.388 33.866 129.630 1.00 95.84 434 GLU B N 1
ATOM 1892 C CA . GLU B 1 70 ? -6.255 34.216 128.514 1.00 95.43 434 GLU B CA 1
ATOM 1893 C C . GLU B 1 70 ? -5.406 34.546 127.291 1.00 93.96 434 GLU B C 1
ATOM 1894 O O . GLU B 1 70 ? -5.732 34.150 126.167 1.00 94.55 434 GLU B O 1
ATOM 1912 N N . ARG B 1 73 ? -3.657 31.332 125.957 1.00 97.28 437 ARG B N 1
ATOM 1913 C CA . ARG B 1 73 ? -4.670 30.476 125.358 1.00 99.39 437 ARG B CA 1
ATOM 1914 C C . ARG B 1 73 ? -5.066 31.010 123.985 1.00 99.10 437 ARG B C 1
ATOM 1915 O O . ARG B 1 73 ? -5.173 30.249 123.020 1.00 101.13 437 ARG B O 1
ATOM 1917 N N . ASP B 1 74 ? -5.280 32.322 123.908 1.00 107.25 438 ASP B N 1
ATOM 1918 C CA . ASP B 1 74 ? -5.662 32.976 122.660 1.00 108.84 438 ASP B CA 1
ATOM 1919 C C . ASP B 1 74 ? -4.579 32.821 121.598 1.00 108.19 438 ASP B C 1
ATOM 1920 O O . ASP B 1 74 ? -4.859 32.491 120.445 1.00 110.20 438 ASP B O 1
ATOM 1922 N N . GLN B 1 75 ? -3.339 33.068 122.006 1.00 99.19 439 GLN B N 1
ATOM 1923 C CA . GLN B 1 75 ? -2.186 32.984 121.121 1.00 98.68 439 GLN B CA 1
ATOM 1924 C C . GLN B 1 75 ? -1.946 31.557 120.653 1.00 100.16 439 GLN B C 1
ATOM 1925 O O . GLN B 1 75 ? -1.664 31.328 119.479 1.00 102.23 439 GLN B O 1
ATOM 1927 N N . ILE B 1 76 ? -2.047 30.601 121.571 1.00 100.64 440 ILE B N 1
ATOM 1928 C CA . ILE B 1 76 ? -1.876 29.200 121.203 1.00 103.74 440 ILE B CA 1
ATOM 1929 C C . ILE B 1 76 ? -2.973 28.748 120.240 1.00 106.03 440 ILE B C 1
ATOM 1930 O O . ILE B 1 76 ? -2.707 28.022 119.281 1.00 108.97 440 ILE B O 1
ATOM 1932 N N . LYS B 1 77 ? -4.202 29.187 120.493 1.00 125.21 441 LYS B N 1
ATOM 1933 C CA . LYS B 1 77 ? -5.327 28.842 119.629 1.00 129.68 441 LYS B CA 1
ATOM 1934 C C . LYS B 1 77 ? -5.145 29.424 118.231 1.00 131.89 441 LYS B C 1
ATOM 1935 O O . LYS B 1 77 ? -5.361 28.739 117.230 1.00 135.28 441 LYS B O 1
ATOM 1937 N N . SER B 1 78 ? -4.740 30.688 118.174 1.00 106.28 442 SER B N 1
ATOM 1938 C CA . SER B 1 78 ? -4.515 31.374 116.907 1.00 107.66 442 SER B CA 1
ATOM 1939 C C . SER B 1 78 ? -3.388 30.719 116.117 1.00 110.04 442 SER B C 1
ATOM 1940 O O . SER B 1 78 ? -3.520 30.475 114.917 1.00 113.46 442 SER B O 1
ATOM 1942 N N . TRP B 1 79 ? -2.283 30.437 116.799 1.00 108.76 443 TRP B N 1
ATOM 1943 C CA . TRP B 1 79 ? -1.126 29.807 116.174 1.00 111.32 443 TRP B CA 1
ATOM 1944 C C . TRP B 1 79 ? -1.466 28.420 115.638 1.00 115.27 443 TRP B C 1
ATOM 1945 O O . TRP B 1 79 ? -1.110 28.082 114.510 1.00 118.91 443 TRP B O 1
ATOM 1947 N N . ALA B 1 80 ? -2.152 27.621 116.448 1.00 115.14 444 ALA B N 1
ATOM 1948 C CA . ALA B 1 80 ? -2.537 26.273 116.039 1.00 119.41 444 ALA B CA 1
ATOM 1949 C C . ALA B 1 80 ? -3.519 26.295 114.869 1.00 122.33 444 ALA B C 1
ATOM 1950 O O . ALA B 1 80 ? -3.420 25.482 113.948 1.00 126.89 444 ALA B O 1
ATOM 1952 N N . TYR B 1 81 ? -4.464 27.230 114.910 1.00 139.28 445 TYR B N 1
ATOM 1953 C CA . TYR B 1 81 ? -5.457 27.361 113.849 1.00 143.86 445 TYR B CA 1
ATOM 1954 C C . TYR B 1 81 ? -4.817 27.787 112.533 1.00 144.82 445 TYR B C 1
ATOM 1955 O O . TYR B 1 81 ? -5.121 27.232 111.479 1.00 149.29 445 TYR B O 1
ATOM 1957 N N . ALA B 1 82 ? -3.935 28.778 112.603 1.00 123.26 446 ALA B N 1
ATOM 1958 C CA . ALA B 1 82 ? -3.230 29.265 111.423 1.00 126.04 446 ALA B CA 1
ATOM 1959 C C . ALA B 1 82 ? -2.329 28.181 110.843 1.00 130.04 446 ALA B C 1
ATOM 1960 O O . ALA B 1 82 ? -2.268 27.993 109.626 1.00 134.90 446 ALA B O 1
ATOM 1962 N N . VAL B 1 83 ? -1.634 27.469 111.725 1.00 128.55 447 VAL B N 1
ATOM 1963 C CA . VAL B 1 83 ? -0.753 26.386 111.313 1.00 132.62 447 VAL B CA 1
ATOM 1964 C C . VAL B 1 83 ? -1.539 25.261 110.654 1.00 137.64 447 VAL B C 1
ATOM 1965 O O . VAL B 1 83 ? -1.066 24.643 109.708 1.00 142.84 447 VAL B O 1
ATOM 1967 N N . GLN B 1 84 ? -2.735 24.987 111.160 1.00 136.63 448 GLN B N 1
ATOM 1968 C CA . GLN B 1 84 ? -3.567 23.943 110.575 1.00 141.78 448 GLN B CA 1
ATOM 1969 C C . GLN B 1 84 ? -4.128 24.376 109.220 1.00 145.60 448 GLN B C 1
ATOM 1970 O O . GLN B 1 84 ? -4.186 23.585 108.279 1.00 151.61 448 GLN B O 1
ATOM 1972 N N . GLN B 1 85 ? -4.544 25.636 109.137 1.00 147.48 449 GLN B N 1
ATOM 1973 C CA . GLN B 1 85 ? -5.163 26.180 107.929 1.00 151.05 449 GLN B CA 1
ATOM 1974 C C . GLN B 1 85 ? -4.202 26.362 106.752 1.00 155.29 449 GLN B C 1
ATOM 1975 O O . GLN B 1 85 ? -4.467 25.886 105.647 1.00 161.54 449 GLN B O 1
ATOM 1977 N N . ASN B 1 86 ? -3.090 27.052 106.991 1.00 147.78 450 ASN B N 1
ATOM 1978 C CA . ASN B 1 86 ? -2.114 27.326 105.937 1.00 151.97 450 ASN B CA 1
ATOM 1979 C C . ASN B 1 86 ? -1.377 26.081 105.454 1.00 157.11 450 ASN B C 1
ATOM 1980 O O . ASN B 1 86 ? -1.251 25.847 104.252 1.00 163.59 450 ASN B O 1
ATOM 1982 N N . GLU B 1 87 ? -0.891 25.289 106.402 1.00 154.78 451 GLU B N 1
ATOM 1983 C CA . GLU B 1 87 ? -0.113 24.094 106.102 1.00 159.65 451 GLU B CA 1
ATOM 1984 C C . GLU B 1 87 ? -1.029 23.015 105.499 1.00 165.30 451 GLU B C 1
ATOM 1985 O O . GLU B 1 87 ? -2.220 23.023 105.814 1.00 163.63 451 GLU B O 1
ATOM 1987 N N . PHE B 1 88 ? -0.551 22.087 104.652 1.00 183.88 452 PHE B N 1
ATOM 1988 C CA . PHE B 1 88 ? 0.849 21.802 104.266 1.00 187.39 452 PHE B CA 1
ATOM 1989 C C . PHE B 1 88 ? 1.728 21.395 105.449 1.00 183.69 452 PHE B C 1
ATOM 1990 O O . PHE B 1 88 ? 2.907 21.742 105.517 1.00 183.21 452 PHE B O 1
ATOM 1992 N N . ASN B 1 89 ? 1.130 20.651 106.376 1.00 197.67 453 ASN B N 1
ATOM 1993 C CA . ASN B 1 89 ? 1.783 20.272 107.626 1.00 194.35 453 ASN B CA 1
ATOM 1994 C C . ASN B 1 89 ? 2.728 19.087 107.499 1.00 198.26 453 ASN B C 1
ATOM 1995 O O . ASN B 1 89 ? 3.802 19.075 108.102 1.00 195.48 453 ASN B O 1
ATOM 1997 N N . ASP B 1 90 ? 2.324 18.089 106.720 1.00 179.74 454 ASP B N 1
ATOM 1998 C CA . ASP B 1 90 ? 3.093 16.857 106.605 1.00 186.34 454 ASP B CA 1
ATOM 1999 C C . ASP B 1 90 ? 4.446 17.117 105.957 1.00 189.52 454 ASP B C 1
ATOM 2000 O O . ASP B 1 90 ? 4.637 16.867 104.767 1.00 196.34 454 ASP B O 1
ATOM 2002 N N . ILE B 1 91 ? 5.378 17.628 106.757 1.00 62.00 455 ILE B N 1
ATOM 2003 C CA . ILE B 1 91 ? 6.704 17.999 106.276 1.00 62.55 455 ILE B CA 1
ATOM 2004 C C . ILE B 1 91 ? 7.450 16.787 105.732 1.00 63.74 455 ILE B C 1
ATOM 2005 O O . ILE B 1 91 ? 8.233 16.900 104.788 1.00 63.51 455 ILE B O 1
ATOM 2007 N N . GLU B 1 92 ? 7.205 15.627 106.331 1.00 124.18 456 GLU B N 1
ATOM 2008 C CA . GLU B 1 92 ? 7.845 14.401 105.879 1.00 125.56 456 GLU B CA 1
ATOM 2009 C C . GLU B 1 92 ? 7.286 14.005 104.519 1.00 123.17 456 GLU B C 1
ATOM 2010 O O . GLU B 1 92 ? 8.029 13.589 103.626 1.00 123.48 456 GLU B O 1
ATOM 2012 N N . ARG B 1 93 ? 5.974 14.149 104.360 1.00 113.02 457 ARG B N 1
ATOM 2013 C CA . ARG B 1 93 ? 5.351 13.860 103.078 1.00 111.42 457 ARG B CA 1
ATOM 2014 C C . ARG B 1 93 ? 5.653 14.970 102.080 1.00 109.70 457 ARG B C 1
ATOM 2015 O O . ARG B 1 93 ? 5.575 14.758 100.873 1.00 108.89 457 ARG B O 1
ATOM 2017 N N . ILE B 1 94 ? 5.978 16.158 102.582 1.00 59.39 458 ILE B N 1
ATOM 2018 C CA . ILE B 1 94 ? 6.383 17.255 101.712 1.00 58.16 458 ILE B CA 1
ATOM 2019 C C . ILE B 1 94 ? 7.753 16.939 101.124 1.00 59.45 458 ILE B C 1
ATOM 2020 O O . ILE B 1 94 ? 8.026 17.203 99.951 1.00 58.74 458 ILE B O 1
ATOM 2022 N N . ILE B 1 95 ? 8.602 16.349 101.961 1.00 73.39 459 ILE B N 1
ATOM 2023 C CA . ILE B 1 95 ? 9.935 15.927 101.556 1.00 75.10 459 ILE B CA 1
ATOM 2024 C C . ILE B 1 95 ? 9.844 14.776 100.568 1.00 75.19 459 ILE B C 1
ATOM 2025 O O . ILE B 1 95 ? 10.556 14.748 99.563 1.00 75.43 459 ILE B O 1
ATOM 2027 N N . ASN B 1 96 ? 8.965 13.823 100.863 1.00 72.97 460 ASN B N 1
ATOM 2028 C CA . ASN B 1 96 ? 8.733 12.702 99.962 1.00 73.17 460 ASN B CA 1
ATOM 2029 C C . ASN B 1 96 ? 8.180 13.175 98.620 1.00 71.20 460 ASN B C 1
ATOM 2030 O O . ASN B 1 96 ? 8.512 12.622 97.571 1.00 71.59 460 ASN B O 1
ATOM 2032 N N . VAL B 1 97 ? 7.335 14.200 98.665 1.00 59.77 461 VAL B N 1
ATOM 2033 C CA . VAL B 1 97 ? 6.780 14.798 97.457 1.00 58.08 461 VAL B CA 1
ATOM 2034 C C . VAL B 1 97 ? 7.863 15.472 96.622 1.00 58.28 461 VAL B C 1
ATOM 2035 O O . VAL B 1 97 ? 7.906 15.313 95.403 1.00 58.11 461 VAL B O 1
ATOM 2037 N N . ILE B 1 98 ? 8.737 16.225 97.286 1.00 58.89 462 ILE B N 1
ATOM 2038 C CA . ILE B 1 98 ? 9.850 16.878 96.604 1.00 59.49 462 ILE B CA 1
ATOM 2039 C C . ILE B 1 98 ? 10.786 15.852 95.971 1.00 61.24 462 ILE B C 1
ATOM 2040 O O . ILE B 1 98 ? 11.261 16.035 94.845 1.00 61.43 462 ILE B O 1
ATOM 2042 N N . SER B 1 99 ? 11.040 14.769 96.697 1.00 82.93 463 SER B N 1
ATOM 2043 C CA . SER B 1 99 ? 11.877 13.687 96.194 1.00 84.82 463 SER B CA 1
ATOM 2044 C C . SER B 1 99 ? 11.233 13.006 94.992 1.00 84.20 463 SER B C 1
ATOM 2045 O O . SER B 1 99 ? 11.916 12.637 94.036 1.00 85.24 463 SER B O 1
ATOM 2047 N N . SER B 1 100 ? 9.915 12.840 95.051 1.00 108.20 464 SER B N 1
ATOM 2048 C CA . SER B 1 100 ? 9.166 12.222 93.963 1.00 107.77 464 SER B CA 1
ATOM 2049 C C . SER B 1 100 ? 9.193 13.077 92.700 1.00 106.85 464 SER B C 1
ATOM 2050 O O . SER B 1 100 ? 9.408 12.566 91.601 1.00 107.62 464 SER B O 1
ATOM 2052 N N . LYS B 1 101 ? 8.969 14.378 92.863 1.00 59.74 465 LYS B N 1
ATOM 2053 C CA . LYS B 1 101 ? 9.024 15.308 91.742 1.00 59.09 465 LYS B CA 1
ATOM 2054 C C . LYS B 1 101 ? 10.420 15.341 91.138 1.00 60.74 465 LYS B C 1
ATOM 2055 O O . LYS B 1 101 ? 10.580 15.352 89.914 1.00 61.17 465 LYS B O 1
ATOM 2057 N N . ARG B 1 102 ? 11.431 15.345 92.001 1.00 61.92 466 ARG B N 1
ATOM 2058 C CA . ARG B 1 102 ? 12.816 15.315 91.545 1.00 63.86 466 ARG B CA 1
ATOM 2059 C C . ARG B 1 102 ? 13.112 14.035 90.768 1.00 65.34 466 ARG B C 1
ATOM 2060 O O . ARG B 1 102 ? 13.851 14.052 89.783 1.00 66.55 466 ARG B O 1
ATOM 2062 N N . LYS B 1 103 ? 12.525 12.929 91.214 1.00 117.77 467 LYS B N 1
ATOM 2063 C CA . LYS B 1 103 ? 12.700 11.644 90.546 1.00 119.29 467 LYS B CA 1
ATOM 2064 C C . LYS B 1 103 ? 12.019 11.627 89.182 1.00 118.69 467 LYS B C 1
ATOM 2065 O O . LYS B 1 103 ? 12.540 11.053 88.226 1.00 120.22 467 LYS B O 1
ATOM 2067 N N . GLU B 1 104 ? 10.848 12.253 89.102 1.00 71.05 468 GLU B N 1
ATOM 2068 C CA . GLU B 1 104 ? 10.121 12.360 87.843 1.00 70.60 468 GLU B CA 1
ATOM 2069 C C . GLU B 1 104 ? 10.904 13.196 86.837 1.00 71.20 468 GLU B C 1
ATOM 2070 O O . GLU B 1 104 ? 11.077 12.797 85.684 1.00 72.42 468 GLU B O 1
ATOM 2072 N N . ILE B 1 105 ? 11.377 14.355 87.284 1.00 63.87 469 ILE B N 1
ATOM 2073 C CA . ILE B 1 105 ? 12.184 15.226 86.436 1.00 64.69 469 ILE B CA 1
ATOM 2074 C C . ILE B 1 105 ? 13.483 14.545 86.010 1.00 67.15 469 ILE B C 1
ATOM 2075 O O . ILE B 1 105 ? 13.964 14.748 84.895 1.00 68.38 469 ILE B O 1
ATOM 2077 N N . LEU B 1 106 ? 14.041 13.732 86.901 1.00 135.25 470 LEU B N 1
ATOM 2078 C CA . LEU B 1 106 ? 15.265 12.997 86.604 1.00 137.80 470 LEU B CA 1
ATOM 2079 C C . LEU B 1 106 ? 15.021 11.918 85.554 1.00 138.90 470 LEU B C 1
ATOM 2080 O O . LEU B 1 106 ? 15.846 11.705 84.666 1.00 140.87 470 LEU B O 1
ATOM 2082 N N . ASP B 1 107 ? 13.882 11.240 85.662 1.00 110.91 471 ASP B N 1
ATOM 2083 C CA . ASP B 1 107 ? 13.515 10.204 84.705 1.00 112.04 471 ASP B CA 1
ATOM 2084 C C . ASP B 1 107 ? 13.231 10.805 83.334 1.00 112.08 471 ASP B C 1
ATOM 2085 O O . ASP B 1 107 ? 13.617 10.244 82.307 1.00 113.99 471 ASP B O 1
ATOM 2087 N N . ILE B 1 108 ? 12.558 11.952 83.326 1.00 89.18 472 ILE B N 1
ATOM 2088 C CA . ILE B 1 108 ? 12.261 12.650 82.081 1.00 89.34 472 ILE B CA 1
ATOM 2089 C C . ILE B 1 108 ? 13.551 13.131 81.425 1.00 91.21 472 ILE B C 1
ATOM 2090 O O . ILE B 1 108 ? 13.719 13.020 80.210 1.00 92.80 472 ILE B O 1
ATOM 2092 N N . LEU B 1 109 ? 14.456 13.667 82.237 1.00 82.32 473 LEU B N 1
ATOM 2093 C CA . LEU B 1 109 ? 15.756 14.117 81.751 1.00 84.35 473 LEU B CA 1
ATOM 2094 C C . LEU B 1 109 ? 16.579 12.942 81.232 1.00 86.95 473 LEU B C 1
ATOM 2095 O O . LEU B 1 109 ? 17.410 13.100 80.339 1.00 89.07 473 LEU B O 1
ATOM 2097 N N . ALA B 1 110 ? 16.347 11.766 81.806 1.00 116.20 474 ALA B N 1
ATOM 2098 C CA . ALA B 1 110 ? 17.043 10.555 81.386 1.00 118.73 474 ALA B CA 1
ATOM 2099 C C . ALA B 1 110 ? 16.465 10.010 80.085 1.00 119.64 474 ALA B C 1
ATOM 2100 O O . ALA B 1 110 ? 17.164 9.359 79.308 1.00 122.17 474 ALA B O 1
ATOM 2102 N N . THR B 1 111 ? 15.184 10.278 79.854 1.00 116.54 475 THR B N 1
ATOM 2103 C CA . THR B 1 111 ? 14.506 9.796 78.655 1.00 117.50 475 THR B CA 1
ATOM 2104 C C . THR B 1 111 ? 14.939 10.561 77.406 1.00 118.96 475 THR B C 1
ATOM 2105 O O . THR B 1 111 ? 14.894 10.029 76.297 1.00 120.98 475 THR B O 1
ATOM 2107 N N . LEU B 1 112 ? 15.357 11.809 77.593 1.00 79.90 476 LEU B N 1
ATOM 2108 C CA . LEU B 1 112 ? 15.775 12.653 76.479 1.00 81.38 476 LEU B CA 1
ATOM 2109 C C . LEU B 1 112 ? 17.237 12.416 76.115 1.00 84.23 476 LEU B C 1
ATOM 2110 O O . LEU B 1 112 ? 17.989 11.836 76.900 1.00 84.73 476 LEU B O 1
ATOM 2112 N N . PRO B 1 113 ? 17.643 12.867 74.917 1.00 135.34 477 PRO B N 1
ATOM 2113 C CA . PRO B 1 113 ? 19.019 12.696 74.439 1.00 138.42 477 PRO B CA 1
ATOM 2114 C C . PRO B 1 113 ? 19.357 13.623 73.271 1.00 140.36 477 PRO B C 1
ATOM 2115 O O . PRO B 1 113 ? 18.475 13.942 72.475 1.00 140.12 477 PRO B O 1
ATOM 2117 N N . ALA B 1 114 ? 20.615 14.051 73.176 1.00 235.07 478 ALA B N 1
ATOM 2118 C CA . ALA B 1 114 ? 21.605 13.798 74.219 1.00 235.34 478 ALA B CA 1
ATOM 2119 C C . ALA B 1 114 ? 22.387 15.061 74.579 1.00 235.68 478 ALA B C 1
ATOM 2120 O O . ALA B 1 114 ? 23.490 14.982 75.120 1.00 237.17 478 ALA B O 1
ATOM 2122 N N . GLU B 1 115 ? 21.815 16.222 74.273 1.00 174.61 479 GLU B N 1
ATOM 2123 C CA . GLU B 1 115 ? 22.480 17.497 74.536 1.00 175.12 479 GLU B CA 1
ATOM 2124 C C . GLU B 1 115 ? 21.620 18.453 75.362 1.00 171.87 479 GLU B C 1
ATOM 2125 O O . GLU B 1 115 ? 20.445 18.182 75.616 1.00 169.27 479 GLU B O 1
ATOM 2127 N N . GLU B 1 116 ? 22.220 19.567 75.781 1.00 169.26 480 GLU B N 1
ATOM 2128 C CA . GLU B 1 116 ? 21.528 20.625 76.529 1.00 166.66 480 GLU B CA 1
ATOM 2129 C C . GLU B 1 116 ? 20.916 20.198 77.869 1.00 163.64 480 GLU B C 1
ATOM 2130 O O . GLU B 1 116 ? 20.222 20.983 78.515 1.00 161.35 480 GLU B O 1
ATOM 2132 N N . LYS B 1 117 ? 21.173 18.962 78.280 1.00 119.56 481 LYS B N 1
ATOM 2133 C CA . LYS B 1 117 ? 20.645 18.432 79.535 1.00 120.69 481 LYS B CA 1
ATOM 2134 C C . LYS B 1 117 ? 21.472 18.835 80.756 1.00 121.72 481 LYS B C 1
ATOM 2135 O O . LYS B 1 117 ? 21.160 18.438 81.878 1.00 122.86 481 LYS B O 1
ATOM 2137 N N . GLU B 1 118 ? 22.521 19.623 80.539 1.00 134.75 482 GLU B N 1
ATOM 2138 C CA . GLU B 1 118 ? 23.397 20.045 81.630 1.00 136.43 482 GLU B CA 1
ATOM 2139 C C . GLU B 1 118 ? 22.880 21.250 82.417 1.00 137.30 482 GLU B C 1
ATOM 2140 O O . GLU B 1 118 ? 23.017 21.299 83.641 1.00 138.83 482 GLU B O 1
ATOM 2142 N N . ASN B 1 119 ? 22.286 22.218 81.724 1.00 109.24 483 ASN B N 1
ATOM 2143 C CA . ASN B 1 119 ? 21.747 23.399 82.392 1.00 110.12 483 ASN B CA 1
ATOM 2144 C C . ASN B 1 119 ? 20.570 23.052 83.297 1.00 110.58 483 ASN B C 1
ATOM 2145 O O . ASN B 1 119 ? 20.418 23.612 84.388 1.00 111.97 483 ASN B O 1
ATOM 2147 N N . ILE B 1 120 ? 19.747 22.114 82.839 1.00 72.93 484 ILE B N 1
ATOM 2148 C CA . ILE B 1 120 ? 18.641 21.605 83.637 1.00 73.39 484 ILE B CA 1
ATOM 2149 C C . ILE B 1 120 ? 19.177 20.931 84.892 1.00 74.90 484 ILE B C 1
ATOM 2150 O O . ILE B 1 120 ? 18.626 21.096 85.979 1.00 76.12 484 ILE B O 1
ATOM 2152 N N . LEU B 1 121 ? 20.251 20.165 84.732 1.00 65.01 485 LEU B N 1
ATOM 2153 C CA . LEU B 1 121 ? 20.909 19.518 85.861 1.00 66.68 485 LEU B CA 1
ATOM 2154 C C . LEU B 1 121 ? 21.462 20.536 86.859 1.00 68.38 485 LEU B C 1
ATOM 2155 O O . LEU B 1 121 ? 21.400 20.322 88.070 1.00 70.05 485 LEU B O 1
ATOM 2157 N N . LYS B 1 122 ? 22.003 21.639 86.348 1.00 73.46 486 LYS B N 1
ATOM 2158 C CA . LYS B 1 122 ? 22.520 22.704 87.206 1.00 75.10 486 LYS B CA 1
ATOM 2159 C C . LYS B 1 122 ? 21.400 23.367 88.004 1.00 75.81 486 LYS B C 1
ATOM 2160 O O . LYS B 1 122 ? 21.529 23.601 89.214 1.00 77.67 486 LYS B O 1
ATOM 2162 N N . LEU B 1 123 ? 20.296 23.656 87.320 1.00 67.99 487 LEU B N 1
ATOM 2163 C CA . LEU B 1 123 ? 19.122 24.221 87.973 1.00 68.60 487 LEU B CA 1
ATOM 2164 C C . LEU B 1 123 ? 18.630 23.267 89.055 1.00 69.67 487 LEU B C 1
ATOM 2165 O O . LEU B 1 123 ? 18.253 23.688 90.151 1.00 71.23 487 LEU B O 1
ATOM 2167 N N . LYS B 1 124 ? 18.640 21.978 88.731 1.00 61.65 488 LYS B N 1
ATOM 2168 C CA . LYS B 1 124 ? 18.266 20.938 89.678 1.00 62.75 488 LYS B CA 1
ATOM 2169 C C . LYS B 1 124 ? 19.180 20.946 90.900 1.00 64.96 488 LYS B C 1
ATOM 2170 O O . LYS B 1 124 ? 18.723 20.731 92.020 1.00 66.54 488 LYS B O 1
ATOM 2172 N N . ALA B 1 125 ? 20.471 21.177 90.680 1.00 63.54 489 ALA B N 1
ATOM 2173 C CA . ALA B 1 125 ? 21.426 21.262 91.781 1.00 65.82 489 ALA B CA 1
ATOM 2174 C C . ALA B 1 125 ? 21.147 22.457 92.690 1.00 67.28 489 ALA B C 1
ATOM 2175 O O . ALA B 1 125 ? 21.186 22.336 93.920 1.00 69.40 489 ALA B O 1
ATOM 2177 N N . SER B 1 126 ? 20.853 23.607 92.087 1.00 71.31 490 SER B N 1
ATOM 2178 C CA . SER B 1 126 ? 20.531 24.804 92.865 1.00 72.68 490 SER B CA 1
ATOM 2179 C C . SER B 1 126 ? 19.263 24.601 93.692 1.00 73.40 490 SER B C 1
ATOM 2180 O O . SER B 1 126 ? 19.220 24.903 94.897 1.00 75.49 490 SER B O 1
ATOM 2182 N N . LEU B 1 127 ? 18.238 24.069 93.033 1.00 130.82 491 LEU B N 1
ATOM 2183 C CA . LEU B 1 127 ? 16.970 23.767 93.679 1.00 131.36 491 LEU B CA 1
ATOM 2184 C C . LEU B 1 127 ? 17.170 22.785 94.824 1.00 133.18 491 LEU B C 1
ATOM 2185 O O . LEU B 1 127 ? 16.554 22.918 95.876 1.00 134.81 491 LEU B O 1
ATOM 2187 N N . VAL B 1 128 ? 18.033 21.798 94.607 1.00 114.09 492 VAL B N 1
ATOM 2188 C CA . VAL B 1 128 ? 18.348 20.814 95.633 1.00 116.02 492 VAL B CA 1
ATOM 2189 C C . VAL B 1 128 ? 19.045 21.452 96.828 1.00 118.57 492 VAL B C 1
ATOM 2190 O O . VAL B 1 128 ? 18.797 21.070 97.970 1.00 120.64 492 VAL B O 1
ATOM 2192 N N . GLU B 1 129 ? 19.920 22.418 96.565 1.00 84.45 493 GLU B N 1
ATOM 2193 C CA . GLU B 1 129 ? 20.616 23.109 97.648 1.00 86.96 493 GLU B CA 1
ATOM 2194 C C . GLU B 1 129 ? 19.658 23.943 98.503 1.00 88.14 493 GLU B C 1
ATOM 2195 O O . GLU B 1 129 ? 19.659 23.846 99.742 1.00 90.59 493 GLU B O 1
ATOM 2197 N N . ALA B 1 130 ? 18.828 24.744 97.837 1.00 75.57 494 ALA B N 1
ATOM 2198 C CA . ALA B 1 130 ? 17.836 25.553 98.543 1.00 76.60 494 ALA B CA 1
ATOM 2199 C C . ALA B 1 130 ? 16.866 24.669 99.322 1.00 77.50 494 ALA B C 1
ATOM 2200 O O . ALA B 1 130 ? 16.526 24.955 100.477 1.00 79.67 494 ALA B O 1
ATOM 2202 N N . SER B 1 131 ? 16.441 23.586 98.680 1.00 75.94 495 SER B N 1
ATOM 2203 C CA . SER B 1 131 ? 15.540 22.623 99.293 1.00 76.70 495 SER B CA 1
ATOM 2204 C C . SER B 1 131 ? 16.169 21.980 100.518 1.00 79.36 495 SER B C 1
ATOM 2205 O O . SER B 1 131 ? 15.482 21.709 101.494 1.00 81.09 495 SER B O 1
ATOM 2207 N N . GLN B 1 132 ? 17.473 21.729 100.459 1.00 79.83 496 GLN B N 1
ATOM 2208 C CA . GLN B 1 132 ? 18.180 21.154 101.597 1.00 82.62 496 GLN B CA 1
ATOM 2209 C C . GLN B 1 132 ? 18.253 22.131 102.768 1.00 85.13 496 GLN B C 1
ATOM 2210 O O . GLN B 1 132 ? 18.002 21.752 103.919 1.00 87.57 496 GLN B O 1
ATOM 2212 N N . SER B 1 133 ? 18.575 23.389 102.472 1.00 84.67 497 SER B N 1
ATOM 2213 C CA . SER B 1 133 ? 18.653 24.402 103.524 1.00 87.05 497 SER B CA 1
ATOM 2214 C C . SER B 1 133 ? 17.303 24.604 104.211 1.00 87.83 497 SER B C 1
ATOM 2215 O O . SER B 1 133 ? 17.205 24.603 105.447 1.00 90.55 497 SER B O 1
ATOM 2217 N N . ASP B 1 134 ? 16.259 24.747 103.400 1.00 85.56 498 ASP B N 1
ATOM 2218 C CA . ASP B 1 134 ? 14.910 24.888 103.929 1.00 86.15 498 ASP B CA 1
ATOM 2219 C C . ASP B 1 134 ? 14.490 23.637 104.691 1.00 87.55 498 ASP B C 1
ATOM 2220 O O . ASP B 1 134 ? 13.785 23.719 105.700 1.00 89.53 498 ASP B O 1
ATOM 2222 N N . GLU B 1 135 ? 14.939 22.480 104.215 1.00 98.82 499 GLU B N 1
ATOM 2223 C CA . GLU B 1 135 ? 14.586 21.221 104.855 1.00 100.18 499 GLU B CA 1
ATOM 2224 C C . GLU B 1 135 ? 15.220 21.087 106.228 1.00 103.63 499 GLU B C 1
ATOM 2225 O O . GLU B 1 135 ? 14.616 20.508 107.123 1.00 105.56 499 GLU B O 1
ATOM 2227 N N . LYS B 1 136 ? 16.432 21.611 106.399 1.00 97.83 500 LYS B N 1
ATOM 2228 C CA . LYS B 1 136 ? 17.072 21.561 107.711 1.00 101.37 500 LYS B CA 1
ATOM 2229 C C . LYS B 1 136 ? 16.440 22.583 108.654 1.00 103.19 500 LYS B C 1
ATOM 2230 O O . LYS B 1 136 ? 16.164 22.292 109.835 1.00 106.04 500 LYS B O 1
ATOM 2232 N N . LEU B 1 137 ? 16.175 23.769 108.106 1.00 96.23 501 LEU B N 1
ATOM 2233 C CA . LEU B 1 137 ? 15.581 24.846 108.888 1.00 97.82 501 LEU B CA 1
ATOM 2234 C C . LEU B 1 137 ? 14.222 24.416 109.417 1.00 98.45 501 LEU B C 1
ATOM 2235 O O . LEU B 1 137 ? 13.847 24.757 110.537 1.00 101.05 501 LEU B O 1
ATOM 2237 N N . PHE B 1 138 ? 13.485 23.665 108.604 1.00 108.52 502 PHE B N 1
ATOM 2238 C CA . PHE B 1 138 ? 12.194 23.153 109.037 1.00 109.11 502 PHE B CA 1
ATOM 2239 C C . PHE B 1 138 ? 12.359 21.825 109.768 1.00 111.07 502 PHE B C 1
ATOM 2240 O O . PHE B 1 138 ? 11.416 21.326 110.381 1.00 112.34 502 PHE B O 1
ATOM 2242 N N . ARG B 1 139 ? 13.560 21.255 109.701 1.00 109.90 503 ARG B N 1
ATOM 2243 C CA . ARG B 1 139 ? 13.835 20.001 110.394 1.00 112.05 503 ARG B CA 1
ATOM 2244 C C . ARG B 1 139 ? 13.992 20.270 111.874 1.00 115.92 503 ARG B C 1
ATOM 2245 O O . ARG B 1 139 ? 13.689 19.413 112.704 1.00 118.24 503 ARG B O 1
ATOM 2247 N N . LEU B 1 140 ? 14.483 21.462 112.202 1.00 105.99 504 LEU B N 1
ATOM 2248 C CA . LEU B 1 140 ? 14.672 21.807 113.609 1.00 109.82 504 LEU B CA 1
ATOM 2249 C C . LEU B 1 140 ? 13.348 21.801 114.380 1.00 111.21 504 LEU B C 1
ATOM 2250 O O . LEU B 1 140 ? 13.141 20.979 115.272 1.00 113.79 504 LEU B O 1
ATOM 2252 N N . ILE B 1 141 ? 12.457 22.720 114.020 1.00 56.54 505 ILE B N 1
ATOM 2253 C CA . ILE B 1 141 ? 11.140 22.845 114.651 1.00 56.83 505 ILE B CA 1
ATOM 2254 C C . ILE B 1 141 ? 10.128 21.745 114.301 1.00 56.36 505 ILE B C 1
ATOM 2255 O O . ILE B 1 141 ? 8.926 22.008 114.257 1.00 55.84 505 ILE B O 1
ATOM 2257 N N . LYS B 1 142 ? 10.599 20.527 114.056 1.00 56.96 506 LYS B N 1
ATOM 2258 C CA . LYS B 1 142 ? 9.716 19.443 113.619 1.00 57.06 506 LYS B CA 1
ATOM 2259 C C . LYS B 1 142 ? 8.690 19.016 114.673 1.00 58.91 506 LYS B C 1
ATOM 2260 O O . LYS B 1 142 ? 7.480 19.027 114.414 1.00 58.46 506 LYS B O 1
ATOM 2262 N N . PRO B 1 143 ? 9.177 18.640 115.866 1.00 66.85 507 PRO B N 1
ATOM 2263 C CA . PRO B 1 143 ? 8.403 18.103 116.990 1.00 69.58 507 PRO B CA 1
ATOM 2264 C C . PRO B 1 143 ? 7.295 19.053 117.429 1.00 69.17 507 PRO B C 1
ATOM 2265 O O . PRO B 1 143 ? 6.168 18.620 117.663 1.00 70.12 507 PRO B O 1
ATOM 2267 N N . TYR B 1 144 ? 7.625 20.334 117.535 1.00 62.76 508 TYR B N 1
ATOM 2268 C CA . TYR B 1 144 ? 6.662 21.355 117.927 1.00 62.60 508 TYR B CA 1
ATOM 2269 C C . TYR B 1 144 ? 5.557 21.479 116.886 1.00 60.33 508 TYR B C 1
ATOM 2270 O O . TYR B 1 144 ? 4.383 21.616 117.228 1.00 60.99 508 TYR B O 1
ATOM 2272 N N . VAL B 1 145 ? 5.944 21.431 115.614 1.00 83.18 509 VAL B N 1
ATOM 2273 C CA . VAL B 1 145 ? 4.997 21.523 114.509 1.00 81.65 509 VAL B CA 1
ATOM 2274 C C . VAL B 1 145 ? 4.018 20.357 114.561 1.00 83.02 509 VAL B C 1
ATOM 2275 O O . VAL B 1 145 ? 2.804 20.557 114.507 1.00 83.30 509 VAL B O 1
ATOM 2277 N N . ALA B 1 146 ? 4.551 19.141 114.647 1.00 77.37 510 ALA B N 1
ATOM 2278 C CA . ALA B 1 146 ? 3.712 17.948 114.720 1.00 79.35 510 ALA B CA 1
ATOM 2279 C C . ALA B 1 146 ? 2.803 17.995 115.950 1.00 81.47 510 ALA B C 1
ATOM 2280 O O . ALA B 1 146 ? 1.652 17.559 115.908 1.00 82.70 510 ALA B O 1
ATOM 2282 N N . GLU B 1 147 ? 3.339 18.534 117.041 1.00 176.58 511 GLU B N 1
ATOM 2283 C CA . GLU B 1 147 ? 2.615 18.664 118.304 1.00 179.14 511 GLU B CA 1
ATOM 2284 C C . GLU B 1 147 ? 1.453 19.650 118.210 1.00 178.19 511 GLU B C 1
ATOM 2285 O O . GLU B 1 147 ? 0.414 19.460 118.843 1.00 180.27 511 GLU B O 1
ATOM 2287 N N . ILE B 1 148 ? 1.638 20.705 117.421 1.00 63.00 512 ILE B N 1
ATOM 2288 C CA . ILE B 1 148 ? 0.629 21.752 117.275 1.00 62.30 512 ILE B CA 1
ATOM 2289 C C . ILE B 1 148 ? -0.637 21.237 116.595 1.00 62.53 512 ILE B C 1
ATOM 2290 O O . ILE B 1 148 ? -1.696 21.858 116.688 1.00 62.95 512 ILE B O 1
ATOM 2292 N N . LYS B 1 149 ? -0.525 20.105 115.907 1.00 73.75 513 LYS B N 1
ATOM 2293 C CA . LYS B 1 149 ? -1.684 19.478 115.287 1.00 74.80 513 LYS B CA 1
ATOM 2294 C C . LYS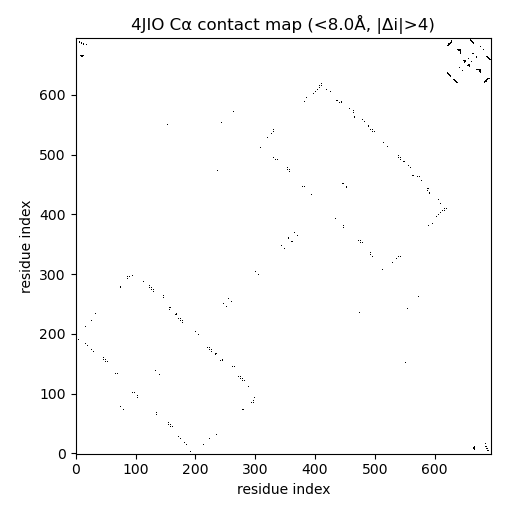 B 1 149 ? -2.426 18.645 116.329 1.00 77.97 513 LYS B C 1
ATOM 2295 O O . LYS B 1 149 ? -2.345 18.931 117.526 1.00 79.22 513 LYS B O 1
ATOM 2297 N N . LEU B 1 150 ? -3.166 17.635 115.873 1.00 80.91 514 LEU B N 1
ATOM 2298 C CA . LEU B 1 150 ? -3.918 16.731 116.755 1.00 84.51 514 LEU B CA 1
ATOM 2299 C C . LEU B 1 150 ? -5.035 17.411 117.557 1.00 85.82 514 LEU B C 1
ATOM 2300 O O . LEU B 1 150 ? -6.039 16.773 117.881 1.00 88.81 514 LEU B O 1
ATOM 2302 N N . LEU B 1 151 ? -4.834 18.685 117.898 1.00 111.07 515 LEU B N 1
ATOM 2303 C CA . LEU B 1 151 ? -5.797 19.505 118.641 1.00 112.24 515 LEU B CA 1
ATOM 2304 C C . LEU B 1 151 ? -5.969 19.066 120.095 1.00 115.74 515 LEU B C 1
ATOM 2305 O O . LEU B 1 151 ? -5.913 19.891 121.008 1.00 116.39 515 LEU B O 1
ATOM 2307 N N . CYS B 1 152 ? -6.179 17.772 120.307 1.00 85.05 516 CYS B N 1
ATOM 2308 C CA . CYS B 1 152 ? -6.351 17.236 121.650 1.00 87.53 516 CYS B CA 1
ATOM 2309 C C . CYS B 1 152 ? -5.059 17.316 122.457 1.00 88.60 516 CYS B C 1
ATOM 2310 O O . CYS B 1 152 ? -5.080 17.645 123.641 1.00 90.28 516 CYS B O 1
ATOM 2312 N N . ASN B 1 153 ? -3.938 17.019 121.807 1.00 73.37 517 ASN B N 1
ATOM 2313 C CA . ASN B 1 153 ? -2.638 16.995 122.472 1.00 74.64 517 ASN B CA 1
ATOM 2314 C C . ASN B 1 153 ? -2.210 18.334 123.073 1.00 74.66 517 ASN B C 1
ATOM 2315 O O . ASN B 1 153 ? -1.851 18.404 124.248 1.00 76.65 517 ASN B O 1
ATOM 2317 N N . ASP B 1 154 ? -2.246 19.389 122.264 1.00 87.84 518 ASP B N 1
ATOM 2318 C CA . ASP B 1 154 ? -1.822 20.715 122.707 1.00 87.82 518 ASP B CA 1
ATOM 2319 C C . ASP B 1 154 ? -2.723 21.243 123.818 1.00 89.06 518 ASP B C 1
ATOM 2320 O O . ASP B 1 154 ? -2.247 21.782 124.823 1.00 90.44 518 ASP B O 1
ATOM 2322 N N . SER B 1 155 ? -4.028 21.076 123.631 1.00 89.28 519 SER B N 1
ATOM 2323 C CA . SER B 1 155 ? -5.010 21.515 124.611 1.00 90.57 519 SER B CA 1
ATOM 2324 C C . SER B 1 155 ? -4.802 20.771 125.923 1.00 93.11 519 SER B C 1
ATOM 2325 O O . SER B 1 155 ? -4.878 21.361 126.999 1.00 94.51 519 SER B O 1
ATOM 2327 N N . SER B 1 156 ? -4.538 19.472 125.825 1.00 96.72 520 SER B N 1
ATOM 2328 C CA . SER B 1 156 ? -4.273 18.650 127.000 1.00 99.41 520 SER B CA 1
ATOM 2329 C C . SER B 1 156 ? -2.999 19.102 127.703 1.00 100.45 520 SER B C 1
ATOM 2330 O O . SER B 1 156 ? -2.920 19.078 128.928 1.00 102.71 520 SER B O 1
ATOM 2332 N N . LEU B 1 157 ? -2.000 19.504 126.924 1.00 80.34 521 LEU B N 1
ATOM 2333 C CA . LEU B 1 157 ? -0.731 19.957 127.483 1.00 81.41 521 LEU B CA 1
ATOM 2334 C C . LEU B 1 157 ? -0.889 21.270 128.245 1.00 81.71 521 LEU B C 1
ATOM 2335 O O . LEU B 1 157 ? -0.376 21.417 129.356 1.00 83.81 521 LEU B O 1
ATOM 2337 N N . TRP B 1 158 ? -1.597 22.222 127.645 1.00 79.78 522 TRP B N 1
ATOM 2338 C CA . TRP B 1 158 ? -1.845 23.508 128.292 1.00 80.05 522 TRP B CA 1
ATOM 2339 C C . TRP B 1 158 ? -2.729 23.347 129.529 1.00 82.03 522 TRP B C 1
ATOM 2340 O O . TRP B 1 158 ? -2.486 23.966 130.570 1.00 83.53 522 TRP B O 1
ATOM 2342 N N . ARG B 1 159 ? -3.752 22.506 129.406 1.00 103.88 523 ARG B N 1
ATOM 2343 C CA . ARG B 1 159 ? -4.672 22.240 130.505 1.00 105.92 523 ARG B CA 1
ATOM 2344 C C . ARG B 1 159 ? -3.951 21.574 131.668 1.00 108.60 523 ARG B C 1
ATOM 2345 O O . ARG B 1 159 ? -4.200 21.899 132.825 1.00 110.49 523 ARG B O 1
ATOM 2347 N N . LYS B 1 160 ? -3.061 20.638 131.355 1.00 87.22 524 LYS B N 1
ATOM 2348 C CA . LYS B 1 160 ? -2.276 19.960 132.378 1.00 90.01 524 LYS B CA 1
ATOM 2349 C C . LYS B 1 160 ? -1.306 20.943 133.018 1.00 90.71 524 LYS B C 1
ATOM 2350 O O . LYS B 1 160 ? -1.029 20.867 134.215 1.00 93.28 524 LYS B O 1
ATOM 2352 N N . PHE B 1 161 ? -0.783 21.857 132.207 1.00 88.58 525 PHE B N 1
ATOM 2353 C CA . PHE B 1 161 ? 0.130 22.882 132.697 1.00 89.16 525 PHE B CA 1
ATOM 2354 C C . PHE B 1 161 ? -0.565 23.764 133.730 1.00 90.13 525 PHE B C 1
ATOM 2355 O O . PHE B 1 161 ? -0.028 24.018 134.808 1.00 92.29 525 PHE B O 1
ATOM 2357 N N . ASP B 1 162 ? -1.764 24.228 133.389 1.00 108.54 526 ASP B N 1
ATOM 2358 C CA . ASP B 1 162 ? -2.547 25.066 134.292 1.00 109.45 526 ASP B CA 1
ATOM 2359 C C . ASP B 1 162 ? -3.023 24.295 135.524 1.00 112.19 526 ASP B C 1
ATOM 2360 O O . ASP B 1 162 ? -3.118 24.853 136.617 1.00 113.90 526 ASP B O 1
ATOM 2362 N N . GLU B 1 163 ? -3.320 23.013 135.337 1.00 92.88 527 GLU B N 1
ATOM 2363 C CA . GLU B 1 163 ? -3.845 22.174 136.411 1.00 95.65 527 GLU B CA 1
ATOM 2364 C C . GLU B 1 163 ? -2.799 21.909 137.487 1.00 98.37 527 GLU B C 1
ATOM 2365 O O . GLU B 1 163 ? -3.079 22.027 138.679 1.00 100.71 527 GLU B O 1
ATOM 2367 N N . PHE B 1 164 ? -1.592 21.553 137.060 1.00 197.82 528 PHE B N 1
ATOM 2368 C CA . PHE B 1 164 ? -0.503 21.277 137.990 1.00 200.61 528 PHE B CA 1
ATOM 2369 C C . PHE B 1 164 ? 0.175 22.564 138.451 1.00 200.69 528 PHE B C 1
ATOM 2370 O O . PHE B 1 164 ? 1.401 22.642 138.516 1.00 201.56 528 PHE B O 1
ATOM 2372 N N . GLN B 1 165 ? -0.633 23.569 138.772 1.00 100.41 529 GLN B N 1
ATOM 2373 C CA . GLN B 1 165 ? -0.126 24.858 139.222 1.00 100.53 529 GLN B CA 1
ATOM 2374 C C . GLN B 1 165 ? -1.208 25.620 139.978 1.00 100.95 529 GLN B C 1
ATOM 2375 O O . GLN B 1 165 ? -1.236 26.851 139.968 1.00 100.01 529 GLN B O 1
ATOM 2377 N N . SER B 1 166 ? -2.098 24.879 140.629 1.00 158.70 530 SER B N 1
ATOM 2378 C CA . SER B 1 166 ? -3.187 25.477 141.392 1.00 159.48 530 SER B CA 1
ATOM 2379 C C . SER B 1 166 ? -2.676 26.103 142.686 1.00 161.90 530 SER B C 1
ATOM 2380 O O . SER B 1 166 ? -3.399 26.174 143.680 1.00 163.80 530 SER B O 1
ATOM 2382 N N . ASP B 1 176 ? -3.566 38.836 148.949 1.00 112.69 540 ASP B N 1
ATOM 2383 C CA . ASP B 1 176 ? -4.973 38.667 148.605 1.00 111.80 540 ASP B CA 1
ATOM 2384 C C . ASP B 1 176 ? -5.811 39.835 149.114 1.00 112.70 540 ASP B C 1
ATOM 2385 O O . ASP B 1 176 ? -7.037 39.747 149.185 1.00 112.91 540 ASP B O 1
ATOM 2387 N N . ILE B 1 177 ? -5.142 40.928 149.467 1.00 172.28 541 ILE B N 1
ATOM 2388 C CA . ILE B 1 177 ? -5.822 42.113 149.975 1.00 173.34 541 ILE B CA 1
ATOM 2389 C C . ILE B 1 177 ? -5.665 43.294 149.022 1.00 171.77 541 ILE B C 1
ATOM 2390 O O . ILE B 1 177 ? -5.276 43.124 147.866 1.00 169.63 541 ILE B O 1
ATOM 2392 N N . ASP B 1 178 ? -5.971 44.490 149.514 1.00 246.55 542 ASP B N 1
ATOM 2393 C CA . ASP B 1 178 ? -5.868 45.700 148.707 1.00 245.57 542 ASP B CA 1
ATOM 2394 C C . ASP B 1 178 ? -4.746 46.605 149.206 1.00 246.86 542 ASP B C 1
ATOM 2395 O O . ASP B 1 178 ? -3.979 46.222 150.090 1.00 248.35 542 ASP B O 1
ATOM 2397 N N . ASP B 1 179 ? -4.666 47.802 148.630 1.00 165.02 543 ASP B N 1
ATOM 2398 C CA . ASP B 1 179 ? -3.645 48.788 148.983 1.00 166.32 543 ASP B CA 1
ATOM 2399 C C . ASP B 1 179 ? -2.232 48.227 148.842 1.00 166.07 543 ASP B C 1
ATOM 2400 O O . ASP B 1 179 ? -1.976 47.381 147.983 1.00 164.21 543 ASP B O 1
ATOM 2402 N N . SER B 1 180 ? -1.327 48.710 149.689 1.00 142.70 544 SER B N 1
ATOM 2403 C CA . SER B 1 180 ? 0.069 48.275 149.694 1.00 143.46 544 SER B CA 1
ATOM 2404 C C . SER B 1 180 ? 0.751 48.469 148.342 1.00 142.77 544 SER B C 1
ATOM 2405 O O . SER B 1 180 ? 1.172 49.575 148.002 1.00 143.66 544 SER B O 1
ATOM 2407 N N . LYS B 1 181 ? 0.858 47.388 147.575 1.00 121.01 545 LYS B N 1
ATOM 2408 C CA . LYS B 1 181 ? 1.533 47.429 146.281 1.00 119.72 545 LYS B CA 1
ATOM 2409 C C . LYS B 1 181 ? 0.595 47.774 145.126 1.00 117.51 545 LYS B C 1
ATOM 2410 O O . LYS B 1 181 ? 1.000 47.744 143.964 1.00 116.25 545 LYS B O 1
ATOM 2412 N N . THR B 1 182 ? -0.657 48.090 145.444 1.00 85.11 546 THR B N 1
ATOM 2413 C CA . THR B 1 182 ? -1.647 48.426 144.423 1.00 86.49 546 THR B CA 1
ATOM 2414 C C . THR B 1 182 ? -1.246 49.675 143.642 1.00 87.74 546 THR B C 1
ATOM 2415 O O . THR B 1 182 ? -1.385 49.730 142.417 1.00 88.57 546 THR B O 1
ATOM 2417 N N . GLU B 1 183 ? -0.744 50.674 144.362 1.00 126.45 547 GLU B N 1
ATOM 2418 C CA . GLU B 1 183 ? -0.318 51.929 143.755 1.00 127.68 547 GLU B CA 1
ATOM 2419 C C . GLU B 1 183 ? 0.824 51.692 142.774 1.00 128.09 547 GLU B C 1
ATOM 2420 O O . GLU B 1 183 ? 0.884 52.313 141.712 1.00 129.24 547 GLU B O 1
ATOM 2422 N N . LEU B 1 184 ? 1.727 50.789 143.142 1.00 137.74 548 LEU B N 1
ATOM 2423 C CA . LEU B 1 184 ? 2.839 50.413 142.279 1.00 137.77 548 LEU B CA 1
ATOM 2424 C C . LEU B 1 184 ? 2.326 49.790 140.987 1.00 138.79 548 LEU B C 1
ATOM 2425 O O . LEU B 1 184 ? 2.816 50.102 139.902 1.00 139.58 548 LEU B O 1
ATOM 2427 N N . ILE B 1 185 ? 1.345 48.901 141.114 1.00 70.80 549 ILE B N 1
ATOM 2428 C CA . ILE B 1 185 ? 0.705 48.285 139.956 1.00 71.38 549 ILE B CA 1
ATOM 2429 C C . ILE B 1 185 ? 0.066 49.337 139.055 1.00 73.16 549 ILE B C 1
ATOM 2430 O O . ILE B 1 18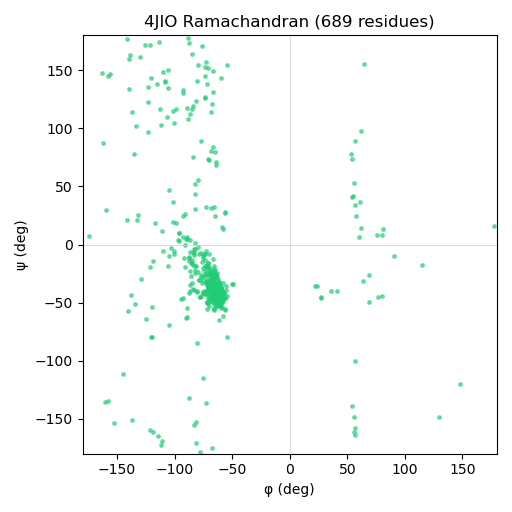5 ? 0.155 49.256 137.828 1.00 73.87 549 ILE B O 1
ATOM 2432 N N . LEU B 1 186 ? -0.577 50.325 139.672 1.00 109.49 550 LEU B N 1
ATOM 2433 C CA . LEU B 1 186 ? -1.196 51.421 138.932 1.00 110.75 550 LEU B CA 1
ATOM 2434 C C . LEU B 1 186 ? -0.154 52.218 138.149 1.00 111.85 550 LEU B C 1
ATOM 2435 O O . LEU B 1 186 ? -0.345 52.525 136.968 1.00 112.99 550 LEU B O 1
ATOM 2437 N N . SER B 1 187 ? 0.947 52.548 138.818 1.00 138.63 551 SER B N 1
ATOM 2438 C CA . SER B 1 187 ? 2.040 53.287 138.197 1.00 139.19 551 SER B CA 1
ATOM 2439 C C . SER B 1 187 ? 2.621 52.507 137.023 1.00 139.53 551 SER B C 1
ATOM 2440 O O . SER B 1 187 ? 2.892 53.071 135.963 1.00 140.58 551 SER B O 1
ATOM 2442 N N . LYS B 1 188 ? 2.819 51.208 137.228 1.00 100.26 552 LYS B N 1
ATOM 2443 C CA . LYS B 1 188 ? 3.299 50.321 136.176 1.00 100.55 552 LYS B CA 1
ATOM 2444 C C . LYS B 1 188 ? 2.345 50.320 134.985 1.00 102.32 552 LYS B C 1
ATOM 2445 O O . LYS B 1 188 ? 2.778 50.301 133.833 1.00 103.80 552 LYS B O 1
ATOM 2447 N N . LEU B 1 189 ? 1.047 50.336 135.273 1.00 99.07 553 LEU B N 1
ATOM 2448 C CA . LEU B 1 189 ? 0.029 50.398 134.229 1.00 100.30 553 LEU B CA 1
ATOM 2449 C C . LEU B 1 189 ? 0.142 51.692 133.425 1.00 102.16 553 LEU B C 1
ATOM 2450 O O . LEU B 1 189 ? 0.088 51.676 132.191 1.00 103.89 553 LEU B O 1
ATOM 2452 N N . LYS B 1 190 ? 0.301 52.808 134.131 1.00 125.87 554 LYS B N 1
ATOM 2453 C CA . LYS B 1 190 ? 0.473 54.108 133.487 1.00 127.52 554 LYS B CA 1
ATOM 2454 C C . LYS B 1 190 ? 1.705 54.111 132.585 1.00 128.68 554 LYS B C 1
ATOM 2455 O O . LYS B 1 190 ? 1.658 54.588 131.446 1.00 130.54 554 LYS B O 1
ATOM 2457 N N . ALA B 1 191 ? 2.803 53.572 133.106 1.00 130.75 555 ALA B N 1
ATOM 2458 C CA . ALA B 1 191 ? 4.047 53.464 132.354 1.00 131.17 555 ALA B CA 1
ATOM 2459 C C . ALA B 1 191 ? 3.850 52.614 131.104 1.00 132.73 555 ALA B C 1
ATOM 2460 O O . ALA B 1 191 ? 4.410 52.909 130.049 1.00 134.12 555 ALA B O 1
ATOM 2462 N N . ILE B 1 192 ? 3.056 51.555 131.232 1.00 100.87 556 ILE B N 1
ATOM 2463 C CA . ILE B 1 192 ? 2.742 50.689 130.102 1.00 102.32 556 ILE B CA 1
ATOM 2464 C C . ILE B 1 192 ? 1.954 51.449 129.040 1.00 104.34 556 ILE B C 1
ATOM 2465 O O . ILE B 1 192 ? 2.187 51.280 127.843 1.00 106.14 556 ILE B O 1
ATOM 2467 N N . THR B 1 193 ? 1.021 52.285 129.488 1.00 85.13 557 THR B N 1
ATOM 2468 C CA . THR B 1 193 ? 0.233 53.112 128.579 1.00 87.55 557 THR B CA 1
ATOM 2469 C C . THR B 1 193 ? 1.120 54.087 127.806 1.00 89.56 557 THR B C 1
ATOM 2470 O O . THR B 1 193 ? 1.057 54.162 126.573 1.00 91.63 557 THR B O 1
ATOM 2472 N N . GLN B 1 194 ? 1.945 54.828 128.541 1.00 135.81 558 GLN B N 1
ATOM 2473 C CA . GLN B 1 194 ? 2.865 55.788 127.936 1.00 136.98 558 GLN B CA 1
ATOM 2474 C C . GLN B 1 194 ? 3.810 55.101 126.957 1.00 137.77 558 GLN B C 1
ATOM 2475 O O . GLN B 1 194 ? 4.102 55.629 125.881 1.00 139.62 558 GLN B O 1
ATOM 2477 N N . PHE B 1 195 ? 4.281 53.918 127.338 1.00 126.37 559 PHE B N 1
ATOM 2478 C CA . PHE B 1 195 ? 5.164 53.127 126.491 1.00 126.80 559 PHE B CA 1
ATOM 2479 C C . PHE B 1 195 ? 4.460 52.726 125.199 1.00 128.94 559 PHE B C 1
ATOM 2480 O O . PHE B 1 195 ? 5.047 52.787 124.119 1.00 130.59 559 PHE B O 1
ATOM 2482 N N . ALA B 1 196 ? 3.203 52.310 125.320 1.00 132.04 560 ALA B N 1
ATOM 2483 C CA . ALA B 1 196 ? 2.403 51.924 124.161 1.00 134.02 560 ALA B CA 1
ATOM 2484 C C . ALA B 1 196 ? 2.221 53.092 123.195 1.00 136.18 560 ALA B C 1
ATOM 2485 O O . ALA B 1 196 ? 2.451 52.956 121.988 1.00 138.16 560 ALA B O 1
ATOM 2487 N N . GLU B 1 197 ? 1.805 54.237 123.733 1.00 119.01 561 GLU B N 1
ATOM 2488 C CA . GLU B 1 197 ? 1.626 55.439 122.923 1.00 121.82 561 GLU B CA 1
ATOM 2489 C C . GLU B 1 197 ? 2.929 55.840 122.236 1.00 123.30 561 GLU B C 1
ATOM 2490 O O . GLU B 1 197 ? 2.932 56.237 121.068 1.00 125.94 561 GLU B O 1
ATOM 2492 N N . ASP B 1 198 ? 4.033 55.721 122.967 1.00 104.75 562 ASP B N 1
ATOM 2493 C CA . ASP B 1 198 ? 5.351 56.031 122.425 1.00 105.90 562 ASP B CA 1
ATOM 2494 C C . ASP B 1 198 ? 5.719 55.076 121.293 1.00 106.95 562 ASP B C 1
ATOM 2495 O O . ASP B 1 198 ? 6.360 55.472 120.318 1.00 109.21 562 ASP B O 1
ATOM 2497 N N . LEU B 1 199 ? 5.309 53.819 121.430 1.00 116.93 563 LEU B N 1
ATOM 2498 C CA . LEU B 1 199 ? 5.582 52.805 120.418 1.00 117.84 563 LEU B CA 1
ATOM 2499 C C . LEU B 1 199 ? 4.801 53.080 119.136 1.00 120.73 563 LEU B C 1
ATOM 2500 O O . LEU B 1 199 ? 5.360 53.034 118.035 1.00 122.89 563 LEU B O 1
ATOM 2502 N N . ARG B 1 200 ? 3.510 53.364 119.283 1.00 129.08 564 ARG B N 1
ATOM 2503 C CA . ARG B 1 200 ? 2.669 53.688 118.134 1.00 131.67 564 ARG B CA 1
ATOM 2504 C C . ARG B 1 200 ? 3.180 54.945 117.437 1.00 133.38 564 ARG B C 1
ATOM 2505 O O . ARG B 1 200 ? 3.213 55.019 116.204 1.00 136.01 564 ARG B O 1
ATOM 2507 N N . LEU B 1 201 ? 3.591 55.925 118.236 1.00 108.44 565 LEU B N 1
ATOM 2508 C CA . LEU B 1 201 ? 4.147 57.161 117.701 1.00 110.91 565 LEU B CA 1
ATOM 2509 C C . LEU B 1 201 ? 5.453 56.888 116.964 1.00 112.02 565 LEU B C 1
ATOM 2510 O O . LEU B 1 201 ? 5.764 57.546 115.972 1.00 114.89 565 LEU B O 1
ATOM 2512 N N . LEU B 1 202 ? 6.215 55.916 117.455 1.00 141.93 566 LEU B N 1
ATOM 2513 C CA . LEU B 1 202 ? 7.464 55.522 116.813 1.00 142.78 566 LEU B CA 1
ATOM 2514 C C . LEU B 1 202 ? 7.210 54.878 115.453 1.00 145.06 566 LEU B C 1
ATOM 2515 O O . LEU B 1 202 ? 7.868 55.214 114.465 1.00 147.62 566 LEU B O 1
ATOM 2517 N N . LYS B 1 203 ? 6.253 53.954 115.410 1.00 116.64 567 LYS B N 1
ATOM 2518 C CA . LYS B 1 203 ? 5.882 53.290 114.163 1.00 118.75 567 LYS B CA 1
ATOM 2519 C C . LYS B 1 203 ? 5.386 54.299 113.133 1.00 122.13 567 LYS B C 1
ATOM 2520 O O . LYS B 1 203 ? 5.807 54.278 111.972 1.00 124.80 567 LYS B O 1
ATOM 2522 N N . GLU B 1 204 ? 4.487 55.178 113.568 1.00 117.56 568 GLU B N 1
ATOM 2523 C CA . GLU B 1 204 ? 3.981 56.247 112.714 1.00 120.72 568 GLU B CA 1
ATOM 2524 C C . GLU B 1 204 ? 5.119 57.127 112.207 1.00 122.89 568 GLU B C 1
ATOM 2525 O O . GLU B 1 204 ? 5.135 57.529 111.043 1.00 126.10 568 GLU B O 1
ATOM 2527 N N . GLU B 1 205 ? 6.067 57.423 113.090 1.00 132.76 569 GLU B N 1
ATOM 2528 C CA . GLU B 1 205 ? 7.205 58.266 112.741 1.00 134.56 569 GLU B CA 1
ATOM 2529 C C . GLU B 1 205 ? 8.087 57.615 111.682 1.00 136.28 569 GLU B C 1
ATOM 2530 O O . GLU B 1 205 ? 8.582 58.293 110.785 1.00 139.26 569 GLU B O 1
ATOM 2532 N N . ARG B 1 206 ? 8.290 56.305 111.794 1.00 122.92 570 ARG B N 1
ATOM 2533 C CA . ARG B 1 206 ? 9.074 55.567 110.806 1.00 124.52 570 ARG B CA 1
ATOM 2534 C C . ARG B 1 206 ? 8.366 55.508 109.453 1.00 127.76 570 ARG B C 1
ATOM 2535 O O . ARG B 1 206 ? 8.968 55.784 108.405 1.00 130.74 570 ARG B O 1
ATOM 2537 N N . ALA B 1 207 ? 7.086 55.144 109.487 1.00 171.61 571 ALA B N 1
ATOM 2538 C CA . ALA B 1 207 ? 6.264 55.072 108.282 1.00 174.50 571 ALA B CA 1
ATOM 2539 C C . ALA B 1 207 ? 6.255 56.406 107.541 1.00 177.86 571 ALA B C 1
ATOM 2540 O O . ALA B 1 207 ? 6.407 56.451 106.319 1.00 181.07 571 ALA B O 1
ATOM 2542 N N . ARG B 1 208 ? 6.069 57.488 108.290 1.00 132.81 572 ARG B N 1
ATOM 2543 C CA . ARG B 1 208 ? 6.102 58.832 107.727 1.00 135.87 572 ARG B CA 1
ATOM 2544 C C . ARG B 1 208 ? 7.495 59.166 107.205 1.00 137.68 572 ARG B C 1
ATOM 2545 O O . ARG B 1 208 ? 7.641 59.830 106.178 1.00 141.21 572 ARG B O 1
ATOM 2547 N N . THR B 1 209 ? 8.514 58.712 107.930 1.00 135.31 573 THR B N 1
ATOM 2548 C CA . THR B 1 209 ? 9.902 58.961 107.554 1.00 136.68 573 THR B CA 1
ATOM 2549 C C . THR B 1 209 ? 10.217 58.401 106.173 1.00 139.67 573 THR B C 1
ATOM 2550 O O . THR B 1 209 ? 10.718 59.121 105.307 1.00 142.92 573 THR B O 1
ATOM 2560 N N . GLY B 1 211 ? 7.979 57.532 104.137 1.00 143.89 575 GLY B N 1
ATOM 2561 C CA . GLY B 1 211 ? 6.974 58.143 103.287 1.00 146.84 575 GLY B CA 1
ATOM 2562 C C . GLY B 1 211 ? 7.552 59.373 102.614 1.00 150.28 575 GLY B C 1
ATOM 2563 O O . GLY B 1 211 ? 7.307 59.626 101.434 1.00 153.90 575 GLY B O 1
ATOM 2564 N N . GLU B 1 212 ? 8.334 60.134 103.375 1.00 150.46 576 GLU B N 1
ATOM 2565 C CA . GLU B 1 212 ? 9.029 61.307 102.854 1.00 153.52 576 GLU B CA 1
ATOM 2566 C C . GLU B 1 212 ? 10.283 60.909 102.075 1.00 155.35 576 GLU B C 1
ATOM 2567 O O . GLU B 1 212 ? 10.684 61.588 101.128 1.00 159.03 576 GLU B O 1
ATOM 2569 N N . LEU B 1 213 ? 10.892 59.800 102.483 1.00 163.81 577 LEU B N 1
ATOM 2570 C CA . LEU B 1 213 ? 12.108 59.299 101.849 1.00 165.20 577 LEU B CA 1
ATOM 2571 C C . LEU B 1 213 ? 11.872 58.848 100.411 1.00 168.80 577 LEU B C 1
ATOM 2572 O O . LEU B 1 213 ? 12.701 59.090 99.537 1.00 171.86 577 LEU B O 1
ATOM 2574 N N . LYS B 1 214 ? 10.750 58.175 100.176 1.00 156.29 578 LYS B N 1
ATOM 2575 C CA . LYS B 1 214 ? 10.389 57.734 98.835 1.00 159.69 578 LYS B CA 1
ATOM 2576 C C . LYS B 1 214 ? 10.103 58.926 97.926 1.00 163.79 578 LYS B C 1
ATOM 2577 O O . LYS B 1 214 ? 10.438 58.906 96.742 1.00 167.47 578 LYS B O 1
ATOM 2579 N N . ASP B 1 215 ? 9.474 59.959 98.478 1.00 163.29 579 ASP B N 1
ATOM 2580 C CA . ASP B 1 215 ? 9.223 61.180 97.721 1.00 167.10 579 ASP B CA 1
ATOM 2581 C C . ASP B 1 215 ? 10.525 61.952 97.521 1.00 168.99 579 ASP B C 1
ATOM 2582 O O . ASP B 1 215 ? 10.624 62.813 96.647 1.00 172.87 579 ASP B O 1
ATOM 2584 N N . TYR B 1 216 ? 11.519 61.634 98.345 1.00 166.25 580 TYR B N 1
ATOM 2585 C CA . TYR B 1 216 ? 12.858 62.200 98.224 1.00 167.64 580 TYR B CA 1
ATOM 2586 C C . TYR B 1 216 ? 13.658 61.402 97.200 1.00 169.93 580 TYR B C 1
ATOM 2587 O O . TYR B 1 216 ? 14.681 61.860 96.691 1.00 172.37 580 TYR B O 1
ATOM 2589 N N . VAL B 1 217 ? 13.172 60.199 96.915 1.00 169.16 581 VAL B N 1
ATOM 2590 C CA . VAL B 1 217 ? 13.794 59.286 95.963 1.00 171.19 581 VAL B CA 1
ATOM 2591 C C . VAL B 1 217 ? 13.382 59.644 94.541 1.00 176.07 581 VAL B C 1
ATOM 2592 O O . VAL B 1 217 ? 14.095 59.348 93.582 1.00 179.04 581 VAL B O 1
ATOM 2594 N N . ASN B 1 218 ? 12.227 60.290 94.414 1.00 167.90 582 ASN B N 1
ATOM 2595 C CA . ASN B 1 218 ? 11.722 60.715 93.115 1.00 172.73 582 ASN B CA 1
ATOM 2596 C C . ASN B 1 218 ? 12.360 62.031 92.677 1.00 175.66 582 ASN B C 1
ATOM 2597 O O . ASN B 1 218 ? 11.749 62.837 91.976 1.00 179.76 582 ASN B O 1
ATOM 2599 N N . ASN B 1 219 ? 13.602 62.230 93.110 1.00 153.70 583 ASN B N 1
ATOM 2600 C CA . ASN B 1 219 ? 14.415 63.367 92.706 1.00 156.40 583 ASN B CA 1
ATOM 2601 C C . ASN B 1 219 ? 15.856 62.908 92.512 1.00 155.01 583 ASN B C 1
ATOM 2602 O O . ASN B 1 219 ? 16.181 61.748 92.769 1.00 151.74 583 ASN B O 1
ATOM 2604 N N . ASN B 1 220 ? 16.722 63.813 92.070 1.00 186.89 584 ASN B N 1
ATOM 2605 C CA . ASN B 1 220 ? 18.097 63.446 91.750 1.00 186.52 584 ASN B CA 1
ATOM 2606 C C . ASN B 1 220 ? 18.988 63.375 92.985 1.00 182.65 584 ASN B C 1
ATOM 2607 O O . ASN B 1 220 ? 19.355 62.288 93.433 1.00 178.95 584 ASN B O 1
ATOM 2609 N N . ALA B 1 229 ? 20.696 64.581 87.549 1.00 192.85 593 ALA B N 1
ATOM 2610 C CA . ALA B 1 229 ? 20.698 65.512 86.427 1.00 198.59 593 ALA B CA 1
ATOM 2611 C C . ALA B 1 229 ? 21.997 65.415 85.634 1.00 201.60 593 ALA B C 1
ATOM 2612 O O . ALA B 1 229 ? 22.331 64.358 85.099 1.00 201.53 593 ALA B O 1
ATOM 2614 N N . ASN B 1 230 ? 22.726 66.524 85.563 1.00 181.69 594 ASN B N 1
ATOM 2615 C CA . ASN B 1 230 ? 23.974 66.573 84.810 1.00 185.30 594 ASN B CA 1
ATOM 2616 C C . ASN B 1 230 ? 25.104 65.825 85.510 1.00 182.00 594 ASN B C 1
ATOM 2617 O O . ASN B 1 230 ? 25.398 66.078 86.678 1.00 178.64 594 ASN B O 1
ATOM 2619 N N . LYS B 1 231 ? 25.734 64.904 84.788 1.00 185.82 595 LYS B N 1
ATOM 2620 C CA . LYS B 1 231 ? 26.852 64.139 85.330 1.00 183.20 595 LYS B CA 1
ATOM 2621 C C . LYS B 1 231 ? 28.183 64.629 84.770 1.00 187.85 595 LYS B C 1
ATOM 2622 O O . LYS B 1 231 ? 28.989 65.217 85.493 1.00 187.40 595 LYS B O 1
ATOM 2624 N N . ASP B 1 232 ? 28.398 64.382 83.479 1.00 228.10 596 ASP B N 1
ATOM 2625 C CA . ASP B 1 232 ? 29.654 64.710 82.804 1.00 233.20 596 ASP B CA 1
ATOM 2626 C C . ASP B 1 232 ? 30.869 64.118 83.516 1.00 230.80 596 ASP B C 1
ATOM 2627 O O . ASP B 1 232 ? 31.630 64.836 84.165 1.00 230.99 596 ASP B O 1
ATOM 2629 N N . LYS B 1 233 ? 31.043 62.806 83.389 1.00 258.15 597 LYS B N 1
ATOM 2630 C CA . LYS B 1 233 ? 32.194 62.120 83.973 1.00 256.07 597 LYS B CA 1
ATOM 2631 C C . LYS B 1 233 ? 32.771 61.050 83.047 1.00 258.71 597 LYS B C 1
ATOM 2632 O O . LYS B 1 233 ? 32.031 60.256 82.465 1.00 258.45 597 LYS B O 1
ATOM 2634 N N . SER B 1 234 ? 34.093 61.041 82.911 1.00 241.93 598 SER B N 1
ATOM 2635 C CA . SER B 1 234 ? 34.764 60.106 82.013 1.00 245.26 598 SER B CA 1
ATOM 2636 C C . SER B 1 234 ? 35.778 59.217 82.731 1.00 242.18 598 SER B C 1
ATOM 2637 O O . SER B 1 234 ? 35.702 59.019 83.945 1.00 236.18 598 SER B O 1
ATOM 2639 N N . ASP B 1 235 ? 36.695 58.660 81.936 1.00 260.34 599 ASP B N 1
ATOM 2640 C CA . ASP B 1 235 ? 37.839 57.843 82.387 1.00 259.09 599 ASP B CA 1
ATOM 2641 C C . ASP B 1 235 ? 37.752 56.338 82.784 1.00 254.07 599 ASP B C 1
ATOM 2642 O O . ASP B 1 235 ? 38.754 55.828 83.286 1.00 252.91 599 ASP B O 1
ATOM 2644 N N . ALA B 1 236 ? 36.649 55.602 82.601 1.00 189.79 600 ALA B N 1
ATOM 2645 C CA . ALA B 1 236 ? 35.298 56.067 82.322 1.00 189.36 600 ALA B CA 1
ATOM 2646 C C . ALA B 1 236 ? 34.393 55.579 83.446 1.00 181.64 600 ALA B C 1
ATOM 2647 O O . ALA B 1 236 ? 33.678 56.360 84.074 1.00 179.07 600 ALA B O 1
ATOM 2649 N N . GLU B 1 237 ? 34.436 54.272 83.688 1.00 236.78 601 GLU B N 1
ATOM 2650 C CA . GLU B 1 237 ? 33.709 53.654 84.791 1.00 229.52 601 GLU B CA 1
ATOM 2651 C C . GLU B 1 237 ? 34.642 53.309 85.950 1.00 225.18 601 GLU B C 1
ATOM 2652 O O . GLU B 1 237 ? 34.203 52.819 86.990 1.00 219.04 601 GLU B O 1
ATOM 2654 N N . LEU B 1 238 ? 35.933 53.566 85.756 1.00 249.43 602 LEU B N 1
ATOM 2655 C CA . LEU B 1 238 ? 36.947 53.295 86.774 1.00 246.24 602 LEU B CA 1
ATOM 2656 C C . LEU B 1 238 ? 36.762 54.108 88.056 1.00 241.98 602 LEU B C 1
ATOM 2657 O O . LEU B 1 238 ? 37.217 53.711 89.129 1.00 237.53 602 LEU B O 1
ATOM 2659 N N . GLN B 1 239 ? 36.093 55.248 87.928 1.00 216.44 603 GLN B N 1
ATOM 2660 C CA . GLN B 1 239 ? 35.825 56.131 89.056 1.00 213.25 603 GLN B CA 1
ATOM 2661 C C . GLN B 1 239 ? 34.323 56.279 89.270 1.00 210.24 603 GLN B C 1
ATOM 2662 O O . GLN B 1 239 ? 33.874 56.762 90.311 1.00 206.61 603 GLN B O 1
ATOM 2664 N N . SER B 1 240 ? 33.553 55.858 88.271 1.00 176.37 604 SER B N 1
ATOM 2665 C CA . SER B 1 240 ? 32.099 55.965 88.311 1.00 174.85 604 SER B CA 1
ATOM 2666 C C . SER B 1 240 ? 31.473 55.134 89.428 1.00 170.64 604 SER B C 1
ATOM 2667 O O . SER B 1 240 ? 30.397 55.468 89.916 1.00 169.09 604 SER B O 1
ATOM 2669 N N . LEU B 1 241 ? 32.131 54.049 89.824 1.00 209.64 605 LEU B N 1
ATOM 2670 C CA . LEU B 1 241 ? 31.626 53.234 90.924 1.00 205.99 605 LEU B CA 1
ATOM 2671 C C . LEU B 1 241 ? 31.803 53.962 92.254 1.00 204.86 605 LEU B C 1
ATOM 2672 O O . LEU B 1 241 ? 30.960 53.861 93.151 1.00 202.16 605 LEU B O 1
ATOM 2674 N N . PHE B 1 242 ? 32.891 54.718 92.363 1.00 177.30 606 PHE B N 1
ATOM 2675 C CA . PHE B 1 242 ? 33.171 55.493 93.565 1.00 177.32 606 PHE B CA 1
ATOM 2676 C C . PHE B 1 242 ? 32.239 56.694 93.638 1.00 177.83 606 PHE B C 1
ATOM 2677 O O . PHE B 1 242 ? 31.710 57.021 94.702 1.00 176.30 606 PHE B O 1
ATOM 2679 N N . GLU B 1 243 ? 32.045 57.347 92.496 1.00 169.91 607 GLU B N 1
ATOM 2680 C CA . GLU B 1 243 ? 31.119 58.469 92.395 1.00 171.18 607 GLU B CA 1
ATOM 2681 C C . GLU B 1 243 ? 29.697 58.022 92.715 1.00 168.00 607 GLU B C 1
ATOM 2682 O O . GLU B 1 243 ? 28.950 58.730 93.390 1.00 167.66 607 GLU B O 1
ATOM 2684 N N . SER B 1 244 ? 29.332 56.844 92.221 1.00 249.66 608 SER B N 1
ATOM 2685 C CA . SER B 1 244 ? 28.018 56.270 92.482 1.00 246.83 608 SER B CA 1
ATOM 2686 C C . SER B 1 244 ? 27.862 55.955 93.963 1.00 243.45 608 SER B C 1
ATOM 2687 O O . SER B 1 244 ? 26.806 56.192 94.550 1.00 241.84 608 SER B O 1
ATOM 2689 N N . GLU B 1 245 ? 28.918 55.415 94.562 1.00 166.91 609 GLU B N 1
ATOM 2690 C CA . GLU B 1 245 ? 28.894 55.080 95.981 1.00 164.29 609 GLU B CA 1
ATOM 2691 C C . GLU B 1 245 ? 28.798 56.326 96.861 1.00 165.25 609 GLU B C 1
ATOM 2692 O O . GLU B 1 245 ? 28.195 56.288 97.933 1.00 163.06 609 GLU B O 1
ATOM 2694 N N . LEU B 1 246 ? 29.391 57.427 96.410 1.00 232.42 610 LEU B N 1
ATOM 2695 C CA . LEU B 1 246 ? 29.362 58.668 97.180 1.00 234.28 610 LEU B CA 1
ATOM 2696 C C . LEU B 1 246 ? 28.037 59.420 97.047 1.00 234.39 610 LEU B C 1
ATOM 2697 O O . LEU B 1 246 ? 27.611 60.110 97.973 1.00 234.55 610 LEU B O 1
ATOM 2699 N N . ALA B 1 247 ? 27.391 59.285 95.892 1.00 191.87 611 ALA B N 1
ATOM 2700 C CA . ALA B 1 247 ? 26.130 59.974 95.621 1.00 192.74 611 ALA B CA 1
ATOM 2701 C C . ALA B 1 247 ? 24.951 59.350 96.366 1.00 188.89 611 ALA B C 1
ATOM 2702 O O . ALA B 1 247 ? 23.845 59.890 96.365 1.00 189.42 611 ALA B O 1
ATOM 2704 N N . LYS B 1 248 ? 25.201 58.208 96.996 1.00 169.45 612 LYS B N 1
ATOM 2705 C CA . LYS B 1 248 ? 24.165 57.438 97.679 1.00 165.69 612 LYS B CA 1
ATOM 2706 C C . LYS B 1 248 ? 24.059 57.695 99.182 1.00 164.03 612 LYS B C 1
ATOM 2707 O O . LYS B 1 248 ? 23.349 56.972 99.881 1.00 160.76 612 LYS B O 1
ATOM 2709 N N . PHE B 1 249 ? 24.751 58.711 99.689 1.00 180.83 613 PHE B N 1
ATOM 2710 C CA . PHE B 1 249 ? 24.726 58.962 101.128 1.00 179.90 613 PHE B CA 1
ATOM 2711 C C . PHE B 1 249 ? 23.543 59.818 101.584 1.00 180.25 613 PHE B C 1
ATOM 2712 O O . PHE B 1 249 ? 23.218 59.849 102.781 1.00 178.82 613 PHE B O 1
ATOM 2714 N N . GLU B 1 250 ? 22.895 60.496 100.639 1.00 246.78 614 GLU B N 1
ATOM 2715 C CA . GLU B 1 250 ? 21.724 61.305 100.962 1.00 246.06 614 GLU B CA 1
ATOM 2716 C C . GLU B 1 250 ? 20.657 60.399 101.563 1.00 240.20 614 GLU B C 1
ATOM 2717 O O . GLU B 1 250 ? 19.996 60.760 102.537 1.00 237.35 614 GLU B O 1
ATOM 2719 N N . PRO B 1 251 ? 20.494 59.208 100.968 1.00 312.17 615 PRO B N 1
ATOM 2720 C CA . PRO B 1 251 ? 19.604 58.103 101.329 1.00 306.96 615 PRO B CA 1
ATOM 2721 C C . PRO B 1 251 ? 20.162 57.339 102.523 1.00 302.20 615 PRO B C 1
ATOM 2722 O O . PRO B 1 251 ? 19.446 56.568 103.163 1.00 297.35 615 PRO B O 1
ATOM 2724 N N . LEU B 1 252 ? 21.436 57.575 102.821 1.00 205.15 616 LEU B N 1
ATOM 2725 C CA . LEU B 1 252 ? 22.112 56.907 103.926 1.00 201.43 616 LEU B CA 1
ATOM 2726 C C . LEU B 1 252 ? 21.847 57.616 105.243 1.00 199.02 616 LEU B C 1
ATOM 2727 O O . LEU B 1 252 ? 21.719 56.965 106.274 1.00 194.52 616 LEU B O 1
ATOM 2729 N N . THR B 1 253 ? 21.811 58.946 105.226 1.00 203.72 617 THR B N 1
ATOM 2730 C CA . THR B 1 253 ? 21.431 59.678 106.433 1.00 201.94 617 THR B CA 1
ATOM 2731 C C . THR B 1 253 ? 19.983 59.338 106.801 1.00 198.13 617 THR B C 1
ATOM 2732 O O . THR B 1 253 ? 19.646 59.113 107.973 1.00 194.30 617 THR B O 1
ATOM 2734 N N . THR B 1 254 ? 19.136 59.282 105.777 1.00 198.09 618 THR B N 1
ATOM 2735 C CA . THR B 1 254 ? 17.737 58.910 105.940 1.00 195.04 618 THR B CA 1
ATOM 2736 C C . THR B 1 254 ? 17.635 57.470 106.425 1.00 189.81 618 THR B C 1
ATOM 2737 O O . THR B 1 254 ? 16.763 57.133 107.225 1.00 186.01 618 THR B O 1
ATOM 2739 N N . ARG B 1 255 ? 18.535 56.625 105.930 1.00 189.97 619 ARG B N 1
ATOM 2740 C CA . ARG B 1 255 ? 18.609 55.237 106.368 1.00 185.54 619 ARG B CA 1
ATOM 2741 C C . ARG B 1 255 ? 19.016 55.168 107.835 1.00 182.33 619 ARG B C 1
ATOM 2742 O O . ARG B 1 255 ? 18.601 54.268 108.559 1.00 177.95 619 ARG B O 1
ATOM 2744 N N . ILE B 1 256 ? 19.848 56.114 108.256 1.00 204.89 620 ILE B N 1
ATOM 2745 C CA . ILE B 1 256 ? 20.289 56.198 109.641 1.00 202.63 620 ILE B CA 1
ATOM 2746 C C . ILE B 1 256 ? 19.119 56.555 110.548 1.00 200.04 620 ILE B C 1
ATOM 2747 O O . ILE B 1 256 ? 18.924 55.929 111.590 1.00 196.17 620 ILE B O 1
ATOM 2749 N N . GLU B 1 257 ? 18.347 57.565 110.155 1.00 189.20 621 GLU B N 1
ATOM 2750 C CA . GLU B 1 257 ? 17.169 57.947 110.933 1.00 187.44 621 GLU B CA 1
ATOM 2751 C C . GLU B 1 257 ? 16.128 56.822 110.970 1.00 183.28 621 GLU B C 1
ATOM 2752 O O . GLU B 1 257 ? 15.509 56.558 112.008 1.00 180.07 621 GLU B O 1
ATOM 2754 N N . ALA B 1 258 ? 15.956 56.155 109.832 1.00 196.10 622 ALA B N 1
ATOM 2755 C CA . ALA B 1 258 ? 15.023 55.039 109.713 1.00 192.54 622 ALA B CA 1
ATOM 2756 C C . ALA B 1 258 ? 15.419 53.892 110.636 1.00 188.12 622 ALA B C 1
ATOM 2757 O O . ALA B 1 258 ? 14.592 53.368 111.381 1.00 184.58 622 ALA B O 1
ATOM 2759 N N . THR B 1 259 ? 16.689 53.506 110.569 1.00 192.87 623 THR B N 1
ATOM 2760 C CA . THR B 1 259 ? 17.237 52.460 111.425 1.00 189.40 623 THR B CA 1
ATOM 2761 C C . THR B 1 259 ? 17.151 52.864 112.891 1.00 187.52 623 THR B C 1
ATOM 2762 O O . THR B 1 259 ? 17.024 52.014 113.771 1.00 183.87 623 THR B O 1
ATOM 2764 N N . ILE B 1 260 ? 17.232 54.166 113.145 1.00 217.67 624 ILE B N 1
ATOM 2765 C CA . ILE B 1 260 ? 17.118 54.692 114.499 1.00 216.69 624 ILE B CA 1
ATOM 2766 C C . ILE B 1 260 ? 15.706 54.466 115.027 1.00 213.89 624 ILE B C 1
ATOM 2767 O O . ILE B 1 260 ? 15.522 54.054 116.173 1.00 211.03 624 ILE B O 1
ATOM 2769 N N . PHE B 1 261 ? 14.711 54.741 114.188 1.00 164.11 625 PHE B N 1
ATOM 2770 C CA . PHE B 1 261 ? 13.319 54.517 114.571 1.00 161.88 625 PHE B CA 1
ATOM 2771 C C . PHE B 1 261 ? 13.033 53.023 114.740 1.00 157.49 625 PHE B C 1
ATOM 2772 O O . PHE B 1 261 ? 12.321 52.615 115.658 1.00 154.66 625 PHE B O 1
ATOM 2774 N N . LYS B 1 262 ? 13.594 52.220 113.843 1.00 194.88 626 LYS B N 1
ATOM 2775 C CA . LYS B 1 262 ? 13.459 50.765 113.876 1.00 191.20 626 LYS B CA 1
ATOM 2776 C C . LYS B 1 262 ? 14.078 50.149 115.130 1.00 188.45 626 LYS B C 1
ATOM 2777 O O . LYS B 1 262 ? 13.580 49.154 115.658 1.00 185.01 626 LYS B O 1
ATOM 2779 N N . GLN B 1 263 ? 15.168 50.749 115.594 1.00 194.26 627 GLN B N 1
ATOM 2780 C CA . GLN B 1 263 ? 15.913 50.264 116.754 1.00 192.38 627 GLN B CA 1
ATOM 2781 C C . GLN B 1 263 ? 15.150 50.366 118.074 1.00 190.16 627 GLN B C 1
ATOM 2782 O O . GLN B 1 263 ? 15.565 49.783 119.076 1.00 188.22 627 GLN B O 1
ATOM 2784 N N . GLY B 1 264 ? 14.041 51.100 118.082 1.00 149.26 628 GLY B N 1
ATOM 2785 C CA . GLY B 1 264 ? 13.246 51.265 119.289 1.00 147.79 628 GLY B CA 1
ATOM 2786 C C . GLY B 1 264 ? 12.529 50.020 119.790 1.00 143.77 628 GLY B C 1
ATOM 2787 O O . GLY B 1 264 ? 11.448 50.108 120.374 1.00 142.77 628 GLY B O 1
ATOM 2788 N N . SER B 1 265 ? 13.131 48.858 119.555 1.00 139.30 629 SER B N 1
ATOM 2789 C CA . SER B 1 265 ? 12.630 47.585 120.062 1.00 137.46 629 SER B CA 1
ATOM 2790 C C . SER B 1 265 ? 12.767 47.528 121.582 1.00 135.00 629 SER B C 1
ATOM 2791 O O . SER B 1 265 ? 12.029 46.810 122.264 1.00 132.93 629 SER B O 1
ATOM 2793 N N . THR B 1 266 ? 13.732 48.286 122.096 1.00 88.04 630 THR B N 1
ATOM 2794 C CA . THR B 1 266 ? 13.977 48.394 123.530 1.00 85.94 630 THR B CA 1
ATOM 2795 C C . THR B 1 266 ? 12.726 48.805 124.298 1.00 82.92 630 THR B C 1
ATOM 2796 O O . THR B 1 266 ? 12.438 48.247 125.352 1.00 80.81 630 THR B O 1
ATOM 2798 N N . ILE B 1 267 ? 11.997 49.787 123.779 1.00 59.05 631 ILE B N 1
ATOM 2799 C CA . ILE B 1 267 ? 10.747 50.218 124.399 1.00 56.38 631 ILE B CA 1
ATOM 2800 C C . ILE B 1 267 ? 9.755 49.058 124.489 1.00 54.79 631 ILE B C 1
ATOM 2801 O O . ILE B 1 267 ? 9.063 48.892 125.495 1.00 52.34 631 ILE B O 1
ATOM 2803 N N . ASN B 1 268 ? 9.692 48.261 123.427 1.00 104.57 632 ASN B N 1
ATOM 2804 C CA . ASN B 1 268 ? 8.822 47.091 123.386 1.00 104.88 632 ASN B CA 1
ATOM 2805 C C . ASN B 1 268 ? 9.203 46.066 124.449 1.00 103.84 632 ASN B C 1
ATOM 2806 O O . ASN B 1 268 ? 8.351 45.593 125.203 1.00 102.28 632 ASN B O 1
ATOM 2808 N N . GLY B 1 269 ? 10.487 45.722 124.495 1.00 131.66 633 GLY B N 1
ATOM 2809 C CA . GLY B 1 269 ? 10.992 44.781 125.480 1.00 130.59 633 GLY B CA 1
ATOM 2810 C C . GLY B 1 269 ? 10.751 45.251 126.904 1.00 128.34 633 GLY B C 1
ATOM 2811 O O . GLY B 1 269 ? 10.396 44.460 127.779 1.00 126.94 633 GLY B O 1
ATOM 2812 N N . VAL B 1 270 ? 10.953 46.544 127.134 1.00 90.56 634 VAL B N 1
ATOM 2813 C CA . VAL B 1 270 ? 10.706 47.153 128.436 1.00 88.48 634 VAL B CA 1
ATOM 2814 C C . VAL B 1 270 ? 9.229 47.057 128.802 1.00 86.81 634 VAL B C 1
ATOM 2815 O O . VAL B 1 270 ? 8.881 46.808 129.957 1.00 85.07 634 VAL B O 1
ATOM 2817 N N . LYS B 1 271 ? 8.367 47.264 127.811 1.00 71.35 635 LYS B N 1
ATOM 2818 C CA . LYS B 1 271 ? 6.929 47.124 128.002 1.00 69.40 635 LYS B CA 1
ATOM 2819 C C . LYS B 1 271 ? 6.601 45.692 128.406 1.00 68.71 635 LYS B C 1
ATOM 2820 O O . LYS B 1 271 ? 5.749 45.455 129.263 1.00 66.83 635 LYS B O 1
ATOM 2822 N N . ILE B 1 272 ? 7.282 44.741 127.774 1.00 77.77 636 ILE B N 1
ATOM 2823 C CA . ILE B 1 272 ? 7.105 43.328 128.087 1.00 77.84 636 ILE B CA 1
ATOM 2824 C C . ILE B 1 272 ? 7.504 43.027 129.530 1.00 76.08 636 ILE B C 1
ATOM 2825 O O . ILE B 1 272 ? 6.747 42.402 130.272 1.00 75.26 636 ILE B O 1
ATOM 2827 N N . GLU B 1 273 ? 8.700 43.465 129.916 1.00 108.82 637 GLU B N 1
ATOM 2828 C CA . GLU B 1 273 ? 9.211 43.235 131.266 1.00 107.12 637 GLU B CA 1
ATOM 2829 C C . GLU B 1 273 ? 8.329 43.878 132.337 1.00 105.59 637 GLU B C 1
ATOM 2830 O O . GLU B 1 273 ? 8.079 43.283 133.387 1.00 104.48 637 GLU B O 1
ATOM 2832 N N . LEU B 1 274 ? 7.860 45.093 132.068 1.00 59.98 638 LEU B N 1
ATOM 2833 C CA . LEU B 1 274 ? 6.983 45.796 132.999 1.00 57.98 638 LEU B CA 1
ATOM 2834 C C . LEU B 1 274 ? 5.621 45.111 133.069 1.00 56.69 638 LEU B C 1
ATOM 2835 O O . LEU B 1 274 ? 4.956 45.131 134.106 1.00 55.20 638 LEU B O 1
ATOM 2837 N N . ASP B 1 275 ? 5.218 44.499 131.960 1.00 106.11 639 ASP B N 1
ATOM 2838 C CA . ASP B 1 275 ? 3.983 43.727 131.919 1.00 106.37 639 ASP B CA 1
ATOM 2839 C C . ASP B 1 275 ? 4.142 42.498 132.803 1.00 105.38 639 ASP B C 1
ATOM 2840 O O . ASP B 1 275 ? 3.218 42.108 133.516 1.00 103.73 639 ASP B O 1
ATOM 2842 N N . ASN B 1 276 ? 5.321 41.887 132.739 1.00 118.42 640 ASN B N 1
ATOM 2843 C CA . ASN B 1 276 ? 5.652 40.753 133.591 1.00 117.17 640 ASN B CA 1
ATOM 2844 C C . ASN B 1 276 ? 5.625 41.144 135.065 1.00 115.61 640 ASN B C 1
ATOM 2845 O O . ASN B 1 276 ? 5.107 40.405 135.901 1.00 114.34 640 ASN B O 1
ATOM 2847 N N . ILE B 1 277 ? 6.195 42.305 135.375 1.00 79.75 641 ILE B N 1
ATOM 2848 C CA . ILE B 1 277 ? 6.203 42.818 136.741 1.00 78.34 641 ILE B CA 1
ATOM 2849 C C . ILE B 1 277 ? 4.783 43.069 137.246 1.00 77.90 641 ILE B C 1
ATOM 2850 O O . ILE B 1 277 ? 4.463 42.769 138.396 1.00 76.77 641 ILE B O 1
ATOM 2852 N N . PHE B 1 278 ? 3.936 43.618 136.380 1.00 59.48 642 PHE B N 1
ATOM 2853 C CA . PHE B 1 278 ? 2.539 43.871 136.727 1.00 57.94 642 PHE B CA 1
ATOM 2854 C C . PHE B 1 278 ? 1.770 42.557 136.842 1.00 57.97 642 PHE B C 1
ATOM 2855 O O . PHE B 1 278 ? 0.728 42.485 137.492 1.00 56.93 642 PHE B O 1
ATOM 2857 N N . GLY B 1 279 ? 2.297 41.525 136.194 1.00 103.13 643 GLY B N 1
ATOM 2858 C CA . GLY B 1 279 ? 1.713 40.198 136.220 1.00 101.76 643 GLY B CA 1
ATOM 2859 C C . GLY B 1 279 ? 2.176 39.412 137.430 1.00 100.96 643 GLY B C 1
ATOM 2860 O O . GLY B 1 279 ? 1.581 38.396 137.791 1.00 101.15 643 GLY B O 1
ATOM 2861 N N . LEU B 1 280 ? 3.245 39.890 138.057 1.00 160.33 644 LEU B N 1
ATOM 2862 C CA . LEU B 1 280 ? 3.819 39.235 139.227 1.00 160.60 644 LEU B CA 1
ATOM 2863 C C . LEU B 1 280 ? 3.037 39.550 140.498 1.00 159.49 644 LEU B C 1
ATOM 2864 O O . LEU B 1 280 ? 3.083 38.788 141.464 1.00 159.94 644 LEU B O 1
ATOM 2866 N N . THR B 1 281 ? 2.324 40.672 140.498 1.00 47.38 645 THR B N 1
ATOM 2867 C CA . THR B 1 281 ? 1.552 41.077 141.667 1.00 46.39 645 THR B CA 1
ATOM 2868 C C . THR B 1 281 ? 0.401 40.101 141.897 1.00 46.40 645 THR B C 1
ATOM 2869 O O . THR B 1 281 ? -0.729 40.337 141.469 1.00 45.58 645 THR B O 1
ATOM 2871 N N . GLY B 1 282 ? 0.710 39.001 142.577 1.00 136.60 646 GLY B N 1
ATOM 2872 C CA . GLY B 1 282 ? -0.231 37.915 142.782 1.00 137.06 646 GLY B CA 1
ATOM 2873 C C . GLY B 1 282 ? 0.153 37.082 143.990 1.00 138.13 646 GLY B C 1
ATOM 2874 O O . GLY B 1 282 ? 0.469 37.626 145.048 1.00 137.99 646 GLY B O 1
ATOM 2875 N N . ILE B 1 283 ? 0.107 35.761 143.834 1.00 76.24 647 ILE B N 1
ATOM 2876 C CA . ILE B 1 283 ? 0.480 34.832 144.900 1.00 77.50 647 ILE B CA 1
ATOM 2877 C C . ILE B 1 283 ? 1.880 35.117 145.443 1.00 77.98 647 ILE B C 1
ATOM 2878 O O . ILE B 1 283 ? 2.726 35.674 144.742 1.00 77.76 647 ILE B O 1
ATOM 2880 N N . GLN B 1 284 ? 2.120 34.730 146.691 1.00 96.61 648 GLN B N 1
ATOM 2881 C CA . GLN B 1 284 ? 3.392 35.015 147.347 1.00 97.13 648 GLN B CA 1
ATOM 2882 C C . GLN B 1 284 ? 3.684 34.025 148.477 1.00 98.64 648 GLN B C 1
ATOM 2883 O O . GLN B 1 284 ? 2.760 33.548 149.135 1.00 99.00 648 GLN B O 1
ATOM 2885 N N . ASP B 1 285 ? 4.959 33.708 148.701 1.00 123.60 649 ASP B N 1
ATOM 2886 C CA . ASP B 1 285 ? 6.063 34.195 147.873 1.00 123.46 649 ASP B CA 1
ATOM 2887 C C . ASP B 1 285 ? 7.080 33.109 147.515 1.00 124.97 649 ASP B C 1
ATOM 2888 O O . ASP B 1 285 ? 8.156 33.046 148.111 1.00 125.90 649 ASP B O 1
ATOM 2890 N N . LYS B 1 286 ? 6.750 32.257 146.548 1.00 161.55 650 LYS B N 1
ATOM 2891 C CA . LYS B 1 286 ? 5.452 32.271 145.885 1.00 160.64 650 LYS B CA 1
ATOM 2892 C C . LYS B 1 286 ? 4.749 30.932 146.077 1.00 161.57 650 LYS B C 1
ATOM 2893 O O . LYS B 1 286 ? 3.862 30.795 146.920 1.00 161.53 650 LYS B O 1
ATOM 2895 N N . THR B 1 287 ? 5.158 29.948 145.283 1.00 46.93 651 THR B N 1
ATOM 2896 C CA . THR B 1 287 ? 4.630 28.592 145.374 1.00 48.08 651 THR B CA 1
ATOM 2897 C C . THR B 1 287 ? 5.757 27.578 145.208 1.00 49.63 651 THR B C 1
ATOM 2898 O O . THR B 1 287 ? 6.816 27.908 144.677 1.00 49.74 651 THR B O 1
ATOM 2900 N N . PRO B 1 288 ? 5.538 26.342 145.675 1.00 87.09 652 PRO B N 1
ATOM 2901 C CA . PRO B 1 288 ? 6.628 25.362 145.624 1.00 88.65 652 PRO B CA 1
ATOM 2902 C C . PRO B 1 288 ? 6.790 24.727 144.244 1.00 89.11 652 PRO B C 1
ATOM 2903 O O . PRO B 1 288 ? 7.605 25.189 143.446 1.00 88.95 652 PRO B O 1
ATOM 2905 N N . GLU B 1 289 ? 6.018 23.679 143.973 1.00 116.91 653 GLU B N 1
ATOM 2906 C CA . GLU B 1 289 ? 6.069 22.990 142.687 1.00 115.97 653 GLU B CA 1
ATOM 2907 C C . GLU B 1 289 ? 5.447 23.820 141.569 1.00 114.70 653 GLU B C 1
ATOM 2908 O O . GLU B 1 289 ? 5.853 23.723 140.410 1.00 113.95 653 GLU B O 1
ATOM 2910 N N . GLU B 1 290 ? 4.461 24.637 141.924 1.00 96.41 654 GLU B N 1
ATOM 2911 C CA . GLU B 1 290 ? 3.762 25.472 140.953 1.00 95.37 654 GLU B CA 1
ATOM 2912 C C . GLU B 1 290 ? 4.666 26.528 140.323 1.00 95.08 654 GLU B C 1
ATOM 2913 O O . GLU B 1 290 ? 4.367 27.040 139.247 1.00 94.24 654 GLU B O 1
ATOM 2915 N N . GLN B 1 291 ? 5.763 26.860 140.996 1.00 64.81 655 GLN B N 1
ATOM 2916 C CA . GLN B 1 291 ? 6.722 27.814 140.449 1.00 64.88 655 GLN B CA 1
ATOM 2917 C C . GLN B 1 291 ? 7.484 27.189 139.283 1.00 64.36 655 GLN B C 1
ATOM 2918 O O . GLN B 1 291 ? 7.573 27.770 138.196 1.00 63.80 655 GLN B O 1
ATOM 2920 N N . LYS B 1 292 ? 8.023 25.997 139.517 1.00 103.26 656 LYS B N 1
ATOM 2921 C CA . LYS B 1 292 ? 8.741 25.259 138.485 1.00 102.94 656 LYS B CA 1
ATOM 2922 C C . LYS B 1 292 ? 7.795 24.861 137.358 1.00 101.82 656 LYS B C 1
ATOM 2923 O O . LYS B 1 292 ? 8.188 24.812 136.194 1.00 101.36 656 LYS B O 1
ATOM 2925 N N . ALA B 1 293 ? 6.548 24.575 137.716 1.00 79.74 657 ALA B N 1
ATOM 2926 C CA . ALA B 1 293 ? 5.528 24.233 136.733 1.00 78.85 657 ALA B CA 1
ATOM 2927 C C . ALA B 1 293 ? 5.197 25.434 135.852 1.00 78.13 657 ALA B C 1
ATOM 2928 O O . ALA B 1 293 ? 5.053 25.301 134.636 1.00 77.48 657 ALA B O 1
ATOM 2930 N N . GLU B 1 294 ? 5.072 26.602 136.474 1.00 65.28 658 GLU B N 1
ATOM 2931 C CA . GLU B 1 294 ? 4.799 27.835 135.746 1.00 64.87 658 GLU B CA 1
ATOM 2932 C C . GLU B 1 294 ? 5.954 28.177 134.813 1.00 64.94 658 GLU B C 1
ATOM 2933 O O . GLU B 1 294 ? 5.741 28.573 133.667 1.00 64.41 658 GLU B O 1
ATOM 2935 N N . LEU B 1 295 ? 7.178 28.028 135.312 1.00 80.75 659 LEU B N 1
ATOM 2936 C CA . LEU B 1 295 ? 8.364 28.262 134.496 1.00 81.07 659 LEU B CA 1
ATOM 2937 C C . LEU B 1 295 ? 8.416 27.296 133.317 1.00 80.43 659 LEU B C 1
ATOM 2938 O O . LEU B 1 295 ? 8.772 27.680 132.203 1.00 80.31 659 LEU B O 1
ATOM 2940 N N . GLU B 1 296 ? 8.059 26.041 133.573 1.00 55.11 660 GLU B N 1
ATOM 2941 C CA . GLU B 1 296 ? 8.007 25.023 132.530 1.00 54.67 660 GLU B CA 1
ATOM 2942 C C . GLU B 1 296 ? 6.987 25.383 131.456 1.00 53.81 660 GLU B C 1
ATOM 2943 O O . GLU B 1 296 ? 7.254 25.239 130.263 1.00 53.59 660 GLU B O 1
ATOM 2945 N N . ARG B 1 297 ? 5.818 25.844 131.888 1.00 71.80 661 ARG B N 1
ATOM 2946 C CA . ARG B 1 297 ? 4.779 26.286 130.964 1.00 71.10 661 ARG B CA 1
ATOM 2947 C C . ARG B 1 297 ? 5.259 27.469 130.133 1.00 71.12 661 ARG B C 1
ATOM 2948 O O . ARG B 1 297 ? 4.995 27.545 128.935 1.00 70.73 661 ARG B O 1
ATOM 2950 N N . LYS B 1 298 ? 5.962 28.392 130.780 1.00 85.04 662 LYS B N 1
ATOM 2951 C CA . LYS B 1 298 ? 6.521 29.553 130.098 1.00 85.42 662 LYS B CA 1
ATOM 2952 C C . LYS B 1 298 ? 7.520 29.144 129.022 1.00 85.62 662 LYS B C 1
ATOM 2953 O O . LYS B 1 298 ? 7.465 29.633 127.894 1.00 85.53 662 LYS B O 1
ATOM 2955 N N . LEU B 1 299 ? 8.433 28.246 129.377 1.00 102.77 663 LEU B N 1
ATOM 2956 C CA . LEU B 1 299 ? 9.441 27.773 128.436 1.00 103.13 663 LEU B CA 1
ATOM 2957 C C . LEU B 1 299 ? 8.830 26.932 127.320 1.00 102.42 663 LEU B C 1
ATOM 2958 O O . LEU B 1 299 ? 9.379 26.855 126.220 1.00 102.66 663 LEU B O 1
ATOM 2960 N N . PHE B 1 300 ? 7.692 26.306 127.602 1.00 74.07 664 PHE B N 1
ATOM 2961 C CA . PHE B 1 300 ? 7.010 25.497 126.599 1.00 73.57 664 PHE B CA 1
ATOM 2962 C C . PHE B 1 300 ? 6.270 26.374 125.597 1.00 73.15 664 PHE B C 1
ATOM 2963 O O . PHE B 1 300 ? 6.323 26.136 124.391 1.00 73.13 664 PHE B O 1
ATOM 2965 N N . PHE B 1 301 ? 5.579 27.389 126.104 1.00 53.36 665 PHE B N 1
ATOM 2966 C CA . PHE B 1 301 ? 4.860 28.323 125.248 1.00 53.11 665 PHE B CA 1
ATOM 2967 C C . PHE B 1 301 ? 5.815 29.194 124.441 1.00 53.74 665 PHE B C 1
ATOM 2968 O O . PHE B 1 301 ? 5.456 29.703 123.382 1.00 53.70 665 PHE B O 1
ATOM 2970 N N . ASP B 1 302 ? 7.032 29.372 124.946 1.00 61.72 666 ASP B N 1
ATOM 2971 C CA . ASP B 1 302 ? 8.019 30.164 124.226 1.00 62.61 666 ASP B CA 1
ATOM 2972 C C . ASP B 1 302 ? 8.718 29.315 123.174 1.00 62.82 666 ASP B C 1
ATOM 2973 O O . ASP B 1 302 ? 9.467 29.832 122.344 1.00 63.60 666 ASP B O 1
ATOM 2975 N N . LYS B 1 303 ? 8.467 28.011 123.206 1.00 79.34 667 LYS B N 1
ATOM 2976 C CA . LYS B 1 303 ? 9.007 27.119 122.191 1.00 79.61 667 LYS B CA 1
ATOM 2977 C C . LYS B 1 303 ? 8.024 26.991 121.039 1.00 79.12 667 LYS B C 1
ATOM 2978 O O . LYS B 1 303 ? 8.391 26.586 119.936 1.00 79.50 667 LYS B O 1
ATOM 2980 N N . LEU B 1 304 ? 6.769 27.340 121.303 1.00 51.07 668 LEU B N 1
ATOM 2981 C CA . LEU B 1 304 ? 5.744 27.337 120.270 1.00 50.70 668 LEU B CA 1
ATOM 2982 C C . LEU B 1 304 ? 5.915 28.517 119.322 1.00 51.16 668 LEU B C 1
ATOM 2983 O O . LEU B 1 304 ? 5.756 28.375 118.113 1.00 51.36 668 LEU B O 1
ATOM 2985 N N . GLU B 1 305 ? 6.228 29.683 119.880 1.00 44.86 669 GLU B N 1
ATOM 2986 C CA . GLU B 1 305 ? 6.439 30.886 119.081 1.00 45.59 669 GLU B CA 1
ATOM 2987 C C . GLU B 1 305 ? 7.578 30.740 118.073 1.00 46.52 669 GLU B C 1
ATOM 2988 O O . GLU B 1 305 ? 7.455 31.150 116.916 1.00 46.97 669 GLU B O 1
ATOM 2990 N N . GLU B 1 306 ? 8.682 30.147 118.520 1.00 80.54 670 GLU B N 1
ATOM 2991 C CA . GLU B 1 306 ? 9.834 29.914 117.656 1.00 81.05 670 GLU B CA 1
ATOM 2992 C C . GLU B 1 306 ? 9.471 29.035 116.468 1.00 81.31 670 GLU B C 1
ATOM 2993 O O . GLU B 1 306 ? 9.751 29.376 115.320 1.00 82.97 670 GLU B O 1
ATOM 2995 N N . ALA B 1 307 ? 8.843 27.901 116.757 1.00 39.01 671 ALA B N 1
ATOM 2996 C CA . ALA B 1 307 ? 8.412 26.976 115.719 1.00 38.97 671 ALA B CA 1
ATOM 2997 C C . ALA B 1 307 ? 7.378 27.599 114.789 1.00 38.80 671 ALA B C 1
ATOM 2998 O O . ALA B 1 307 ? 7.346 27.298 113.599 1.00 39.31 671 ALA B O 1
ATOM 3000 N N . THR B 1 308 ? 6.528 28.460 115.339 1.00 72.84 672 THR B N 1
ATOM 3001 C CA . THR B 1 308 ? 5.526 29.152 114.540 1.00 74.80 672 THR B CA 1
ATOM 3002 C C . THR B 1 308 ? 6.183 30.093 113.540 1.00 77.62 672 THR B C 1
ATOM 3003 O O . THR B 1 308 ? 5.853 30.079 112.354 1.00 79.53 672 THR B O 1
ATOM 3005 N N . THR B 1 309 ? 7.118 30.906 114.023 1.00 54.47 673 THR B N 1
ATOM 3006 C CA . THR B 1 309 ? 7.853 31.817 113.154 1.00 55.83 673 THR B CA 1
ATOM 3007 C C . THR B 1 309 ? 8.660 31.067 112.096 1.00 56.66 673 THR B C 1
ATOM 3008 O O . THR B 1 309 ? 8.679 31.451 110.924 1.00 61.10 673 THR B O 1
ATOM 3010 N N . LYS B 1 310 ? 9.314 29.988 112.515 1.00 66.55 674 LYS B N 1
ATOM 3011 C CA . LYS B 1 310 ? 10.135 29.188 111.613 1.00 64.29 674 LYS B CA 1
ATOM 3012 C C . LYS B 1 310 ? 9.310 28.516 110.522 1.00 64.63 674 LYS B C 1
ATOM 3013 O O . LYS B 1 310 ? 9.688 28.526 109.352 1.00 68.61 674 LYS B O 1
ATOM 3015 N N . PHE B 1 311 ? 8.183 27.930 110.910 1.00 50.79 675 PHE B N 1
ATOM 3016 C CA . PHE B 1 311 ? 7.292 27.280 109.956 1.00 50.79 675 PHE B CA 1
ATOM 3017 C C . PHE B 1 311 ? 6.645 28.302 109.032 1.00 51.16 675 PHE B C 1
ATOM 3018 O O . PHE B 1 311 ? 6.368 28.011 107.870 1.00 51.86 675 PHE B O 1
ATOM 3020 N N . THR B 1 312 ? 6.399 29.498 109.557 1.00 45.74 676 THR B N 1
ATOM 3021 C CA . THR B 1 312 ? 5.865 30.582 108.744 1.00 47.52 676 THR B CA 1
ATOM 3022 C C . THR B 1 312 ? 6.872 30.997 107.679 1.00 53.38 676 THR B C 1
ATOM 3023 O O . THR B 1 312 ? 6.514 31.203 106.520 1.00 54.88 676 THR B O 1
ATOM 3025 N N . ILE B 1 313 ? 8.135 31.116 108.077 1.00 60.91 677 ILE B N 1
ATOM 3026 C CA . ILE B 1 313 ? 9.200 31.455 107.138 1.00 63.59 677 ILE B CA 1
ATOM 3027 C C . ILE B 1 313 ? 9.454 30.335 106.131 1.00 64.93 677 ILE B C 1
ATOM 3028 O O . ILE B 1 313 ? 9.867 30.588 105.000 1.00 66.00 677 ILE B O 1
ATOM 3030 N N . PHE B 1 314 ? 9.209 29.097 106.548 1.00 42.90 678 PHE B N 1
ATOM 3031 C CA . PHE B 1 314 ? 9.427 27.938 105.689 1.00 43.61 678 PHE B CA 1
ATOM 3032 C C . PHE B 1 314 ? 8.254 27.689 104.747 1.00 43.63 678 PHE B C 1
ATOM 3033 O O . PHE B 1 314 ? 8.391 26.983 103.749 1.00 44.74 678 PHE B O 1
ATOM 3035 N N . SER B 1 315 ? 7.099 28.255 105.076 1.00 91.72 679 SER B N 1
ATOM 3036 C CA . SER B 1 315 ? 5.920 28.113 104.229 1.00 90.39 679 SER B CA 1
ATOM 3037 C C . SER B 1 315 ? 6.087 28.862 102.912 1.00 97.83 679 SER B C 1
ATOM 3038 O O . SER B 1 315 ? 5.693 28.372 101.855 1.00 96.95 679 SER B O 1
ATOM 3040 N N . SER B 1 316 ? 6.678 30.050 102.982 1.00 146.44 680 SER B N 1
ATOM 3041 C CA . SER B 1 316 ? 6.878 30.878 101.798 1.00 148.53 680 SER B CA 1
ATOM 3042 C C . SER B 1 316 ? 8.015 30.371 100.914 1.00 149.38 680 SER B C 1
ATOM 3043 O O . SER B 1 316 ? 8.199 30.849 99.794 1.00 149.54 680 SER B O 1
ATOM 3045 N N . ASP B 1 317 ? 8.775 29.405 101.418 1.00 50.36 681 ASP B N 1
ATOM 3046 C CA . ASP B 1 317 ? 9.893 28.844 100.667 1.00 52.10 681 ASP B CA 1
ATOM 3047 C C . ASP B 1 317 ? 9.499 27.592 99.886 1.00 52.70 681 ASP B C 1
ATOM 3048 O O . ASP B 1 317 ? 9.833 27.454 98.707 1.00 54.60 681 ASP B O 1
ATOM 3050 N N . ILE B 1 318 ? 8.793 26.682 100.549 1.00 43.27 682 ILE B N 1
ATOM 3051 C CA . ILE B 1 318 ? 8.360 25.438 99.921 1.00 44.17 682 ILE B CA 1
ATOM 3052 C C . ILE B 1 318 ? 7.410 25.677 98.751 1.00 45.32 682 ILE B C 1
ATOM 3053 O O . ILE B 1 318 ? 7.431 24.938 97.767 1.00 47.27 682 ILE B O 1
ATOM 3055 N N . GLN B 1 319 ? 6.579 26.709 98.860 1.00 110.05 683 GLN B N 1
ATOM 3056 C CA . GLN B 1 319 ? 5.661 27.062 97.782 1.00 111.44 683 GLN B CA 1
ATOM 3057 C C . GLN B 1 319 ? 6.421 27.508 96.538 1.00 116.07 683 GLN B C 1
ATOM 3058 O O . GLN B 1 319 ? 6.162 27.029 95.431 1.00 116.70 683 GLN B O 1
ATOM 3060 N N . LYS B 1 320 ? 7.365 28.424 96.730 1.00 67.12 684 LYS B N 1
ATOM 3061 C CA . LYS B 1 320 ? 8.178 28.934 95.632 1.00 69.37 684 LYS B CA 1
ATOM 3062 C C . LYS B 1 320 ? 9.021 27.830 95.003 1.00 71.29 684 LYS B C 1
ATOM 3063 O O . LYS B 1 320 ? 9.163 27.761 93.781 1.00 73.81 684 LYS B O 1
ATOM 3065 N N . GLY B 1 321 ? 9.571 26.961 95.845 1.00 59.81 685 GLY B N 1
ATOM 3066 C CA . GLY B 1 321 ? 10.397 25.868 95.368 1.00 61.67 685 GLY B CA 1
ATOM 3067 C C . GLY B 1 321 ? 9.591 24.839 94.602 1.00 63.31 685 GLY B C 1
ATOM 3068 O O . GLY B 1 321 ? 10.078 24.250 93.636 1.00 66.16 685 GLY B O 1
ATOM 3069 N N . LEU B 1 322 ? 8.351 24.627 95.028 1.00 46.74 686 LEU B N 1
ATOM 3070 C CA . LEU B 1 322 ? 7.461 23.704 94.338 1.00 48.60 686 LEU B CA 1
ATOM 3071 C C . LEU B 1 322 ? 7.014 24.300 93.008 1.00 51.07 686 LEU B C 1
ATOM 3072 O O . LEU B 1 322 ? 6.807 23.578 92.030 1.00 54.22 686 LEU B O 1
ATOM 3074 N N . ASN B 1 323 ? 6.867 25.621 92.978 1.00 77.73 687 ASN B N 1
ATOM 3075 C CA . ASN B 1 323 ? 6.518 26.320 91.747 1.00 80.11 687 ASN B CA 1
ATOM 3076 C C . ASN B 1 323 ? 7.643 26.249 90.719 1.00 84.30 687 ASN B C 1
ATOM 3077 O O . ASN B 1 323 ? 7.407 25.975 89.540 1.00 88.89 687 ASN B O 1
ATOM 3079 N N . PHE B 1 324 ? 8.869 26.487 91.174 1.00 70.17 688 PHE B N 1
ATOM 3080 C CA . PHE B 1 324 ? 10.036 26.408 90.303 1.00 75.84 688 PHE B CA 1
ATOM 3081 C C . PHE B 1 324 ? 10.258 24.977 89.830 1.00 79.03 688 PHE B C 1
ATOM 3082 O O . PHE B 1 324 ? 10.604 24.742 88.671 1.00 84.83 688 PHE B O 1
ATOM 3084 N N . TYR B 1 325 ? 10.055 24.024 90.735 1.00 61.82 689 TYR B N 1
ATOM 3085 C CA . TYR B 1 325 ? 10.185 22.611 90.403 1.00 64.50 689 TYR B CA 1
ATOM 3086 C C . TYR B 1 325 ? 9.177 22.225 89.328 1.00 67.64 689 TYR B C 1
ATOM 3087 O O . TYR B 1 325 ? 9.519 21.553 88.355 1.00 73.15 689 TYR B O 1
ATOM 3089 N N . ASN B 1 326 ? 7.931 22.650 89.517 1.00 90.86 690 ASN B N 1
ATOM 3090 C CA . ASN B 1 326 ? 6.882 22.410 88.534 1.00 92.46 690 ASN B CA 1
ATOM 3091 C C . ASN B 1 326 ? 7.203 23.052 87.189 1.00 97.29 690 ASN B C 1
ATOM 3092 O O . ASN B 1 326 ? 6.919 22.479 86.138 1.00 101.48 690 ASN B O 1
ATOM 3094 N N . SER B 1 327 ? 7.792 24.243 87.228 1.00 72.72 691 SER B N 1
ATOM 3095 C CA . SER B 1 327 ? 8.197 24.937 86.008 1.00 78.35 691 SER B CA 1
ATOM 3096 C C . SER B 1 327 ? 9.271 24.159 85.250 1.00 84.45 691 SER B C 1
ATOM 3097 O O . SER B 1 327 ? 9.189 23.990 84.030 1.00 90.11 691 SER B O 1
ATOM 3099 N N . LEU B 1 328 ? 10.272 23.679 85.983 1.00 83.43 692 LEU B N 1
ATOM 3100 C CA . LEU B 1 328 ? 11.340 22.875 85.398 1.00 89.03 692 LEU B CA 1
ATOM 3101 C C . LEU B 1 328 ? 10.779 21.581 84.820 1.00 91.90 692 LEU B C 1
ATOM 3102 O O . LEU B 1 328 ? 11.215 21.117 83.766 1.00 98.41 692 LEU B O 1
ATOM 3104 N N . LEU B 1 329 ? 9.810 21.005 85.522 1.00 113.82 693 LEU B N 1
ATOM 3105 C CA . LEU B 1 329 ? 9.147 19.789 85.072 1.00 116.93 693 LEU B CA 1
ATOM 3106 C C . LEU B 1 329 ? 8.412 20.042 83.763 1.00 119.99 693 LEU B C 1
ATOM 3107 O O . LEU B 1 329 ? 8.441 19.213 82.854 1.00 125.70 693 LEU B O 1
ATOM 3109 N N . LYS B 1 330 ? 7.751 21.192 83.678 1.00 91.78 694 LYS B N 1
ATOM 3110 C CA . LYS B 1 330 ? 7.041 21.586 82.466 1.00 95.79 694 LYS B CA 1
ATOM 3111 C C . LYS B 1 330 ? 7.997 21.797 81.294 1.00 103.15 694 LYS B C 1
ATOM 3112 O O . LYS B 1 330 ? 7.704 21.393 80.168 1.00 108.65 694 LYS B O 1
ATOM 3122 N N . SER B 1 332 ? 10.976 20.406 80.959 1.00 112.78 696 SER B N 1
ATOM 3123 C CA . SER B 1 332 ? 11.488 19.087 80.607 1.00 117.49 696 SER B CA 1
ATOM 3124 C C . SER B 1 332 ? 10.449 18.322 79.796 1.00 120.51 696 SER B C 1
ATOM 3125 O O . SER B 1 332 ? 10.789 17.565 78.888 1.00 127.25 696 SER B O 1
ATOM 3127 N N . LYS B 1 333 ? 9.181 18.526 80.137 1.00 115.69 697 LYS B N 1
ATOM 3128 C CA . LYS B 1 333 ? 8.073 17.923 79.406 1.00 118.05 697 LYS B CA 1
ATOM 3129 C C . LYS B 1 333 ? 8.000 18.454 77.978 1.00 124.60 697 LYS B C 1
ATOM 3130 O O . LYS B 1 333 ? 7.758 17.698 77.035 1.00 130.30 697 LYS B O 1
ATOM 3132 N N . ASP B 1 334 ? 8.207 19.758 77.825 1.00 123.93 698 ASP B N 1
ATOM 3133 C CA . ASP B 1 334 ? 8.194 20.388 76.510 1.00 130.02 698 ASP B CA 1
ATOM 3134 C C . ASP B 1 334 ? 9.372 19.912 75.668 1.00 137.91 698 ASP B C 1
ATOM 3135 O O . ASP B 1 334 ? 9.212 19.590 74.492 1.00 144.53 698 ASP B O 1
ATOM 3137 N N . LEU B 1 335 ? 10.555 19.875 76.274 1.00 137.38 699 LEU B N 1
ATOM 3138 C CA . LEU B 1 335 ? 11.749 19.405 75.580 1.00 144.78 699 LEU B CA 1
ATOM 3139 C C . LEU B 1 335 ? 11.632 17.924 75.227 1.00 148.83 699 LEU B C 1
ATOM 3140 O O . LEU B 1 335 ? 12.247 17.452 74.271 1.00 156.62 699 LEU B O 1
ATOM 3142 N N . GLN B 1 336 ? 10.841 17.197 76.010 1.00 143.73 700 GLN B N 1
ATOM 3143 C CA . GLN B 1 336 ? 10.587 15.784 75.751 1.00 147.06 700 GLN B CA 1
ATOM 3144 C C . GLN B 1 336 ? 9.702 15.610 74.521 1.00 152.28 700 GLN B C 1
ATOM 3145 O O . GLN B 1 336 ? 9.981 14.784 73.652 1.00 159.54 700 GLN B O 1
ATOM 3147 N N . ASN B 1 337 ? 8.632 16.398 74.459 1.00 184.34 701 ASN B N 1
ATOM 3148 C CA . ASN B 1 337 ? 7.689 16.339 73.347 1.00 187.40 701 ASN B CA 1
ATOM 3149 C C . ASN B 1 337 ? 8.249 16.926 72.054 1.00 193.29 701 ASN B C 1
ATOM 3150 O O . ASN B 1 337 ? 7.609 16.858 71.005 1.00 196.89 701 ASN B O 1
ATOM 3152 N N . SER B 1 338 ? 9.445 17.501 72.133 1.00 162.02 702 SER B N 1
ATOM 3153 C CA . SER B 1 338 ? 10.096 18.073 70.961 1.00 169.51 702 SER B CA 1
ATOM 3154 C C . SER B 1 338 ? 10.897 17.005 70.227 1.00 177.90 702 SER B C 1
ATOM 3155 O O . SER B 1 338 ? 11.434 17.248 69.147 1.00 185.44 702 SER B O 1
ATOM 3157 N N . VAL B 1 339 ? 10.972 15.820 70.824 1.00 176.76 703 VAL B N 1
ATOM 3158 C CA . VAL B 1 339 ? 11.666 14.693 70.216 1.00 184.54 703 VAL B CA 1
ATOM 3159 C C . VAL B 1 339 ? 10.670 13.617 69.796 1.00 186.82 703 VAL B C 1
ATOM 3160 O O . VAL B 1 339 ? 11.054 12.495 69.465 1.00 192.37 703 VAL B O 1
ATOM 3162 N N . GLU B 1 340 ? 9.389 13.969 69.813 1.00 182.69 704 GLU B N 1
ATOM 3163 C CA . GLU B 1 340 ? 8.331 13.043 69.428 1.00 184.46 704 GLU B CA 1
ATOM 3164 C C . GLU B 1 340 ? 7.108 13.793 68.910 1.00 183.01 704 GLU B C 1
ATOM 3165 O O . GLU B 1 340 ? 6.011 13.239 68.843 1.00 182.03 704 GLU B O 1
ATOM 3167 N N . MET C 2 1 ? 24.287 47.137 182.293 1.00 150.46 1 MET U N 1
ATOM 3168 C CA . MET C 2 1 ? 23.218 47.835 181.590 1.00 148.92 1 MET U CA 1
ATOM 3169 C C . MET C 2 1 ? 23.269 49.335 181.857 1.00 145.72 1 MET U C 1
ATOM 3170 O O . MET C 2 1 ? 24.017 49.797 182.720 1.00 144.34 1 MET U O 1
ATOM 3172 N N . GLN C 2 2 ? 22.472 50.092 181.110 1.00 144.69 2 GLN U N 1
ATOM 3173 C CA . GLN C 2 2 ? 22.402 51.537 181.286 1.00 141.86 2 GLN U CA 1
ATOM 3174 C C . GLN C 2 2 ? 21.090 51.935 181.954 1.00 138.75 2 GLN U C 1
ATOM 3175 O O . GLN C 2 2 ? 20.022 51.837 181.350 1.00 138.90 2 GLN U O 1
ATOM 3177 N N . ILE C 2 3 ? 21.177 52.382 183.203 1.00 136.15 3 ILE U N 1
ATOM 3178 C CA . ILE C 2 3 ? 19.992 52.769 183.962 1.00 133.38 3 ILE U CA 1
ATOM 3179 C C . ILE C 2 3 ? 19.977 54.266 184.252 1.00 130.65 3 ILE U C 1
ATOM 3180 O O . ILE C 2 3 ? 20.938 54.975 183.957 1.00 130.84 3 ILE U O 1
ATOM 3182 N N . PHE C 2 4 ? 18.878 54.741 184.829 1.00 193.82 4 PHE U N 1
ATOM 3183 C CA . PHE C 2 4 ? 18.737 56.155 185.156 1.00 191.27 4 PHE U CA 1
ATOM 3184 C C . PHE C 2 4 ? 18.515 56.362 186.652 1.00 188.88 4 PHE U C 1
ATOM 3185 O O . PHE C 2 4 ? 17.845 55.564 187.308 1.00 188.85 4 PHE U O 1
ATOM 3187 N N . VAL C 2 5 ? 19.084 57.439 187.185 1.00 121.62 5 VAL U N 1
ATOM 3188 C CA . VAL C 2 5 ? 18.943 57.762 188.599 1.00 119.37 5 VAL U CA 1
ATOM 3189 C C . VAL C 2 5 ? 18.349 59.154 188.779 1.00 117.15 5 VAL U C 1
ATOM 3190 O O . VAL C 2 5 ? 19.063 60.155 188.734 1.00 116.39 5 VAL U O 1
ATOM 3192 N N . LYS C 2 6 ? 17.037 59.210 188.981 1.00 116.36 6 LYS U N 1
ATOM 3193 C CA . LYS C 2 6 ? 16.344 60.482 189.148 1.00 114.55 6 LYS U CA 1
ATOM 3194 C C . LYS C 2 6 ? 16.425 60.978 190.589 1.00 112.48 6 LYS U C 1
ATOM 3195 O O . LYS C 2 6 ? 15.953 60.315 191.514 1.00 112.21 6 LYS U O 1
ATOM 3197 N N . THR C 2 7 ? 17.027 62.149 190.772 1.00 119.88 7 THR U N 1
ATOM 3198 C CA . THR C 2 7 ? 17.158 62.746 192.096 1.00 120.51 7 THR U CA 1
ATOM 3199 C C . THR C 2 7 ? 15.847 63.390 192.537 1.00 121.90 7 THR U C 1
ATOM 3200 O O . THR C 2 7 ? 14.847 63.335 191.823 1.00 122.39 7 THR U O 1
ATOM 3202 N N . LEU C 2 8 ? 15.861 64.001 193.716 1.00 171.06 8 LEU U N 1
ATOM 3203 C CA . LEU C 2 8 ? 14.671 64.651 194.252 1.00 172.49 8 LEU U CA 1
ATOM 3204 C C . LEU C 2 8 ? 14.379 65.961 193.527 1.00 172.54 8 LEU U C 1
ATOM 3205 O O . LEU C 2 8 ? 13.265 66.481 193.590 1.00 173.70 8 LEU U O 1
ATOM 3207 N N . THR C 2 9 ? 15.385 66.487 192.835 1.00 131.37 9 THR U N 1
ATOM 3208 C CA . THR C 2 9 ? 15.240 67.741 192.105 1.00 131.41 9 THR U CA 1
ATOM 3209 C C . THR C 2 9 ? 14.697 67.505 190.701 1.00 131.27 9 THR U C 1
ATOM 3210 O O . THR C 2 9 ? 14.576 68.438 189.907 1.00 131.35 9 THR U O 1
ATOM 3212 N N . GLY C 2 10 ? 14.370 66.253 190.400 1.00 150.53 10 GLY U N 1
ATOM 3213 C CA . GLY C 2 10 ? 13.875 65.889 189.086 1.00 150.46 10 GLY U CA 1
ATOM 3214 C C . GLY C 2 10 ? 15.007 65.730 188.090 1.00 149.05 10 GLY U C 1
ATOM 3215 O O . GLY C 2 10 ? 14.781 65.658 186.882 1.00 148.95 10 GLY U O 1
ATOM 3216 N N . LYS C 2 11 ? 16.231 65.675 188.604 1.00 104.40 11 LYS U N 1
ATOM 3217 C CA . LYS C 2 11 ? 17.413 65.532 187.762 1.00 103.14 11 LYS U CA 1
ATOM 3218 C C . LYS C 2 11 ? 17.689 64.067 187.442 1.00 102.49 11 LYS U C 1
ATOM 3219 O O . LYS C 2 11 ? 17.964 63.268 188.336 1.00 102.40 11 LYS U O 1
ATOM 3221 N N . THR C 2 12 ? 17.614 63.723 186.160 1.00 186.89 12 THR U N 1
ATOM 3222 C CA . THR C 2 12 ? 17.862 62.356 185.717 1.00 185.96 12 THR U CA 1
ATOM 3223 C C . THR C 2 12 ? 19.341 62.136 185.416 1.00 185.13 12 THR U C 1
ATOM 3224 O O . THR C 2 12 ? 19.862 62.638 184.420 1.00 187.24 12 THR U O 1
ATOM 3226 N N . ILE C 2 13 ? 20.011 61.384 186.282 1.00 119.68 13 ILE U N 1
ATOM 3227 C CA . ILE C 2 13 ? 21.430 61.096 186.108 1.00 118.95 13 ILE U CA 1
ATOM 3228 C C . ILE C 2 13 ? 21.642 59.706 185.516 1.00 118.48 13 ILE U C 1
ATOM 3229 O O . ILE C 2 13 ? 21.506 58.698 186.210 1.00 116.41 13 ILE U O 1
ATOM 3231 N N . THR C 2 14 ? 21.977 59.661 184.230 1.00 118.25 14 THR U N 1
ATOM 3232 C CA . THR C 2 14 ? 22.194 58.396 183.537 1.00 118.19 14 THR U CA 1
ATOM 3233 C C . THR C 2 14 ? 23.451 57.693 184.039 1.00 116.31 14 THR U C 1
ATOM 3234 O O . THR C 2 14 ? 24.565 58.180 183.846 1.00 117.09 14 THR U O 1
ATOM 3236 N N . LEU C 2 15 ? 23.265 56.545 184.682 1.00 133.84 15 LEU U N 1
ATOM 3237 C CA . LEU C 2 15 ? 24.382 55.775 185.216 1.00 132.19 15 LEU U CA 1
ATOM 3238 C C . LEU C 2 15 ? 24.507 54.423 184.520 1.00 132.20 15 LEU U C 1
ATOM 3239 O O . LEU C 2 15 ? 23.509 53.750 184.263 1.00 132.14 15 LEU U O 1
ATOM 3241 N N . GLU C 2 16 ? 25.741 54.032 184.218 1.00 147.32 16 GLU U N 1
ATOM 3242 C CA . GLU C 2 16 ? 25.999 52.760 183.552 1.00 147.46 16 GLU U CA 1
ATOM 3243 C C . GLU C 2 16 ? 26.568 51.734 184.525 1.00 145.18 16 GLU U C 1
ATOM 3244 O O . GLU C 2 16 ? 27.468 52.038 185.308 1.00 144.42 16 GLU U O 1
ATOM 3246 N N . VAL C 2 17 ? 26.038 50.517 184.471 1.00 129.68 17 VAL U N 1
ATOM 3247 C CA . VAL C 2 17 ? 26.498 49.441 185.340 1.00 127.86 17 VAL U CA 1
ATOM 3248 C C . VAL C 2 17 ? 26.266 48.079 184.694 1.00 127.88 17 VAL U C 1
ATOM 3249 O O . VAL C 2 17 ? 26.223 47.962 183.469 1.00 129.53 17 VAL U O 1
ATOM 3251 N N . GLU C 2 18 ? 26.119 47.053 185.525 1.00 165.76 18 GLU U N 1
ATOM 3252 C CA . GLU C 2 18 ? 25.875 45.701 185.037 1.00 165.64 18 GLU U CA 1
ATOM 3253 C C . GLU C 2 18 ? 24.687 45.071 185.755 1.00 164.50 18 GLU U C 1
ATOM 3254 O O . GLU C 2 18 ? 24.286 45.531 186.823 1.00 163.59 18 GLU U O 1
ATOM 3256 N N . PRO C 2 19 ? 24.119 44.011 185.163 1.00 128.88 19 PRO U N 1
ATOM 3257 C CA . PRO C 2 19 ? 22.979 43.312 185.762 1.00 128.21 19 PRO U CA 1
ATOM 3258 C C . PRO C 2 19 ? 23.408 42.438 186.936 1.00 126.75 19 PRO U C 1
ATOM 3259 O O . PRO C 2 19 ? 22.581 42.082 187.776 1.00 126.26 19 PRO U O 1
ATOM 3261 N N . SER C 2 20 ? 24.693 42.101 186.990 1.00 151.17 20 SER U N 1
ATOM 3262 C CA . SER C 2 20 ? 25.222 41.263 188.059 1.00 150.17 20 SER U CA 1
ATOM 3263 C C . SER C 2 20 ? 25.632 42.098 189.268 1.00 149.56 20 SER U C 1
ATOM 3264 O O . SER C 2 20 ? 25.856 41.565 190.355 1.00 149.01 20 SER U O 1
ATOM 3266 N N . ASP C 2 21 ? 25.729 43.409 189.072 1.00 113.54 21 ASP U N 1
ATOM 3267 C CA . ASP C 2 21 ? 26.114 44.317 190.146 1.00 113.08 21 ASP U CA 1
ATOM 3268 C C . ASP C 2 21 ? 24.998 44.458 191.177 1.00 112.57 21 ASP U C 1
ATOM 3269 O O . ASP C 2 21 ? 23.822 44.552 190.825 1.00 112.90 21 ASP U O 1
ATOM 3271 N N . THR C 2 22 ? 25.375 44.469 192.451 1.00 195.54 22 THR U N 1
ATOM 3272 C CA . THR C 2 22 ? 24.410 44.604 193.536 1.00 195.36 22 THR U CA 1
ATOM 3273 C C . THR C 2 22 ? 23.935 46.046 193.669 1.00 195.56 22 THR U C 1
ATOM 3274 O O . THR C 2 22 ? 24.477 46.948 193.030 1.00 195.80 22 THR U O 1
ATOM 3276 N N . ILE C 2 23 ? 22.919 46.257 194.500 1.00 84.15 23 ILE U N 1
ATOM 3277 C CA . ILE C 2 23 ? 22.377 47.594 194.718 1.00 83.89 23 ILE U CA 1
ATOM 3278 C C . ILE C 2 23 ? 23.374 48.468 195.470 1.00 83.99 23 ILE U C 1
ATOM 3279 O O . ILE C 2 23 ? 23.381 49.690 195.320 1.00 84.06 23 ILE U O 1
ATOM 3281 N N . GLU C 2 24 ? 24.214 47.832 196.281 1.00 122.94 24 GLU U N 1
ATOM 3282 C CA . GLU C 2 24 ? 25.252 48.543 197.015 1.00 123.29 24 GLU U CA 1
ATOM 3283 C C . GLU C 2 24 ? 26.321 49.052 196.056 1.00 123.60 24 GLU U C 1
ATOM 3284 O O . GLU C 2 24 ? 26.827 50.164 196.207 1.00 124.05 24 GLU U O 1
ATOM 3286 N N . ASN C 2 25 ? 26.658 48.228 195.068 1.00 159.77 25 ASN U N 1
ATOM 3287 C CA . ASN C 2 25 ? 27.639 48.602 194.058 1.00 160.26 25 ASN U CA 1
ATOM 3288 C C . ASN C 2 25 ? 27.133 49.741 193.180 1.00 160.06 25 ASN U C 1
ATOM 3289 O O . ASN C 2 25 ? 27.904 50.602 192.756 1.00 160.80 25 ASN U O 1
ATOM 3291 N N . VAL C 2 26 ? 25.831 49.738 192.912 1.00 161.66 26 VAL U N 1
ATOM 3292 C CA . VAL C 2 26 ? 25.210 50.793 192.123 1.00 161.68 26 VAL U CA 1
ATOM 3293 C C . VAL C 2 26 ? 25.055 52.062 192.953 1.00 162.22 26 VAL U C 1
ATOM 3294 O O . VAL C 2 26 ? 25.027 53.168 192.415 1.00 162.87 26 VAL U O 1
ATOM 3296 N N . LYS C 2 27 ? 24.955 51.893 194.268 1.00 87.57 27 LYS U N 1
ATOM 3297 C CA . LYS C 2 27 ? 24.833 53.027 195.176 1.00 88.22 27 LYS U CA 1
ATOM 3298 C C . LYS C 2 27 ? 26.177 53.725 195.348 1.00 89.22 27 LYS U C 1
ATOM 3299 O O . LYS C 2 27 ? 26.249 54.954 195.385 1.00 90.27 27 LYS U O 1
ATOM 3301 N N . MET C 2 28 ? 27.240 52.934 195.447 1.00 177.44 28 MET U N 1
ATOM 3302 C CA . MET C 2 28 ? 28.586 53.470 195.623 1.00 178.69 28 MET U CA 1
ATOM 3303 C C . MET C 2 28 ? 29.071 54.189 194.368 1.00 179.68 28 MET U C 1
ATOM 3304 O O . MET C 2 28 ? 29.989 55.008 194.426 1.00 181.24 28 MET U O 1
ATOM 3306 N N . LYS C 2 29 ? 28.448 53.880 193.235 1.00 161.73 29 LYS U N 1
ATOM 3307 C CA . LYS C 2 29 ? 28.802 54.510 191.968 1.00 162.63 29 LYS U CA 1
ATOM 3308 C C . LYS C 2 29 ? 28.195 55.905 191.858 1.00 163.54 29 LYS U C 1
ATOM 3309 O O . LYS C 2 29 ? 28.506 56.656 190.934 1.00 164.76 29 LYS U O 1
ATOM 3311 N N . ILE C 2 30 ? 27.328 56.245 192.806 1.00 105.16 30 ILE U N 1
ATOM 3312 C CA . ILE C 2 30 ? 26.677 57.549 192.819 1.00 106.33 30 ILE U CA 1
ATOM 3313 C C . ILE C 2 30 ? 27.457 58.545 193.671 1.00 108.13 30 ILE U C 1
ATOM 3314 O O . ILE C 2 30 ? 27.004 59.665 193.906 1.00 109.51 30 ILE U O 1
ATOM 3316 N N . GLN C 2 31 ? 28.632 58.130 194.131 1.00 171.38 31 GLN U N 1
ATOM 3317 C CA . GLN C 2 31 ? 29.478 58.989 194.950 1.00 173.27 31 GLN U CA 1
ATOM 3318 C C . GLN C 2 31 ? 30.565 59.649 194.110 1.00 175.49 31 GLN U C 1
ATOM 3319 O O . GLN C 2 31 ? 31.565 60.134 194.641 1.00 177.33 31 GLN U O 1
ATOM 3321 N N . ASP C 2 32 ? 30.364 59.665 192.796 1.00 188.95 32 ASP U N 1
ATOM 3322 C CA . ASP C 2 32 ? 31.336 60.251 191.880 1.00 189.81 32 ASP U CA 1
ATOM 3323 C C . ASP C 2 32 ? 30.677 61.243 190.927 1.00 188.80 32 ASP U C 1
ATOM 3324 O O . ASP C 2 32 ? 31.310 62.200 190.479 1.00 189.28 32 ASP U O 1
ATOM 3326 N N . LYS C 2 33 ? 29.405 61.011 190.622 1.00 135.66 33 LYS U N 1
ATOM 3327 C CA . LYS C 2 33 ? 28.671 61.867 189.698 1.00 134.77 33 LYS U CA 1
ATOM 3328 C C . LYS C 2 33 ? 27.701 62.789 190.431 1.00 133.72 33 LYS U C 1
ATOM 3329 O O . LYS C 2 33 ? 27.134 63.705 189.836 1.00 133.15 33 LYS U O 1
ATOM 3331 N N . GLU C 2 34 ? 27.515 62.541 191.724 1.00 133.34 34 GLU U N 1
ATOM 3332 C CA . GLU C 2 34 ? 26.602 63.342 192.531 1.00 132.58 34 GLU U CA 1
ATOM 3333 C C . GLU C 2 34 ? 27.303 63.933 193.751 1.00 133.32 34 GLU U C 1
ATOM 3334 O O . GLU C 2 34 ? 27.432 65.151 193.875 1.00 133.53 34 GLU U O 1
ATOM 3336 N N . GLY C 2 35 ? 27.754 63.063 194.649 1.00 123.18 35 GLY U N 1
ATOM 3337 C CA . GLY C 2 35 ? 28.429 63.497 195.857 1.00 124.03 35 GLY U CA 1
ATOM 3338 C C . GLY C 2 35 ? 27.650 63.153 197.111 1.00 123.67 35 GLY U C 1
ATOM 3339 O O . GLY C 2 35 ? 28.197 63.155 198.214 1.00 124.48 35 GLY U O 1
ATOM 3340 N N . ILE C 2 36 ? 26.365 62.858 196.939 1.00 112.28 36 ILE U N 1
ATOM 3341 C CA . ILE C 2 36 ? 25.506 62.487 198.057 1.00 111.94 36 ILE U CA 1
ATOM 3342 C C . ILE C 2 36 ? 25.933 61.147 198.646 1.00 112.50 36 ILE U C 1
ATOM 3343 O O . ILE C 2 36 ? 26.137 60.179 197.912 1.00 112.55 36 ILE U O 1
ATOM 3345 N N . PRO C 2 37 ? 26.071 61.091 199.979 1.00 166.96 37 PRO U N 1
ATOM 3346 C CA . PRO C 2 37 ? 26.491 59.889 200.708 1.00 167.69 37 PRO U CA 1
ATOM 3347 C C . PRO C 2 37 ? 25.538 58.720 200.479 1.00 167.01 37 PRO U C 1
ATOM 3348 O O . PRO C 2 37 ? 24.328 58.928 200.384 1.00 166.01 37 PRO U O 1
ATOM 3350 N N . PRO C 2 38 ? 26.083 57.498 200.392 1.00 220.84 38 PRO U N 1
ATOM 3351 C CA . PRO C 2 38 ? 25.294 56.284 200.160 1.00 219.84 38 PRO U CA 1
ATOM 3352 C C . PRO C 2 38 ? 24.461 55.902 201.380 1.00 219.32 38 PRO U C 1
ATOM 3353 O O . PRO C 2 38 ? 23.506 55.134 201.257 1.00 218.15 38 PRO U O 1
ATOM 3355 N N . ASP C 2 39 ? 24.825 56.434 202.542 1.00 137.40 39 ASP U N 1
ATOM 3356 C CA . ASP C 2 39 ? 24.109 56.139 203.777 1.00 137.24 39 ASP U CA 1
ATOM 3357 C C . ASP C 2 39 ? 22.720 56.768 203.776 1.00 135.39 39 ASP U C 1
ATOM 3358 O O . ASP C 2 39 ? 21.763 56.183 204.284 1.00 134.72 39 ASP U O 1
ATOM 3360 N N . GLN C 2 40 ? 22.616 57.961 203.199 1.00 146.03 40 GLN U N 1
ATOM 3361 C CA . GLN C 2 40 ? 21.344 58.671 203.134 1.00 144.49 40 GLN U CA 1
ATOM 3362 C C . GLN C 2 40 ? 20.703 58.535 201.757 1.00 143.00 40 GLN U C 1
ATOM 3363 O O . GLN C 2 40 ? 19.834 59.323 201.385 1.00 141.88 40 GLN U O 1
ATOM 3365 N N . GLN C 2 41 ? 21.137 57.528 201.005 1.00 150.32 41 GLN U N 1
ATOM 3366 C CA . GLN C 2 41 ? 20.622 57.296 199.660 1.00 149.08 41 GLN U CA 1
ATOM 3367 C C . GLN C 2 41 ? 19.550 56.211 199.651 1.00 147.94 41 GLN U C 1
ATOM 3368 O O . GLN C 2 41 ? 19.820 55.055 199.977 1.00 148.56 41 GLN U O 1
ATOM 3370 N N . ARG C 2 42 ? 18.332 56.592 199.276 1.00 139.77 42 ARG U N 1
ATOM 3371 C CA . ARG C 2 42 ? 17.222 55.649 199.207 1.00 138.66 42 ARG U CA 1
ATOM 3372 C C . ARG C 2 42 ? 16.785 55.420 197.763 1.00 137.49 42 ARG U C 1
ATOM 3373 O O . ARG C 2 42 ? 16.105 56.257 197.169 1.00 136.52 42 ARG U O 1
ATOM 3375 N N . LEU C 2 43 ? 17.180 54.281 197.205 1.00 155.40 43 LEU U N 1
ATOM 3376 C CA . LEU C 2 43 ? 16.849 53.949 195.824 1.00 154.47 43 LEU U CA 1
ATOM 3377 C C . LEU C 2 43 ? 15.490 53.263 195.721 1.00 153.08 43 LEU U C 1
ATOM 3378 O O . LEU C 2 43 ? 15.316 52.135 196.184 1.00 153.26 43 LEU U O 1
ATOM 3380 N N . ILE C 2 44 ? 14.531 53.952 195.111 1.00 144.63 44 ILE U N 1
ATOM 3381 C CA . ILE C 2 44 ? 13.193 53.405 194.924 1.00 143.32 44 ILE U CA 1
ATOM 3382 C C . ILE C 2 44 ? 12.903 53.165 193.446 1.00 142.45 44 ILE U C 1
ATOM 3383 O O . ILE C 2 44 ? 12.870 54.103 192.648 1.00 142.13 44 ILE U O 1
ATOM 3385 N N . PHE C 2 45 ? 12.694 51.902 193.088 1.00 201.95 45 PHE U N 1
ATOM 3386 C CA . PHE C 2 45 ? 12.405 51.535 191.707 1.00 202.42 45 PHE U CA 1
ATOM 3387 C C . PHE C 2 45 ? 11.088 50.775 191.604 1.00 201.87 45 PHE U C 1
ATOM 3388 O O . PHE C 2 45 ? 10.811 49.888 192.412 1.00 200.83 45 PHE U O 1
ATOM 3390 N N . ALA C 2 46 ? 10.282 51.140 190.609 1.00 110.81 46 ALA U N 1
ATOM 3391 C CA . ALA C 2 46 ? 8.985 50.510 190.360 1.00 110.54 46 ALA U CA 1
ATOM 3392 C C . ALA C 2 46 ? 8.038 50.586 191.558 1.00 110.06 46 ALA U C 1
ATOM 3393 O O . ALA C 2 46 ? 7.129 49.768 191.693 1.00 109.59 46 ALA U O 1
ATOM 3395 N N . GLY C 2 47 ? 8.256 51.573 192.422 1.00 167.66 47 GLY U N 1
ATOM 3396 C CA . GLY C 2 47 ? 7.413 51.769 193.587 1.00 167.44 47 GLY U CA 1
ATOM 3397 C C . GLY C 2 47 ? 7.902 51.027 194.815 1.00 166.33 47 GLY U C 1
ATOM 3398 O O . GLY C 2 47 ? 7.405 51.244 195.920 1.00 166.22 47 GLY U O 1
ATOM 3399 N N . LYS C 2 48 ? 8.881 50.148 194.624 1.00 160.98 48 LYS U N 1
ATOM 3400 C CA . LYS C 2 48 ? 9.414 49.349 195.721 1.00 159.98 48 LYS U CA 1
ATOM 3401 C C . LYS C 2 48 ? 10.813 49.804 196.123 1.00 159.95 48 LYS U C 1
ATOM 3402 O O . LYS C 2 48 ? 11.634 50.143 195.271 1.00 160.46 48 LYS U O 1
ATOM 3404 N N . GLN C 2 49 ? 11.077 49.809 197.426 1.00 106.78 49 GLN U N 1
ATOM 3405 C CA . GLN C 2 49 ? 12.389 50.180 197.941 1.00 106.74 49 GLN U CA 1
ATOM 3406 C C . GLN C 2 49 ? 13.353 49.002 197.846 1.00 106.05 49 GLN U C 1
ATOM 3407 O O . GLN C 2 49 ? 13.082 47.922 198.372 1.00 105.27 49 GLN U O 1
ATOM 3409 N N . LEU C 2 50 ? 14.477 49.216 197.171 1.00 184.86 50 LEU U N 1
ATOM 3410 C CA . LEU C 2 50 ? 15.454 48.155 196.953 1.00 188.09 50 LEU U CA 1
ATOM 3411 C C . LEU C 2 50 ? 16.346 47.941 198.172 1.00 192.46 50 LEU U C 1
ATOM 3412 O O . LEU C 2 50 ? 16.753 48.897 198.832 1.00 192.32 50 LEU U O 1
ATOM 3414 N N . GLU C 2 51 ? 16.645 46.679 198.464 1.00 198.78 51 GLU U N 1
ATOM 3415 C CA . GLU C 2 51 ? 17.524 46.335 199.574 1.00 203.68 51 GLU U CA 1
ATOM 3416 C C . GLU C 2 51 ? 18.984 46.524 199.178 1.00 204.38 51 GLU U C 1
ATOM 3417 O O . GLU C 2 51 ? 19.329 46.450 198.000 1.00 202.12 51 GLU U O 1
ATOM 3419 N N . ASP C 2 52 ? 19.838 46.763 200.168 1.00 187.94 52 ASP U N 1
ATOM 3420 C CA . ASP C 2 52 ? 21.254 47.010 199.916 1.00 189.20 52 ASP U CA 1
ATOM 3421 C C . ASP C 2 52 ? 22.018 45.726 199.604 1.00 192.87 52 ASP U C 1
ATOM 3422 O O . ASP C 2 52 ? 23.192 45.768 199.234 1.00 194.03 52 ASP U O 1
ATOM 3424 N N . GLY C 2 53 ? 21.350 44.588 199.754 1.00 234.65 53 GLY U N 1
ATOM 3425 C CA . GLY C 2 53 ? 21.972 43.302 199.499 1.00 238.42 53 GLY U CA 1
ATOM 3426 C C . GLY C 2 53 ? 21.504 42.665 198.205 1.00 235.81 53 GLY U C 1
ATOM 3427 O O . GLY C 2 53 ? 22.156 41.767 197.673 1.00 238.00 53 GLY U O 1
ATOM 3428 N N . ARG C 2 54 ? 20.369 43.133 197.696 1.00 219.01 54 ARG U N 1
ATOM 3429 C CA . ARG C 2 54 ? 19.800 42.593 196.467 1.00 216.69 54 ARG U CA 1
ATOM 3430 C C . ARG C 2 54 ? 20.591 43.041 195.241 1.00 213.89 54 ARG U C 1
ATOM 3431 O O . ARG C 2 54 ? 21.109 44.158 195.198 1.00 211.65 54 ARG U O 1
ATOM 3433 N N . THR C 2 55 ? 20.680 42.163 194.247 1.00 183.03 55 THR U N 1
ATOM 3434 C CA . THR C 2 55 ? 21.394 42.469 193.014 1.00 180.84 55 THR U CA 1
ATOM 3435 C C . THR C 2 55 ? 20.481 43.165 192.010 1.00 175.92 55 THR U C 1
ATOM 3436 O O . THR C 2 55 ? 19.277 43.291 192.236 1.00 174.40 55 THR U O 1
ATOM 3438 N N . LEU C 2 56 ? 21.061 43.617 190.903 1.00 181.06 56 LEU U N 1
ATOM 3439 C CA . LEU C 2 56 ? 20.296 44.288 189.858 1.00 176.83 56 LEU U CA 1
ATOM 3440 C C . LEU C 2 56 ? 19.353 43.311 189.164 1.00 177.34 56 LEU U C 1
ATOM 3441 O O . LEU C 2 56 ? 18.191 43.628 188.911 1.00 174.96 56 LEU U O 1
ATOM 3443 N N . SER C 2 57 ? 19.862 42.121 188.861 1.00 169.82 57 SER U N 1
ATOM 3444 C CA . SER C 2 57 ? 19.059 41.082 188.230 1.00 171.15 57 SER U CA 1
ATOM 3445 C C . SER C 2 57 ? 18.071 40.485 189.226 1.00 173.09 57 SER U C 1
ATOM 3446 O O . SER C 2 57 ? 17.023 39.966 188.842 1.00 173.33 57 SER U O 1
ATOM 3448 N N . ASP C 2 58 ? 18.415 40.564 190.508 1.00 179.16 58 ASP U N 1
ATOM 3449 C CA . ASP C 2 58 ? 17.550 40.060 191.567 1.00 181.39 58 ASP U CA 1
ATOM 3450 C C . ASP C 2 58 ? 16.340 40.969 191.755 1.00 177.88 58 ASP U C 1
ATOM 3451 O O . ASP C 2 58 ? 15.290 40.533 192.225 1.00 179.11 58 ASP U O 1
ATOM 3453 N N . TYR C 2 59 ? 16.497 42.235 191.384 1.00 203.00 59 TYR U N 1
ATOM 3454 C CA . TYR C 2 59 ? 15.413 43.204 191.481 1.00 199.48 59 TYR U CA 1
ATOM 3455 C C . TYR C 2 59 ? 14.707 43.364 190.139 1.00 196.78 59 TYR U C 1
ATOM 3456 O O . TYR C 2 59 ? 13.806 44.193 189.999 1.00 193.72 59 TYR U O 1
ATOM 3458 N N . ASN C 2 60 ? 15.128 42.564 189.162 1.00 154.09 60 ASN U N 1
ATOM 3459 C CA . ASN C 2 60 ? 14.552 42.582 187.818 1.00 158.48 60 ASN U CA 1
ATOM 3460 C C . ASN C 2 60 ? 14.595 43.956 187.153 1.00 159.20 60 ASN U C 1
ATOM 3461 O O . ASN C 2 60 ? 13.574 44.463 186.687 1.00 162.68 60 ASN U O 1
ATOM 3463 N N . ILE C 2 61 ? 15.782 44.551 187.111 1.00 150.97 61 ILE U N 1
ATOM 3464 C CA . ILE C 2 61 ? 15.963 45.859 186.492 1.00 151.53 61 ILE U CA 1
ATOM 3465 C C . ILE C 2 61 ? 16.570 45.726 185.099 1.00 155.23 61 ILE U C 1
ATOM 3466 O O . ILE C 2 61 ? 17.708 45.283 184.946 1.00 154.45 61 ILE U O 1
ATOM 3468 N N . GLN C 2 62 ? 15.803 46.113 184.085 1.00 236.97 62 GLN U N 1
ATOM 3469 C CA . GLN C 2 62 ? 16.258 46.028 182.702 1.00 241.17 62 GLN U CA 1
ATOM 3470 C C . GLN C 2 62 ? 17.005 47.290 182.285 1.00 240.66 62 GLN U C 1
ATOM 3471 O O . GLN C 2 62 ? 17.123 48.238 183.061 1.00 237.13 62 GLN U O 1
ATOM 3473 N N . LYS C 2 63 ? 17.509 47.294 181.055 1.00 183.83 63 LYS U N 1
ATOM 3474 C CA . LYS C 2 63 ? 18.235 48.442 180.529 1.00 184.68 63 LYS U CA 1
ATOM 3475 C C . LYS C 2 63 ? 17.284 49.591 180.214 1.00 188.15 63 LYS U C 1
ATOM 3476 O O . LYS C 2 63 ? 16.088 49.376 180.008 1.00 190.99 63 LYS U O 1
ATOM 3478 N N . GLU C 2 64 ? 17.827 50.806 180.181 1.00 254.43 64 GLU U N 1
ATOM 3479 C CA . GLU C 2 64 ? 17.051 52.016 179.907 1.00 256.61 64 GLU U CA 1
ATOM 3480 C C . GLU C 2 64 ? 15.885 52.193 180.878 1.00 254.13 64 GLU U C 1
ATOM 3481 O O . GLU C 2 64 ? 14.826 52.697 180.505 1.00 256.63 64 GLU U O 1
ATOM 3483 N N . SER C 2 65 ? 16.089 51.775 182.123 1.00 165.99 65 SER U N 1
ATOM 3484 C CA . SER C 2 65 ? 15.060 51.889 183.150 1.00 163.40 65 SER U CA 1
ATOM 3485 C C . SER C 2 65 ? 15.417 52.969 184.165 1.00 159.33 65 SER U C 1
ATOM 3486 O O . SER C 2 65 ? 16.573 53.100 184.567 1.00 156.21 65 SER U O 1
ATOM 3488 N N . THR C 2 66 ? 14.416 53.740 184.578 1.00 103.93 66 THR U N 1
ATOM 3489 C CA . THR C 2 66 ? 14.629 54.833 185.520 1.00 104.04 66 THR U CA 1
ATOM 3490 C C . THR C 2 66 ? 14.412 54.389 186.963 1.00 104.09 66 THR U C 1
ATOM 3491 O O . THR C 2 66 ? 13.425 53.723 187.279 1.00 103.82 66 THR U O 1
ATOM 3493 N N . LEU C 2 67 ? 15.345 54.763 187.833 1.00 93.33 67 LEU U N 1
ATOM 3494 C CA . LEU C 2 67 ? 15.248 54.451 189.254 1.00 93.44 67 LEU U CA 1
ATOM 3495 C C . LEU C 2 67 ? 15.299 55.730 190.083 1.00 93.47 67 LEU U C 1
ATOM 3496 O O . LEU C 2 67 ? 16.252 56.503 189.986 1.00 93.78 67 LEU U O 1
ATOM 3498 N N . HIS C 2 68 ? 14.270 55.950 190.895 1.00 93.88 68 HIS U N 1
ATOM 3499 C CA . HIS C 2 68 ? 14.186 57.156 191.712 1.00 93.89 68 HIS U CA 1
ATOM 3500 C C . HIS C 2 68 ? 15.162 57.108 192.884 1.00 94.34 68 HIS U C 1
ATOM 3501 O O . HIS C 2 68 ? 15.525 56.032 193.357 1.00 94.57 68 HIS U O 1
ATOM 3503 N N . LEU C 2 69 ? 15.585 58.281 193.345 1.00 106.03 69 LEU U N 1
ATOM 3504 C CA . LEU C 2 69 ? 16.514 58.375 194.465 1.00 106.47 69 LEU U CA 1
ATOM 3505 C C . LEU C 2 69 ? 16.097 59.476 195.433 1.00 106.40 69 LEU U C 1
ATOM 3506 O O . LEU C 2 69 ? 16.112 60.658 195.087 1.00 106.35 69 LEU U O 1
ATOM 3508 N N . VAL C 2 70 ? 15.725 59.081 196.647 1.00 110.90 70 VAL U N 1
ATOM 3509 C CA . VAL C 2 70 ? 15.297 60.032 197.666 1.00 110.85 70 VAL U CA 1
ATOM 3510 C C . VAL C 2 70 ? 16.326 60.143 198.787 1.00 111.33 70 VAL U C 1
ATOM 3511 O O . VAL C 2 70 ? 17.021 59.177 199.102 1.00 111.65 70 VAL U O 1
ATOM 3513 N N . LEU C 2 71 ? 16.417 61.327 199.383 1.00 117.47 71 LEU U N 1
ATOM 3514 C CA . LEU C 2 71 ? 17.365 61.571 200.465 1.00 117.93 71 LEU U CA 1
ATOM 3515 C C . LEU C 2 71 ? 16.723 61.328 201.828 1.00 117.89 71 LEU U C 1
ATOM 3516 O O . LEU C 2 71 ? 15.636 61.833 202.111 1.00 117.55 71 LEU U O 1
ATOM 3518 N N . ARG C 2 72 ? 17.404 60.555 202.668 1.00 139.79 72 ARG U N 1
ATOM 3519 C CA . ARG C 2 72 ? 16.896 60.232 203.997 1.00 139.83 72 ARG U CA 1
ATOM 3520 C C . ARG C 2 72 ? 17.641 61.005 205.081 1.00 140.23 72 ARG U C 1
ATOM 3521 O O . ARG C 2 72 ? 18.815 61.340 204.922 1.00 140.65 72 ARG U O 1
ATOM 3523 N N . LEU C 2 73 ? 16.950 61.285 206.183 1.00 81.71 73 LEU U N 1
ATOM 3524 C CA . LEU C 2 73 ? 17.544 62.013 207.299 1.00 82.06 73 LEU U CA 1
ATOM 3525 C C . LEU C 2 73 ? 18.216 61.062 208.284 1.00 82.52 73 LEU U C 1
ATOM 3526 O O . LEU C 2 73 ? 19.396 61.213 208.600 1.00 83.01 73 LEU U O 1
ATOM 3528 N N . ARG C 2 74 ? 17.457 60.082 208.764 1.00 75.24 74 ARG U N 1
ATOM 3529 C CA . ARG C 2 74 ? 17.972 59.113 209.725 1.00 75.68 74 ARG U CA 1
ATOM 3530 C C . ARG C 2 74 ? 18.635 57.929 209.027 1.00 75.93 74 ARG U C 1
ATOM 3531 O O . ARG C 2 74 ? 19.451 58.106 208.122 1.00 76.05 74 ARG U O 1
ATOM 3533 N N . GLY C 2 75 ? 18.280 56.722 209.457 1.00 111.39 75 GLY U N 1
ATOM 3534 C CA . GLY C 2 75 ? 18.839 55.512 208.883 1.00 112.19 75 GLY U CA 1
ATOM 3535 C C . GLY C 2 75 ? 17.942 54.307 209.085 1.00 111.54 75 GLY U C 1
ATOM 3536 O O . GLY C 2 75 ? 18.382 53.268 209.579 1.00 112.15 75 GLY U O 1
#

Radius of gyration: 40.79 Å; Cα contacts (8 Å, |Δi|>4): 465; chains: 3; bounding box: 52×58×140 Å

Solvent-accessible surface area: 43874 Å² total

Secondary structure (DSSP, 8-state):
--SHHHHHHHHHHHHHHHHHHH--HHHHHHHHHHHHHHHH-HHHHHHHHHHHH------HHHHHHHHHHHHSTTTTT-THHHHHHHHHHHHHHHH----STHHHHHHHHHHHHHHHHHHHHHTTTHHHHHHHHHH-HHHHHHHHHH----HHHHHHHHHHHHHHHHHHHHHHHHHHH--HHHHHHSSS---GGG--STT--SSSSSSHHHHHHHTTSHHHHHHHHHHHHHHHHHHHHHHHHHHHHHHHHS--S---HHHHHHHHHHHHHTTHHHHHHHHHHHHHHHHHHHHHHHHHH--HHHH--/--HHHHHHHHHHHHHHHHHHH--HHHHHHHHHHHHHHHH-HHHHHHHHHHHHSS------S-TTT--HHHHHHHHHHHHH----HHHHHHHHHHHHHHHHHHHHHS-SSSHHHHHHHHHHHHHHHHHHHHHHHHTHHHHHHHSTTHHHHHHHHHHHHTT---SSTTHHHHHHHHHHHHHHHHHHHHHHHHHHH--HHHHHHS--------S-STTHHHHHHHTTSHHHHHHHHHHHHHTTHHHHHHHHHHHHHHHHSSS-S--SHHHHHHHHHHHHHHHHHHHHHHHHHHHHHHHHHHHHHHHHH--HHHHHTT-/-EEEEE-TTS-EEEEE--SSSBHHHHHHGGGTTT---GGGEEEEETTEEPPSS-BTTTTT--TT-EEEEEE-S--

Sequence (695 aa):
PFTEIYEKESIYSEEKAQLLRKEESVETADLEYTSFVEFTNLPKLINDLAAAYTPQLERDQIKSWAYAVQQNEFNDIERIINVISSKRKEILDILALPAEEKENILKLKASLVEASQSDEKLFRLIKPYVAEIKLLCNDSSLWRKFDDSKTELILSKLKAITQFAEDLRLLKEERARTGELKDYVNNNDDITSLLLANKDKSDAELQSLFESELAKFEPLTTRIEATIFKQGSTINGVKIELDNIFGLTGIQDKTPEEQKAELERKLFFDKLEEATTKFTIFSSDIQKGLNFYNSLLKSKDLQNSFTEIYEKESIYSEEKAQLLRKEESVETADLEYTSFVEFTNLPKLINDLAAAYTTGGNNNDADPQLERDQIKSWAYAVQQNEFNDIERIINVISSKRKEILDILATLPAEEKENILKLKASLVEASQSDEKLFRLIKPYVAEIKLLCNDSSLWRKFDEFQSDIDDSKTELILSKLKAITQFAEDLRLLKEERARTGELKDYVNNNANKDKSDAEL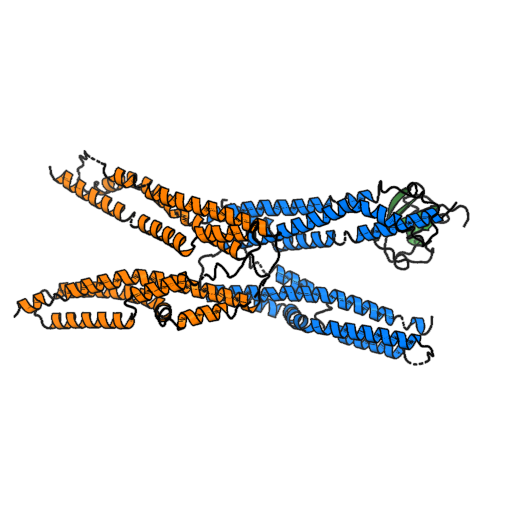QSLFESELAKFEPLTTRIEATIFKQGSTINGVKIELDNIFGLTGIQDKTPEEQKAELERKLFFDKLEEATTKFTIFSSDIQKGLNFYNSLLKSKDLQNSVEMQIFVKTLTGKTITLEVEPSDTIENVKMKIQDKEGIPPDQQRLIFAGKQLEDGRTLSDYNIQKESTLHLVLRLRG

Foldseek 3Di:
DDCLQVVLQVVLLVVLVVVVVVLVVLVVLVVVVVVLCVVVVLVVVLVVLVVVQCAPLPVVLLVVLLVVLLVPPPLAVPCLVVVVVVLVVLLVVLLVPDDDCVNVVLVVVVVVLVVVVVVLVVLNVLRHVLNNCSNDPVNVVVVSVPFPPCSVVLVVLSVVLVVLVVLLVVLSVQLVVLCVLVVCSVPVLPTCVVVPPPSDPDPPDSCVVSVVSVVVSVVSSVSNVVSSVVSVVSSVVSVVSVVVSNVSPDAPPDDDPVNVVRVVVSVVSVVSSVSSVVSVVSSVVSVVSVVVSVVSSVSVVVSPD/DCVVVVLVVVLLVVLVVVVVVLVVLVVLLVVLVVLCVVVVLVVVLVVLLCCQPPHPDDDDDQPVLVVVVLVVLLVCLVVLDPLPLVVLVVVVVVLLVLLVVLLVLDDDDPSVVLVVVSVVLVVLVVVLSVLLVVLNVLSVQSPPVVRVVVVSVVLVVQQDDDHDDCSVVLNVLSVLLVVLSVVLVVLSVVLVVLCVLVVVSVDADDDDQPVHCPCSVVVSVVSSCVSVVSSVVNVVSSPPCVSVVVSVVSVVVSSPPDCPPHDDVSVVSVVVSVVSVVSNVVSSVSVVVSSVSSVVSVVVSVVSSVSVVSSVVVD/DWEWEQEPVRDIDIDDDDQQAFPLRVLVSCCPVPNDDSVQKWKAFPNHTDDRGGGNVSVPPDHHYYIYIYGHDDD

Organism: Naumovozyma castellii (NCBI:txid27288)

Nearest PDB structures (foldseek):
  4jio-assembly2_B  TM=1.003E+00  e=2.426E-36  Naumovozyma castellii
  4jio-assembly1_A  TM=7.874E-01  e=1.950E-22  Naumovozyma castellii
  7sqc-assembly1_1K  TM=2.074E-01  e=2.978E-02  Chlamydomonas reinhardtii
  5nnv-assembly2_B  TM=1.955E-01  e=5.779E-01  Bacillus subtilis subsp. subtilis str. 168
  5i6j-assembly1_A-2  TM=2.318E-01  e=4.046E+00  Homo sapiens

InterPro domains:
  IPR004328 BRO1 domain [PF03097] (6-386)
  IPR004328 BRO1 domain [PS51180] (4-400)
  IPR004328 BRO1 domain [SM01041] (4-390)
  IPR025304 ALIX V-shaped domain [PF13949] (481-705)
  IPR038499 BRO1 domain superfamily [G3DSA:1.25.40.280] (1-367)

B-factor: mean 138.37, std 47.93, range [38.31, 312.17]